Protein AF-A0A8K9XN42-F1 (afdb_monomer)

Foldseek 3Di:
DDDPPDDPVVVVVVVVVVVVVVVVVVVVVVVVLVVVLVVLLPVVAPDDDLDDDLVVLVVLLVVLLVLLLVLLLLLVVLVVVLVVLVVLLVVLVVLLCVLVPVDPPPPPDPPDDPPCRVCCVVVPPPDPDDPPVVPPDDDDDDDDDDDDDDDDDDDDDDDDDDDDDDDDDDDDDDDDDDDDDDDDDDDDDDDDDDDDDDDDDDDDDDDDDPVVVVVVVVVVVVVVVVVVVVVVVVVVVVVVVVVVVVVVVVVVVVVVVVVVVVVVVVVVVVVVVVVVVVVVVVVVVVVVVVVVVVVVVVVVVCVVPDPDDDDPPPPPPPPPDDDPQDPVNVSVVVSVVVSDDDDSPPDDSVVSSVSSVVSSVSSSVSSSSSVVSVVSVVVSVVSSVVSVVSSVVSVVVVVVVVVVVVPD

Radius of gyration: 47.61 Å; Cα contacts (8 Å, |Δi|>4): 111; chains: 1; bounding box: 154×53×123 Å

Organism: Oncorhynchus mykiss (NCBI:txid8022)

Structure (mmCIF, N/CA/C/O backbone):
data_AF-A0A8K9XN42-F1
#
_entry.id   AF-A0A8K9XN42-F1
#
loop_
_atom_site.group_PDB
_atom_site.id
_atom_site.type_symbol
_atom_site.label_atom_id
_atom_site.label_alt_id
_atom_site.label_comp_id
_atom_site.label_asym_id
_atom_site.label_entity_id
_atom_site.label_seq_id
_atom_site.pdbx_PDB_ins_code
_atom_site.Cartn_x
_atom_site.Cartn_y
_atom_site.Cartn_z
_atom_site.occupancy
_atom_site.B_iso_or_equiv
_atom_site.auth_seq_id
_atom_site.auth_comp_id
_atom_site.auth_asym_id
_atom_site.auth_atom_id
_atom_site.pdbx_PDB_model_num
ATOM 1 N N . MET A 1 1 ? 44.961 11.488 -43.352 1.00 43.38 1 MET A N 1
ATOM 2 C CA . MET A 1 1 ? 45.495 11.341 -41.980 1.00 43.38 1 MET A CA 1
ATOM 3 C C . MET A 1 1 ? 44.876 10.110 -41.340 1.00 43.38 1 MET A C 1
ATOM 5 O O . MET A 1 1 ? 43.657 10.041 -41.305 1.00 43.38 1 MET A O 1
ATOM 9 N N . SER A 1 2 ? 45.661 9.139 -40.868 1.00 55.25 2 SER A N 1
ATOM 10 C CA . SER A 1 2 ? 45.125 8.007 -40.097 1.00 55.25 2 SER A CA 1
ATOM 11 C C . SER A 1 2 ? 45.058 8.371 -38.613 1.00 55.25 2 SER A C 1
ATOM 13 O O . SER A 1 2 ? 46.103 8.565 -37.986 1.00 55.25 2 SER A O 1
ATOM 15 N N . GLU A 1 3 ? 43.860 8.442 -38.035 1.00 61.97 3 GLU A N 1
ATOM 16 C CA . GLU A 1 3 ? 43.708 8.650 -36.593 1.00 61.97 3 GLU A CA 1
ATOM 17 C C . GLU A 1 3 ? 44.390 7.517 -35.815 1.00 61.97 3 GLU A C 1
ATOM 19 O O . GLU A 1 3 ? 44.097 6.331 -36.003 1.00 61.97 3 GLU A O 1
ATOM 24 N N . LYS A 1 4 ? 45.338 7.878 -34.945 1.00 71.56 4 LYS A N 1
ATOM 25 C CA . LYS A 1 4 ? 46.209 6.920 -34.255 1.00 71.56 4 LYS A CA 1
ATOM 26 C C . LYS A 1 4 ? 45.444 6.259 -33.101 1.00 71.56 4 LYS A C 1
ATOM 28 O O . LYS A 1 4 ? 45.545 6.682 -31.951 1.00 71.56 4 LYS A O 1
ATOM 33 N N . LYS A 1 5 ? 44.628 5.249 -33.442 1.00 75.50 5 LYS A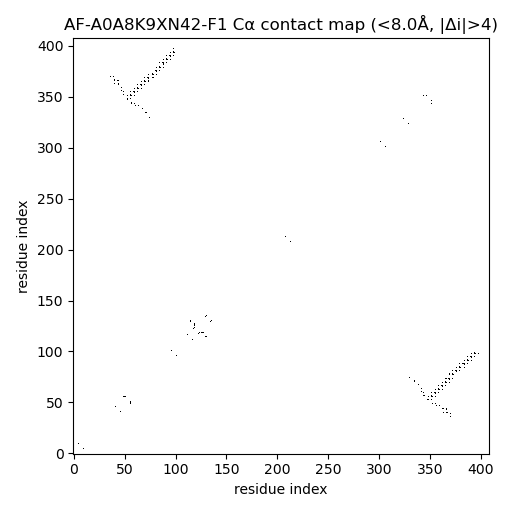 N 1
ATOM 34 C CA . LYS A 1 5 ? 43.730 4.501 -32.539 1.00 75.50 5 LYS A CA 1
ATOM 35 C C . LYS A 1 5 ? 44.405 4.223 -31.191 1.00 75.50 5 LYS A C 1
ATOM 37 O O . LYS A 1 5 ? 45.455 3.589 -31.140 1.00 75.50 5 LYS A O 1
ATOM 4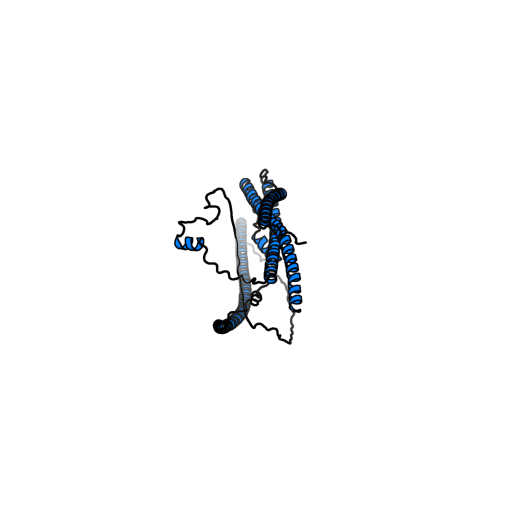2 N N . MET A 1 6 ? 43.778 4.662 -30.095 1.00 83.12 6 MET A N 1
ATOM 43 C CA . MET A 1 6 ? 44.362 4.549 -28.751 1.00 83.12 6 MET A CA 1
ATOM 44 C C . MET A 1 6 ? 44.735 3.100 -28.405 1.00 83.12 6 MET A C 1
ATOM 46 O O . MET A 1 6 ? 43.921 2.185 -28.595 1.00 83.12 6 MET A O 1
ATOM 50 N N . SER A 1 7 ? 45.942 2.931 -27.849 1.00 89.12 7 SER A N 1
ATOM 51 C CA . SER A 1 7 ? 46.480 1.651 -27.370 1.00 89.12 7 SER A CA 1
ATOM 52 C C . SER A 1 7 ? 45.511 0.941 -26.421 1.00 89.12 7 SER A C 1
ATOM 54 O O . SER A 1 7 ? 44.862 1.577 -25.583 1.00 89.12 7 SER A O 1
ATOM 56 N N . SER A 1 8 ? 45.446 -0.390 -26.535 1.00 88.00 8 SER A N 1
ATOM 57 C CA . SER A 1 8 ? 44.595 -1.240 -25.695 1.00 88.00 8 SER A CA 1
ATOM 58 C C . SER A 1 8 ? 44.870 -1.034 -24.202 1.00 88.00 8 SER A C 1
ATOM 60 O O . SER A 1 8 ? 43.925 -0.924 -23.424 1.00 88.00 8 SER A O 1
ATOM 62 N N . SER A 1 9 ? 46.139 -0.872 -23.807 1.00 89.12 9 SER A N 1
ATOM 63 C CA . SER A 1 9 ? 46.521 -0.604 -22.413 1.00 89.12 9 SER A CA 1
ATOM 64 C C . SER A 1 9 ? 45.889 0.694 -21.885 1.00 89.12 9 SER A C 1
ATOM 66 O O . SER A 1 9 ? 45.195 0.678 -20.869 1.00 89.12 9 SER A O 1
ATOM 68 N N . ARG A 1 10 ? 45.991 1.805 -22.636 1.00 90.62 10 ARG A N 1
ATOM 69 C CA . ARG A 1 10 ? 45.382 3.091 -22.242 1.00 90.62 10 ARG A CA 1
ATOM 70 C C . ARG A 1 10 ? 43.851 3.012 -22.174 1.00 90.62 10 ARG A C 1
ATOM 72 O O . ARG A 1 10 ? 43.265 3.621 -21.287 1.00 90.62 10 ARG A O 1
ATOM 79 N N . LYS A 1 11 ? 43.204 2.240 -23.057 1.00 90.50 11 LYS A N 1
ATOM 80 C CA . LYS A 1 11 ? 41.750 1.981 -22.999 1.00 90.50 11 LYS A CA 1
ATOM 81 C C . LYS A 1 11 ? 41.345 1.211 -21.738 1.00 90.50 11 LYS A C 1
ATOM 83 O O . LYS A 1 11 ? 40.370 1.587 -21.097 1.00 90.50 11 LYS A O 1
ATOM 88 N N . HIS A 1 12 ? 42.089 0.167 -21.369 1.00 91.75 12 HIS A N 1
ATOM 89 C CA . HIS A 1 12 ? 41.817 -0.613 -20.158 1.00 91.75 12 HIS A CA 1
ATOM 90 C C . HIS A 1 12 ? 42.059 0.205 -18.885 1.00 91.75 12 HIS A C 1
ATOM 92 O O . HIS A 1 12 ? 41.221 0.179 -17.989 1.00 91.75 12 HIS A O 1
ATOM 98 N N . HIS A 1 13 ? 43.141 0.986 -18.833 1.00 92.38 13 HIS A N 1
ATOM 99 C CA . HIS A 1 13 ? 43.421 1.886 -17.714 1.00 92.38 13 HIS A CA 1
ATOM 100 C C . HIS A 1 13 ? 42.316 2.941 -17.533 1.00 92.38 13 HIS A C 1
ATOM 102 O O . HIS A 1 13 ? 41.771 3.060 -16.440 1.00 92.38 13 HIS A O 1
ATOM 108 N N . LEU A 1 14 ? 41.903 3.625 -18.610 1.00 94.19 14 LEU A N 1
ATOM 109 C CA . LEU A 1 14 ? 40.788 4.581 -18.559 1.00 94.19 14 LEU A CA 1
ATOM 110 C C . LEU A 1 14 ? 39.471 3.916 -18.134 1.00 94.19 14 LEU A C 1
ATOM 112 O O . LEU A 1 14 ? 38.768 4.464 -17.292 1.00 94.19 14 LEU A O 1
ATOM 116 N N . LYS A 1 15 ? 39.157 2.714 -18.641 1.00 93.81 15 LYS A N 1
ATOM 117 C CA . LYS A 1 15 ? 37.973 1.961 -18.195 1.00 93.81 15 LYS A CA 1
ATOM 118 C C . LYS A 1 15 ? 38.045 1.611 -16.702 1.00 93.81 15 LYS A C 1
ATOM 120 O O . LYS A 1 15 ? 37.023 1.668 -16.030 1.00 93.81 15 LYS A O 1
ATOM 125 N N . SER A 1 16 ? 39.226 1.268 -16.186 1.00 93.94 16 SER A N 1
ATOM 126 C CA . SER A 1 16 ? 39.426 0.985 -14.760 1.00 93.94 16 SER A CA 1
ATOM 127 C C . SER A 1 16 ? 39.191 2.227 -13.898 1.00 93.94 16 SER A C 1
ATOM 129 O O . SER A 1 16 ? 38.481 2.131 -12.905 1.00 93.94 16 SER A O 1
ATOM 131 N N . LEU A 1 17 ? 39.721 3.387 -14.304 1.00 95.50 17 LEU A N 1
ATOM 132 C CA . LEU A 1 17 ? 39.490 4.660 -13.611 1.00 95.50 17 LEU A CA 1
ATOM 133 C C . LEU A 1 17 ? 38.009 5.064 -13.641 1.00 95.50 17 LEU A C 1
ATOM 135 O O . LEU A 1 17 ? 37.461 5.435 -12.613 1.00 95.50 17 LEU A O 1
ATOM 139 N N . MET A 1 18 ? 37.336 4.932 -14.790 1.00 95.06 18 MET A N 1
ATOM 140 C CA . MET A 1 18 ? 35.899 5.219 -14.898 1.00 95.06 18 MET A CA 1
ATOM 141 C C . MET A 1 18 ? 35.046 4.311 -14.004 1.00 95.06 18 MET A C 1
ATOM 143 O O . MET A 1 18 ? 34.067 4.780 -13.438 1.00 95.06 18 MET A O 1
ATOM 147 N N . LEU A 1 19 ? 35.401 3.027 -13.872 1.00 93.81 19 LEU A N 1
ATOM 148 C CA . LEU A 1 19 ? 34.694 2.100 -12.983 1.00 93.81 19 LEU A CA 1
ATOM 149 C C . LEU A 1 19 ? 34.956 2.401 -11.503 1.00 93.81 19 LEU A C 1
ATOM 151 O O . LEU A 1 19 ? 34.028 2.300 -10.711 1.00 93.81 19 LEU A O 1
ATOM 155 N N . GLN A 1 20 ? 36.179 2.800 -11.143 1.00 93.81 20 GLN A N 1
ATOM 156 C CA . GLN A 1 20 ? 36.502 3.216 -9.778 1.00 93.81 20 GLN A CA 1
ATOM 157 C C . GLN A 1 20 ? 35.729 4.486 -9.388 1.00 93.81 20 GLN A C 1
ATOM 159 O O . GLN A 1 20 ? 35.023 4.475 -8.387 1.00 93.81 20 GLN A O 1
ATOM 164 N N . ILE A 1 21 ? 35.775 5.533 -10.219 1.00 95.69 21 ILE A N 1
ATOM 165 C CA . ILE A 1 21 ? 35.040 6.787 -9.980 1.00 95.69 21 ILE A CA 1
ATOM 166 C C . ILE A 1 21 ? 33.526 6.528 -9.924 1.00 95.69 21 ILE A C 1
ATOM 168 O O . ILE A 1 21 ? 32.837 7.086 -9.079 1.00 95.69 21 ILE A O 1
ATOM 172 N N . ALA A 1 22 ? 32.991 5.648 -10.778 1.00 94.81 22 ALA A N 1
ATOM 173 C CA . ALA A 1 22 ? 31.581 5.264 -10.709 1.00 94.81 22 ALA A CA 1
ATOM 174 C C . ALA A 1 22 ? 31.231 4.525 -9.404 1.00 94.81 22 ALA A C 1
ATOM 176 O O . ALA A 1 22 ? 30.156 4.748 -8.861 1.00 94.81 22 ALA A O 1
ATOM 177 N N . GLN A 1 23 ? 32.120 3.674 -8.881 1.00 93.69 23 GLN A N 1
ATOM 178 C CA . GLN A 1 23 ? 31.918 3.000 -7.595 1.00 93.69 23 GLN A CA 1
ATOM 179 C C . GLN A 1 23 ? 31.970 3.985 -6.415 1.00 93.69 23 GLN A C 1
ATOM 181 O O . GLN A 1 23 ? 31.164 3.868 -5.496 1.00 93.69 23 GLN A O 1
ATOM 186 N N . GLU A 1 24 ? 32.881 4.960 -6.455 1.00 94.75 24 GLU A N 1
ATOM 187 C CA . GLU A 1 24 ? 32.985 6.034 -5.459 1.00 94.75 24 GLU A CA 1
ATOM 188 C C . GLU A 1 24 ? 31.718 6.913 -5.462 1.00 94.75 24 GLU A C 1
ATOM 190 O O . GLU A 1 24 ? 31.124 7.125 -4.407 1.00 94.75 24 GLU A O 1
ATOM 195 N N . LEU A 1 25 ? 31.229 7.318 -6.642 1.00 94.44 25 LEU A N 1
ATOM 196 C CA . LEU A 1 25 ? 29.990 8.096 -6.791 1.00 94.44 25 LEU A CA 1
ATOM 197 C C . LEU A 1 25 ? 28.727 7.326 -6.370 1.00 94.44 25 LEU A C 1
ATOM 199 O O . LEU A 1 25 ? 27.832 7.924 -5.783 1.00 94.44 25 LEU A O 1
ATOM 203 N N . ILE A 1 26 ? 28.643 6.015 -6.631 1.00 92.44 26 ILE A N 1
ATOM 204 C CA . ILE A 1 26 ? 27.514 5.185 -6.167 1.00 92.44 26 ILE A CA 1
ATOM 205 C C . ILE A 1 26 ? 27.503 5.100 -4.636 1.00 92.44 26 ILE A C 1
ATOM 207 O O . ILE A 1 26 ? 26.446 5.238 -4.029 1.00 92.44 26 ILE A O 1
ATOM 211 N N . ALA A 1 27 ? 28.666 4.928 -3.999 1.00 93.81 27 ALA A N 1
ATOM 212 C CA . ALA A 1 27 ? 28.758 4.924 -2.539 1.00 93.81 27 ALA A CA 1
ATOM 213 C C . ALA A 1 27 ? 28.400 6.294 -1.926 1.00 93.81 27 ALA A C 1
ATOM 215 O O . ALA A 1 27 ? 27.819 6.351 -0.841 1.00 93.81 27 ALA A O 1
ATOM 216 N N . GLU A 1 28 ? 28.702 7.394 -2.624 1.00 94.31 28 GLU A N 1
ATOM 217 C CA . GLU A 1 28 ? 28.270 8.738 -2.228 1.00 94.31 28 GLU A CA 1
ATOM 218 C C . GLU A 1 28 ? 26.749 8.927 -2.393 1.00 94.31 28 GLU A C 1
ATOM 220 O O . GLU A 1 28 ? 26.099 9.406 -1.466 1.00 94.31 28 GLU A O 1
ATOM 225 N N . GLU A 1 29 ? 26.153 8.484 -3.508 1.00 91.69 29 GLU A N 1
ATOM 226 C CA . GLU A 1 29 ? 24.695 8.503 -3.733 1.00 91.69 29 GLU A CA 1
ATOM 227 C C . GLU A 1 29 ? 23.945 7.649 -2.693 1.00 91.69 29 GLU A C 1
ATOM 229 O O . GLU A 1 29 ? 22.891 8.052 -2.196 1.00 91.69 29 GLU A O 1
ATOM 234 N N . GLU A 1 30 ? 24.489 6.489 -2.312 1.00 91.06 30 GLU A N 1
ATOM 235 C CA . GLU A 1 30 ? 23.947 5.644 -1.241 1.00 91.06 30 GLU A CA 1
ATOM 236 C C . GLU A 1 30 ? 24.032 6.334 0.131 1.00 91.06 30 GLU A C 1
ATOM 238 O O . GLU A 1 30 ? 23.059 6.308 0.888 1.00 91.06 30 GLU A O 1
ATOM 243 N N . ALA A 1 31 ? 25.147 7.004 0.444 1.00 93.94 31 ALA A N 1
ATOM 244 C CA . ALA A 1 31 ? 25.298 7.766 1.685 1.00 93.94 31 ALA A CA 1
ATOM 245 C C . ALA A 1 31 ? 24.345 8.975 1.750 1.00 93.94 31 ALA A C 1
ATOM 247 O O . ALA A 1 31 ? 23.686 9.177 2.771 1.00 93.94 31 ALA A O 1
ATOM 248 N N . GLN A 1 32 ? 24.210 9.729 0.653 1.00 93.31 32 GLN A N 1
ATOM 249 C CA . GLN A 1 32 ? 23.249 10.830 0.528 1.00 93.31 32 GLN A CA 1
ATOM 250 C C . GLN A 1 32 ? 21.805 10.313 0.660 1.00 93.31 32 GLN A C 1
ATOM 252 O O . GLN A 1 32 ? 21.044 10.839 1.466 1.00 93.31 32 GLN A O 1
ATOM 257 N N . SER A 1 33 ? 21.455 9.206 -0.010 1.00 89.25 33 SER A N 1
ATOM 258 C CA . SER A 1 33 ? 20.133 8.559 0.105 1.00 89.25 33 SER A CA 1
ATOM 259 C C . SER A 1 33 ? 19.785 8.143 1.544 1.00 89.25 33 SER A C 1
ATOM 261 O O . SER A 1 33 ? 18.614 8.140 1.929 1.00 89.25 33 SER A O 1
ATOM 263 N N . LEU A 1 34 ? 20.780 7.766 2.356 1.00 90.88 34 LEU A N 1
ATOM 264 C CA . LEU A 1 34 ? 20.583 7.433 3.771 1.00 90.88 34 LEU A CA 1
ATOM 265 C C . LEU A 1 34 ? 20.397 8.675 4.656 1.00 90.88 34 LEU A C 1
ATOM 267 O O . LEU A 1 34 ? 19.683 8.590 5.659 1.00 90.88 34 LEU A O 1
ATOM 271 N N . GLU A 1 35 ? 21.002 9.814 4.310 1.00 93.44 35 GLU A N 1
ATOM 272 C CA . GLU A 1 35 ? 20.776 11.083 5.014 1.00 93.44 35 GLU A CA 1
ATOM 273 C C . GLU A 1 35 ? 19.431 11.709 4.632 1.00 93.44 35 GLU A C 1
ATOM 275 O O . GLU A 1 35 ? 18.657 12.037 5.526 1.00 93.44 35 GLU A O 1
ATOM 280 N N . ASP A 1 36 ? 19.085 11.741 3.341 1.00 92.88 36 ASP A N 1
ATOM 281 C CA . ASP A 1 36 ? 17.762 12.142 2.840 1.00 92.88 36 ASP A CA 1
ATOM 282 C C . ASP A 1 36 ? 16.643 11.350 3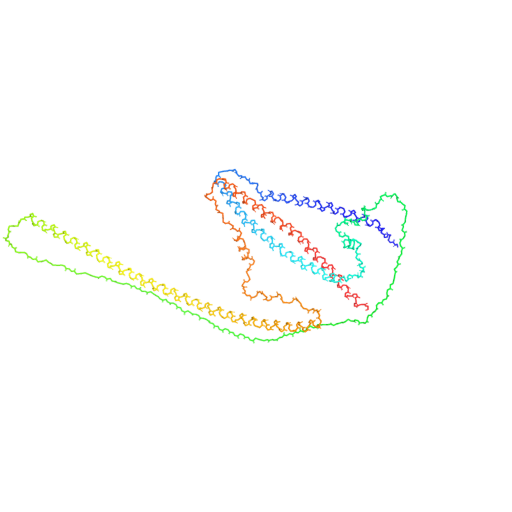.535 1.00 92.88 36 ASP A C 1
ATOM 284 O O . ASP A 1 36 ? 15.631 11.915 3.957 1.00 92.88 36 ASP A O 1
ATOM 288 N N . ARG A 1 37 ? 16.836 10.033 3.713 1.00 92.56 37 ARG A N 1
ATOM 289 C CA . ARG A 1 37 ? 15.913 9.173 4.466 1.00 92.56 37 ARG A CA 1
ATOM 290 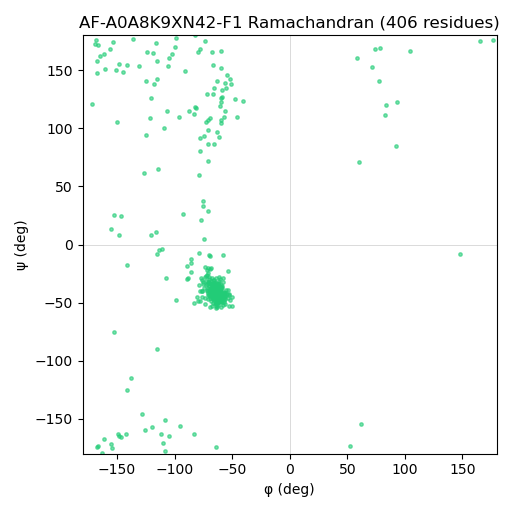C C . ARG A 1 37 ? 15.819 9.584 5.934 1.00 92.56 37 ARG A C 1
ATOM 292 O O . ARG A 1 37 ? 14.715 9.645 6.467 1.00 92.56 37 ARG A O 1
ATOM 299 N N . LYS A 1 38 ? 16.942 9.863 6.604 1.00 91.75 38 LYS A N 1
ATOM 300 C CA . LYS A 1 38 ? 16.948 10.324 8.005 1.00 91.75 38 LYS A CA 1
ATOM 301 C C . LYS A 1 38 ? 16.244 11.672 8.156 1.00 91.75 38 LYS A C 1
ATOM 303 O O . LYS A 1 38 ? 15.384 11.795 9.028 1.00 91.75 38 LYS A O 1
ATOM 308 N N . GLN A 1 39 ? 16.549 12.636 7.288 1.00 93.38 39 GLN A N 1
ATOM 309 C CA . GLN A 1 39 ? 15.915 13.950 7.285 1.00 93.38 39 GLN A CA 1
ATOM 310 C C . GLN A 1 39 ? 14.402 13.818 7.074 1.00 93.38 39 GLN A C 1
ATOM 312 O O . GLN A 1 39 ? 13.639 14.245 7.941 1.00 93.38 39 GLN A O 1
ATOM 317 N N . TYR A 1 40 ? 13.965 13.130 6.012 1.00 93.50 40 TYR A N 1
ATOM 318 C CA . TYR A 1 40 ? 12.545 12.892 5.728 1.00 93.50 40 TYR A CA 1
ATOM 319 C C . TYR A 1 40 ? 11.803 12.268 6.917 1.00 93.50 40 TYR A C 1
ATOM 321 O O . TYR A 1 40 ? 10.724 12.725 7.296 1.00 93.50 40 TYR A O 1
ATOM 329 N N . MET A 1 41 ? 12.388 11.242 7.539 1.00 92.69 41 MET A N 1
ATOM 330 C CA . MET A 1 41 ? 11.778 10.577 8.691 1.00 92.69 41 MET A CA 1
ATOM 331 C C . MET A 1 41 ? 11.717 11.509 9.910 1.00 92.69 41 MET A C 1
ATOM 333 O O . MET A 1 41 ? 10.708 11.509 10.607 1.00 92.69 41 MET A O 1
ATOM 337 N N . SER A 1 42 ? 12.726 12.359 10.136 1.00 90.31 42 SER A N 1
ATOM 338 C CA . SER A 1 42 ? 12.715 13.350 11.227 1.00 90.31 42 SER A CA 1
ATOM 339 C C . SER A 1 42 ? 11.720 14.502 11.022 1.00 90.31 42 SER A C 1
ATOM 341 O O . SER A 1 42 ? 11.180 15.024 11.996 1.00 90.31 42 SER A O 1
ATOM 343 N N . GLU A 1 43 ? 11.439 14.876 9.769 1.00 90.94 43 GLU A N 1
ATOM 344 C CA . GLU A 1 43 ? 10.462 15.916 9.420 1.00 90.94 43 GLU A CA 1
ATOM 345 C C . GLU A 1 43 ? 9.015 15.410 9.546 1.00 90.94 43 GLU A C 1
ATOM 347 O O . GLU A 1 43 ? 8.146 16.128 10.043 1.00 90.94 43 GLU A O 1
ATOM 352 N N . ASN A 1 44 ? 8.747 14.165 9.134 1.00 88.50 44 ASN A N 1
ATOM 353 C CA . ASN A 1 44 ? 7.393 13.596 9.130 1.00 88.50 44 ASN A CA 1
ATOM 354 C C . ASN A 1 44 ? 7.016 12.906 10.458 1.00 88.50 44 ASN A C 1
ATOM 356 O O . ASN A 1 44 ? 5.839 12.887 10.835 1.00 88.50 44 ASN A O 1
ATOM 360 N N . ILE A 1 45 ? 7.992 12.370 11.204 1.00 87.31 45 ILE A N 1
ATOM 361 C CA . ILE A 1 45 ? 7.772 11.637 12.459 1.00 87.31 45 ILE A CA 1
ATOM 362 C C . ILE A 1 45 ? 8.268 12.469 13.642 1.00 87.31 45 ILE A C 1
ATOM 364 O O . ILE A 1 45 ? 9.445 12.470 13.997 1.00 87.31 45 ILE A O 1
ATOM 368 N N . THR A 1 46 ? 7.334 13.126 14.327 1.00 83.19 46 THR A N 1
ATOM 369 C CA . THR A 1 46 ? 7.620 13.791 15.604 1.00 83.19 46 THR A CA 1
ATOM 370 C C . THR A 1 46 ? 8.140 12.768 16.634 1.00 83.19 46 THR A C 1
ATOM 372 O O . THR A 1 46 ? 7.517 11.710 16.789 1.00 83.19 46 THR A O 1
ATOM 375 N N . PRO A 1 47 ? 9.235 13.052 17.369 1.00 84.06 47 PRO A N 1
ATOM 376 C CA . PRO A 1 47 ? 9.709 12.191 18.451 1.00 84.06 47 PRO A CA 1
ATOM 377 C C . PRO A 1 47 ? 8.634 11.943 19.518 1.00 84.06 47 PRO A C 1
ATOM 379 O O . PRO A 1 47 ? 7.907 12.858 19.909 1.00 84.06 47 PRO A O 1
ATOM 382 N N . LEU A 1 48 ? 8.536 10.703 20.002 1.00 84.25 48 LEU A N 1
ATOM 383 C CA . LEU A 1 48 ? 7.517 10.292 20.968 1.00 84.25 48 LEU A CA 1
ATOM 384 C C . LEU A 1 48 ? 7.776 10.896 22.361 1.00 84.25 48 LEU A C 1
ATOM 386 O O . LEU A 1 48 ? 8.663 10.452 23.089 1.00 84.25 48 LEU A O 1
ATOM 390 N N . GLN A 1 49 ? 6.961 11.873 22.760 1.00 81.69 49 GLN A N 1
ATOM 391 C CA . GLN A 1 49 ? 6.963 12.439 24.112 1.00 81.69 49 GLN A CA 1
ATOM 392 C C . GLN A 1 49 ? 5.880 11.766 24.971 1.00 81.69 49 GLN A C 1
ATOM 394 O O . GLN A 1 49 ? 4.690 11.977 24.767 1.00 81.69 49 GLN A O 1
ATOM 399 N N . LEU A 1 50 ? 6.300 10.946 25.942 1.00 81.75 50 LEU A N 1
ATOM 400 C CA . LEU A 1 50 ? 5.422 10.196 26.863 1.00 81.75 50 LEU A CA 1
ATOM 401 C C . LEU A 1 50 ? 5.135 10.944 28.181 1.00 81.75 50 LEU A C 1
ATOM 403 O O . LEU A 1 50 ? 4.891 10.327 29.219 1.00 81.75 50 LEU A O 1
ATOM 407 N N . THR A 1 51 ? 5.210 12.273 28.147 1.00 76.12 51 THR A N 1
ATOM 408 C CA . THR A 1 51 ? 5.049 13.168 29.299 1.00 76.12 51 THR A CA 1
ATOM 409 C C . THR A 1 51 ? 3.709 13.889 29.229 1.00 76.12 51 THR A C 1
ATOM 411 O O . THR A 1 51 ? 3.504 14.705 28.333 1.00 76.12 51 THR A O 1
ATOM 414 N N . GLY A 1 52 ? 2.818 13.617 30.179 1.00 79.62 52 GLY A N 1
ATOM 415 C CA . GLY A 1 52 ? 1.510 14.262 30.277 1.00 79.62 52 GLY A CA 1
ATOM 416 C C . GLY A 1 52 ? 0.577 13.504 31.216 1.00 79.62 52 GLY A C 1
ATOM 417 O O . GLY A 1 52 ? 0.914 12.430 31.716 1.00 79.62 52 GLY A O 1
ATOM 418 N N . SER A 1 53 ? -0.602 14.066 31.444 1.00 88.94 53 SER A N 1
ATOM 419 C CA . SER A 1 53 ? -1.711 13.405 32.128 1.00 88.94 53 SER A CA 1
ATOM 420 C C . SER A 1 53 ? -2.296 12.247 31.305 1.00 88.94 53 SER A C 1
ATOM 422 O O . SER A 1 53 ? -2.100 12.142 30.092 1.00 88.94 53 SER A O 1
ATOM 424 N N . ILE A 1 54 ? -3.096 11.396 31.957 1.00 88.56 54 ILE A N 1
ATOM 425 C CA . ILE A 1 54 ? -3.827 10.288 31.313 1.00 88.56 54 ILE A CA 1
ATOM 426 C C . ILE A 1 54 ? -4.671 10.781 30.122 1.00 88.56 54 ILE A C 1
ATOM 428 O O . ILE A 1 54 ? -4.704 10.122 29.083 1.00 88.56 54 ILE A O 1
ATOM 432 N N . ALA A 1 55 ? -5.301 11.955 30.241 1.00 90.62 55 ALA A N 1
ATOM 433 C CA . ALA A 1 55 ? -6.090 12.556 29.167 1.00 90.62 55 ALA A CA 1
ATOM 434 C C . ALA A 1 55 ? -5.218 12.950 27.962 1.00 90.62 55 ALA A C 1
ATOM 436 O O . ALA A 1 55 ? -5.555 12.615 26.831 1.00 90.62 55 ALA A O 1
ATOM 437 N N . GLU A 1 56 ? -4.067 13.590 28.191 1.00 90.56 56 GLU A N 1
ATOM 438 C CA . GLU A 1 56 ? -3.134 13.984 27.124 1.00 90.56 56 GLU A CA 1
ATOM 439 C C . GLU A 1 56 ? -2.526 12.766 26.410 1.00 90.56 56 GLU A C 1
ATOM 441 O O . GLU A 1 56 ? -2.380 12.781 25.187 1.00 90.56 56 GLU A O 1
ATOM 446 N N . LEU A 1 57 ? -2.251 11.677 27.140 1.00 89.81 57 LEU A N 1
ATOM 447 C CA . LEU A 1 57 ? -1.801 10.402 26.569 1.00 89.81 57 LEU A CA 1
ATOM 448 C C . LEU A 1 57 ? -2.891 9.717 25.725 1.00 89.81 57 LEU A C 1
ATOM 450 O O . LEU A 1 57 ? -2.594 9.196 24.646 1.00 89.81 57 LEU A O 1
ATOM 454 N N . GLN A 1 58 ? -4.156 9.742 26.165 1.00 91.25 58 GLN A N 1
ATOM 455 C CA . GLN A 1 58 ? -5.287 9.264 25.358 1.00 91.25 58 GLN A CA 1
ATOM 456 C C . GLN A 1 58 ? -5.452 10.099 24.081 1.00 91.25 58 GLN A C 1
ATOM 458 O O . GLN A 1 58 ? -5.619 9.543 22.995 1.00 91.25 58 GLN A O 1
ATOM 463 N N . ASP A 1 59 ? -5.350 11.421 24.189 1.00 91.56 59 ASP A N 1
ATOM 464 C CA . ASP A 1 59 ? -5.434 12.350 23.063 1.00 91.56 59 ASP A CA 1
ATOM 465 C C . ASP A 1 59 ? -4.285 12.170 22.061 1.00 91.56 59 ASP A C 1
ATOM 467 O O . ASP A 1 59 ? -4.507 12.214 20.849 1.00 91.56 59 ASP A O 1
ATOM 471 N N . LEU A 1 60 ? -3.064 11.922 22.546 1.00 91.00 60 LEU A N 1
ATOM 472 C CA . LEU A 1 60 ? -1.913 11.569 21.716 1.00 91.00 60 LEU A CA 1
ATOM 473 C C . LEU A 1 60 ? -2.178 10.269 20.943 1.00 91.00 60 LEU A C 1
ATOM 475 O O . LEU A 1 60 ? -2.007 10.245 19.725 1.00 91.00 60 LEU A O 1
ATOM 479 N N . CYS A 1 61 ? -2.681 9.224 21.610 1.00 92.00 61 CYS A N 1
ATOM 480 C CA . CYS A 1 61 ? -3.056 7.967 20.954 1.00 92.00 61 CYS A CA 1
ATOM 481 C C . CYS A 1 61 ? -4.135 8.174 19.873 1.00 92.00 61 CYS A C 1
ATOM 483 O O . CYS A 1 61 ? -4.018 7.618 18.780 1.00 92.00 61 CYS A O 1
ATOM 485 N N . LYS A 1 62 ? -5.154 9.008 20.139 1.00 92.88 62 LYS A N 1
ATOM 486 C CA . LYS A 1 62 ? -6.219 9.356 19.174 1.00 92.88 62 LYS A CA 1
ATOM 487 C C . LYS A 1 62 ? -5.643 10.080 17.949 1.00 92.88 62 LYS A C 1
ATOM 489 O O . LYS A 1 62 ? -5.926 9.687 16.818 1.00 92.88 62 LYS A O 1
ATOM 494 N N . LYS A 1 63 ? -4.767 11.070 18.160 1.00 92.56 63 LYS A N 1
ATOM 495 C CA . LYS A 1 63 ? -4.081 11.829 17.093 1.00 92.56 63 LYS A CA 1
ATOM 496 C C . LYS A 1 63 ? -3.139 10.944 16.261 1.00 92.56 63 LYS A C 1
ATOM 498 O O . LYS A 1 63 ? -3.091 11.080 15.041 1.00 92.56 63 LYS A O 1
ATOM 503 N N . MET A 1 64 ? -2.420 10.014 16.893 1.00 92.00 64 MET A N 1
ATOM 504 C CA . MET A 1 64 ? -1.535 9.063 16.205 1.00 92.00 64 MET A CA 1
ATOM 505 C C . MET A 1 64 ? -2.305 8.054 15.353 1.00 92.00 64 MET A C 1
ATOM 507 O O . MET A 1 64 ? -1.943 7.831 14.202 1.00 92.00 64 MET A O 1
ATOM 511 N N . HIS A 1 65 ? -3.394 7.489 15.880 1.00 93.50 65 HIS A N 1
ATOM 512 C CA . HIS A 1 65 ? -4.260 6.571 15.136 1.00 93.50 65 HIS A CA 1
ATOM 513 C C . HIS A 1 65 ? -4.865 7.233 13.887 1.00 93.50 65 HIS A C 1
ATOM 515 O O . HIS A 1 65 ? -4.788 6.675 12.796 1.00 93.50 65 HIS A O 1
ATOM 521 N N . GLN A 1 66 ? -5.327 8.481 14.005 1.00 93.38 66 GLN A N 1
ATOM 522 C CA . GLN A 1 66 ? -5.797 9.267 12.858 1.00 93.38 66 GLN A CA 1
ATOM 523 C C . GLN A 1 66 ? -4.692 9.534 11.818 1.00 93.38 66 GLN A C 1
ATOM 525 O O . GLN A 1 66 ? -4.956 9.448 10.619 1.00 93.38 66 GLN A O 1
ATOM 530 N N . LYS A 1 67 ? -3.449 9.816 12.243 1.00 93.12 67 LYS A N 1
ATOM 531 C CA . LYS A 1 67 ? -2.303 9.954 11.321 1.00 93.12 67 LYS A CA 1
ATOM 532 C C . LYS A 1 67 ? -1.981 8.643 10.595 1.00 93.12 67 LYS A C 1
ATOM 534 O O . LYS A 1 67 ? -1.758 8.670 9.389 1.00 93.12 67 LYS A O 1
ATOM 539 N N . ILE A 1 68 ? -1.996 7.510 11.299 1.00 94.00 68 ILE A N 1
ATOM 540 C CA . ILE A 1 68 ? -1.779 6.166 10.730 1.00 94.00 68 ILE A CA 1
ATOM 541 C C . ILE A 1 68 ? -2.778 5.870 9.602 1.00 94.00 68 ILE A C 1
ATOM 543 O O . ILE A 1 68 ? -2.373 5.401 8.538 1.00 94.00 68 ILE A O 1
ATOM 547 N N . ASP A 1 69 ? -4.060 6.192 9.804 1.00 93.81 69 ASP A N 1
ATOM 548 C CA . ASP A 1 69 ? -5.126 5.978 8.815 1.00 93.81 69 ASP A CA 1
ATOM 549 C C . ASP A 1 69 ? -4.915 6.761 7.506 1.00 93.81 69 ASP A C 1
ATOM 551 O O . ASP A 1 69 ? -5.312 6.277 6.441 1.00 93.81 69 ASP A O 1
ATOM 555 N N . VAL A 1 70 ? -4.289 7.944 7.584 1.00 94.06 70 VAL A N 1
ATOM 556 C CA . VAL A 1 70 ? -3.917 8.785 6.430 1.00 94.06 70 VAL A CA 1
ATOM 557 C C . VAL A 1 70 ? -2.633 8.276 5.775 1.00 94.06 70 VAL A C 1
ATOM 559 O O . VAL A 1 70 ? -2.605 8.066 4.563 1.00 94.06 70 VAL A O 1
ATOM 562 N N . ILE A 1 71 ? -1.586 8.020 6.566 1.00 94.31 71 ILE A N 1
ATOM 563 C CA . ILE A 1 71 ? -0.280 7.572 6.064 1.00 94.31 71 ILE A CA 1
ATOM 564 C C . ILE A 1 71 ? -0.409 6.232 5.326 1.00 94.31 71 ILE A C 1
ATOM 566 O O . ILE A 1 71 ? 0.149 6.091 4.239 1.00 94.31 71 ILE A O 1
ATOM 570 N N . ASP A 1 72 ? -1.179 5.261 5.838 1.00 94.81 72 ASP A N 1
ATOM 571 C CA . ASP A 1 72 ? -1.362 3.993 5.116 1.00 94.81 72 ASP A CA 1
ATOM 572 C C . ASP A 1 72 ? -2.205 4.142 3.838 1.00 94.81 72 ASP A C 1
ATOM 574 O O . ASP A 1 72 ? -2.004 3.408 2.869 1.00 94.81 72 ASP A O 1
ATOM 578 N N . GLU A 1 73 ? -3.118 5.114 3.788 1.00 94.69 73 GLU A N 1
ATOM 579 C CA . GLU A 1 73 ? -3.869 5.439 2.573 1.00 94.69 73 GLU A CA 1
ATOM 580 C C . GLU A 1 73 ? -2.951 6.044 1.489 1.00 94.69 73 GLU A C 1
ATOM 582 O O . GLU A 1 73 ? -3.007 5.609 0.332 1.00 94.69 73 GLU A O 1
ATOM 587 N N . GLU A 1 74 ? -2.046 6.960 1.854 1.00 95.81 74 GLU A N 1
ATOM 588 C CA . GLU A 1 74 ? -1.004 7.483 0.957 1.00 95.81 74 GLU A CA 1
ATOM 589 C C . GLU A 1 74 ? -0.046 6.376 0.491 1.00 95.81 74 GLU A C 1
ATOM 591 O O . GLU A 1 74 ? 0.224 6.230 -0.706 1.00 95.81 74 GLU A O 1
ATOM 596 N N . ARG A 1 75 ? 0.442 5.562 1.434 1.00 96.25 75 ARG A N 1
ATOM 597 C CA . ARG A 1 75 ? 1.379 4.452 1.211 1.00 96.25 75 ARG A CA 1
ATOM 598 C C . ARG A 1 75 ? 0.766 3.372 0.317 1.00 96.25 75 ARG A C 1
ATOM 600 O O . ARG A 1 75 ? 1.446 2.862 -0.576 1.00 96.25 75 ARG A O 1
ATOM 607 N N . TYR A 1 76 ? -0.531 3.086 0.458 1.00 95.12 76 TYR A N 1
ATOM 608 C CA . TYR A 1 76 ? -1.274 2.206 -0.450 1.00 95.12 76 TYR A CA 1
ATOM 609 C C . TYR A 1 76 ? -1.339 2.769 -1.876 1.00 95.12 76 TYR A C 1
ATOM 611 O O . TYR A 1 76 ? -1.078 2.038 -2.836 1.00 95.12 76 TYR A O 1
ATOM 619 N N . ASP A 1 77 ? -1.652 4.056 -2.044 1.00 95.38 77 ASP A N 1
ATOM 620 C CA . ASP A 1 77 ? -1.741 4.680 -3.370 1.00 95.38 77 ASP A CA 1
ATOM 621 C C . ASP A 1 77 ? -0.371 4.824 -4.046 1.00 95.38 77 ASP A C 1
ATOM 623 O O . ASP A 1 77 ? -0.268 4.706 -5.269 1.00 95.38 77 ASP A O 1
ATOM 627 N N . LEU A 1 78 ? 0.694 5.042 -3.271 1.00 96.19 78 LEU A N 1
ATOM 628 C CA . LEU A 1 78 ? 2.077 5.044 -3.749 1.00 96.19 78 LEU A CA 1
ATOM 629 C C . LEU A 1 78 ? 2.525 3.636 -4.163 1.00 96.19 78 LEU A C 1
ATOM 631 O O . LEU A 1 78 ? 2.971 3.464 -5.297 1.00 96.19 78 LEU A O 1
ATOM 635 N N . GLY A 1 79 ? 2.296 2.611 -3.337 1.00 95.94 79 GLY A N 1
ATOM 636 C CA . GLY A 1 79 ? 2.546 1.209 -3.703 1.00 95.94 79 GLY A CA 1
ATOM 637 C C . GLY A 1 79 ? 1.744 0.759 -4.937 1.00 95.94 79 GLY A C 1
ATOM 638 O O . GLY A 1 79 ? 2.252 0.042 -5.800 1.00 95.94 79 GLY A O 1
ATOM 639 N N . SER A 1 80 ? 0.516 1.263 -5.091 1.00 95.06 80 SER A N 1
ATOM 640 C CA . SER A 1 80 ? -0.338 1.020 -6.265 1.00 95.06 80 SER A CA 1
ATOM 641 C C . SER A 1 80 ? 0.136 1.738 -7.536 1.00 95.06 80 SER A C 1
ATOM 643 O O . SER A 1 80 ? -0.218 1.320 -8.640 1.00 95.06 80 SER A O 1
ATOM 645 N N . LYS A 1 81 ? 0.929 2.812 -7.413 1.00 96.25 81 LYS A N 1
ATOM 646 C CA . LYS A 1 81 ? 1.645 3.446 -8.535 1.00 96.25 81 LYS A CA 1
ATOM 647 C C . LYS A 1 81 ? 2.927 2.668 -8.850 1.00 96.25 81 LYS A C 1
ATOM 649 O O . LYS A 1 81 ? 3.145 2.342 -10.013 1.00 96.25 81 LYS A O 1
ATOM 654 N N . VAL A 1 82 ? 3.704 2.288 -7.829 1.00 97.44 82 VAL A N 1
ATOM 655 C CA . VAL A 1 82 ? 4.907 1.441 -7.954 1.00 97.44 82 VAL A CA 1
ATOM 656 C C . VAL A 1 82 ? 4.604 0.176 -8.761 1.00 97.44 82 VAL A C 1
ATOM 658 O O . VAL A 1 82 ? 5.235 -0.046 -9.790 1.00 97.44 82 VAL A O 1
ATOM 661 N N . GLY A 1 83 ? 3.573 -0.589 -8.379 1.00 96.19 83 GLY A N 1
ATOM 662 C CA . GLY A 1 83 ? 3.173 -1.837 -9.049 1.00 96.19 83 GLY A CA 1
ATOM 663 C C . GLY A 1 83 ? 2.461 -1.682 -10.407 1.00 96.19 83 GLY A C 1
ATOM 664 O O . GLY A 1 83 ? 1.991 -2.680 -10.972 1.00 96.19 83 GLY A O 1
ATOM 665 N N . LYS A 1 84 ? 2.341 -0.447 -10.918 1.00 94.81 84 LYS A N 1
ATOM 666 C CA . LYS A 1 84 ? 2.004 -0.141 -12.322 1.00 94.81 84 LYS A CA 1
ATOM 667 C C . LYS A 1 84 ? 3.274 0.171 -13.109 1.00 94.81 84 LYS A C 1
ATOM 669 O O . LYS A 1 84 ? 3.479 -0.423 -14.159 1.00 94.81 84 LYS A O 1
ATOM 674 N N . SER A 1 85 ? 4.139 1.026 -12.563 1.00 95.38 85 SER A N 1
ATOM 675 C CA . SER A 1 85 ? 5.438 1.355 -13.155 1.00 95.38 85 SER A CA 1
ATOM 676 C C . SER A 1 85 ? 6.358 0.136 -13.278 1.00 95.38 85 SER A C 1
ATOM 678 O O . SER A 1 85 ? 7.055 0.025 -14.276 1.00 95.38 85 SER A O 1
ATOM 680 N N . ASP A 1 86 ? 6.328 -0.803 -12.322 1.00 95.88 86 ASP A N 1
ATOM 681 C CA . ASP A 1 86 ? 7.068 -2.075 -12.411 1.00 95.88 86 ASP A CA 1
ATOM 682 C C . ASP A 1 86 ? 6.672 -2.866 -13.668 1.00 95.88 86 ASP A C 1
ATOM 684 O O . ASP A 1 86 ? 7.535 -3.302 -14.420 1.00 95.88 86 ASP A O 1
ATOM 688 N N . LYS A 1 87 ? 5.367 -2.973 -13.951 1.00 96.56 87 LYS A N 1
ATOM 689 C CA . LYS A 1 87 ? 4.854 -3.670 -15.143 1.00 96.56 87 LYS A CA 1
ATOM 690 C C . LYS A 1 87 ? 5.177 -2.926 -16.430 1.00 96.56 87 LYS A C 1
ATOM 692 O O . LYS A 1 87 ? 5.550 -3.552 -17.410 1.00 96.56 87 LYS A O 1
ATOM 697 N N . GLU A 1 88 ? 5.084 -1.593 -16.422 1.00 95.81 88 GLU A N 1
ATOM 698 C CA . GLU A 1 88 ? 5.513 -0.798 -17.576 1.00 95.81 88 GLU A CA 1
ATOM 699 C C . GLU A 1 88 ? 7.007 -1.019 -17.863 1.00 95.81 88 GLU A C 1
ATOM 701 O O . GLU A 1 88 ? 7.398 -1.168 -19.017 1.00 95.81 88 GLU A O 1
ATOM 706 N N . ILE A 1 89 ? 7.842 -1.097 -16.825 1.00 96.19 89 ILE A N 1
ATOM 707 C CA . ILE A 1 89 ? 9.267 -1.413 -16.954 1.00 96.19 89 ILE A CA 1
ATOM 708 C C . ILE A 1 89 ? 9.464 -2.831 -17.499 1.00 96.19 89 ILE A C 1
ATOM 710 O O . ILE A 1 89 ? 10.223 -2.983 -18.450 1.00 96.19 89 ILE A O 1
ATOM 714 N N . GLU A 1 90 ? 8.764 -3.844 -16.982 1.00 96.25 90 GLU A N 1
ATOM 715 C CA . GLU A 1 90 ? 8.798 -5.218 -17.511 1.00 96.25 90 GLU A CA 1
ATOM 716 C C . GLU A 1 90 ? 8.426 -5.262 -19.009 1.00 96.25 90 GLU A C 1
ATOM 718 O O . GLU A 1 90 ? 9.207 -5.764 -19.823 1.00 96.25 90 GLU A O 1
ATOM 723 N N . ASP A 1 91 ? 7.302 -4.656 -19.403 1.00 94.88 91 ASP A N 1
ATOM 724 C CA . ASP A 1 91 ? 6.833 -4.584 -20.796 1.00 94.88 91 ASP A CA 1
ATOM 725 C C . ASP A 1 91 ? 7.834 -3.845 -21.709 1.00 94.88 91 ASP A C 1
ATOM 727 O O . ASP A 1 91 ? 8.146 -4.292 -22.821 1.00 94.88 91 ASP A O 1
ATOM 731 N N . LEU A 1 92 ? 8.390 -2.720 -21.244 1.00 94.38 92 LEU A N 1
ATOM 732 C CA . LEU A 1 92 ? 9.404 -1.957 -21.975 1.00 94.38 92 LEU A CA 1
ATOM 733 C C . LEU A 1 92 ? 10.737 -2.720 -22.067 1.00 94.38 92 LEU A C 1
ATOM 735 O O . LEU A 1 92 ? 11.379 -2.688 -23.118 1.00 94.38 92 LEU A O 1
ATOM 739 N N . GLN A 1 93 ? 11.153 -3.438 -21.019 1.00 92.62 93 GLN A N 1
ATOM 740 C CA . GLN A 1 93 ? 12.348 -4.285 -21.031 1.00 92.62 93 GLN A CA 1
ATOM 741 C C . GLN A 1 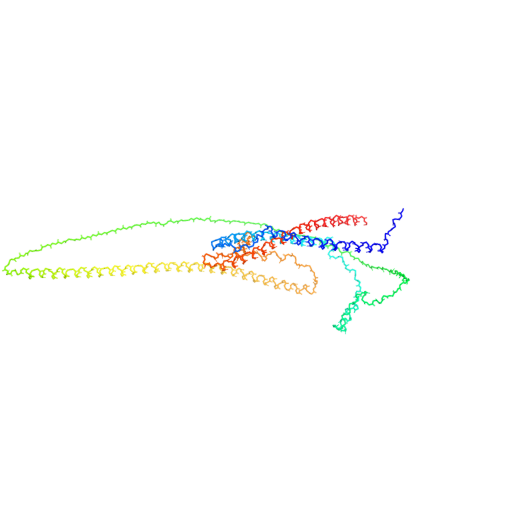93 ? 12.188 -5.455 -22.014 1.00 92.62 93 GLN A C 1
ATOM 743 O O . GLN A 1 93 ? 13.110 -5.706 -22.794 1.00 92.62 93 GLN A O 1
ATOM 748 N N . ILE A 1 94 ? 11.026 -6.120 -22.045 1.00 89.25 94 ILE A N 1
ATOM 749 C CA . ILE A 1 94 ? 10.693 -7.162 -23.034 1.00 89.25 94 ILE A CA 1
ATOM 750 C C . ILE A 1 94 ? 10.778 -6.58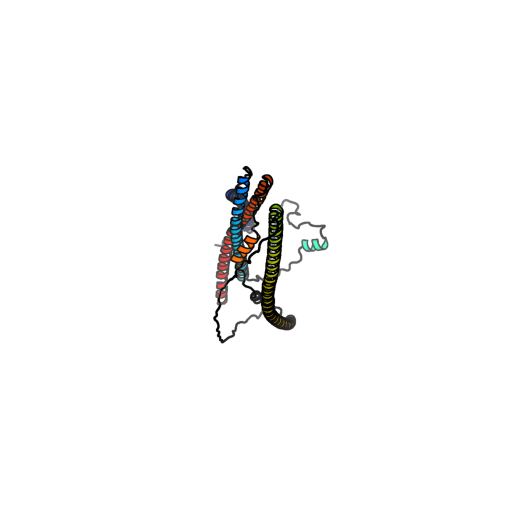1 -24.451 1.00 89.25 94 ILE A C 1
ATOM 752 O O . ILE A 1 94 ? 11.510 -7.103 -25.294 1.00 89.25 94 ILE A O 1
ATOM 756 N N . LYS A 1 95 ? 10.144 -5.429 -24.696 1.00 89.31 95 LYS A N 1
ATOM 757 C CA . LYS A 1 95 ? 10.191 -4.729 -25.990 1.00 89.31 95 LYS A CA 1
ATOM 758 C C . LYS A 1 95 ? 11.616 -4.328 -26.399 1.00 89.31 95 LYS A C 1
ATOM 760 O O . LYS A 1 95 ? 11.965 -4.423 -27.574 1.00 89.31 95 LYS A O 1
ATOM 765 N N . VAL A 1 96 ? 12.473 -3.939 -25.450 1.00 88.56 96 VAL A N 1
ATOM 766 C CA . VAL A 1 96 ? 13.910 -3.699 -25.681 1.00 88.56 96 VAL A CA 1
ATOM 767 C C . VAL A 1 96 ? 14.664 -4.990 -26.030 1.00 88.56 96 VAL A C 1
ATOM 769 O O . VAL A 1 96 ? 15.590 -4.934 -26.840 1.00 88.56 96 VAL A O 1
ATOM 772 N N . GLN A 1 97 ? 14.323 -6.137 -25.436 1.00 85.25 97 GLN A N 1
ATOM 773 C CA . GLN A 1 97 ? 14.940 -7.429 -25.768 1.00 85.25 97 GLN A CA 1
ATOM 774 C C . GLN A 1 97 ? 14.540 -7.895 -27.172 1.00 85.25 97 GLN A C 1
ATOM 776 O O . GLN A 1 97 ? 15.414 -8.242 -27.967 1.00 85.25 97 GLN A O 1
ATOM 781 N N . ASP A 1 98 ? 13.255 -7.812 -27.515 1.00 85.50 98 ASP A N 1
ATOM 782 C CA . ASP A 1 98 ? 12.756 -8.212 -28.832 1.00 85.50 98 ASP A CA 1
ATOM 783 C C . ASP A 1 98 ? 13.298 -7.311 -29.952 1.00 85.50 98 ASP A C 1
ATOM 785 O O . ASP A 1 98 ? 13.789 -7.815 -30.962 1.00 85.50 98 ASP A O 1
ATOM 789 N N . LEU A 1 99 ? 13.370 -5.991 -29.735 1.00 83.19 99 LEU A N 1
ATOM 790 C CA . LEU A 1 99 ? 13.997 -5.050 -30.678 1.00 83.19 99 LEU A CA 1
ATOM 791 C C . LEU A 1 99 ? 15.528 -5.185 -30.790 1.00 83.19 99 LEU A C 1
ATOM 793 O O . LEU A 1 99 ? 16.103 -4.763 -31.793 1.00 83.19 99 LEU A O 1
ATOM 797 N N . LYS A 1 100 ? 16.207 -5.773 -29.796 1.00 75.69 100 LYS A N 1
ATOM 798 C CA . LYS A 1 100 ? 17.625 -6.180 -29.904 1.00 75.69 100 LYS A CA 1
ATOM 799 C C . LYS A 1 100 ? 17.807 -7.493 -30.682 1.00 75.69 100 LYS A C 1
ATOM 801 O O . LYS A 1 100 ? 18.951 -7.860 -30.959 1.00 75.69 100 LYS A O 1
ATOM 806 N N . GLY A 1 101 ? 16.709 -8.172 -31.019 1.00 68.31 101 GLY A N 1
ATOM 807 C CA . GLY A 1 101 ? 16.672 -9.536 -31.528 1.00 68.31 101 GLY A CA 1
ATOM 808 C C . GLY A 1 101 ? 16.745 -10.546 -30.384 1.00 68.31 101 GLY A C 1
ATOM 809 O O . GLY A 1 101 ? 17.803 -10.715 -29.773 1.00 68.31 101 GLY A O 1
ATOM 810 N N . LYS A 1 102 ? 15.639 -11.271 -30.148 1.00 56.34 102 LYS A N 1
ATOM 811 C CA . LYS A 1 102 ? 15.498 -12.297 -29.090 1.00 56.34 102 LYS A CA 1
ATOM 812 C C . LYS A 1 102 ? 16.594 -13.377 -29.136 1.00 56.34 102 LYS A C 1
ATOM 814 O O . LYS A 1 102 ? 16.927 -13.966 -28.114 1.00 56.34 102 LYS A O 1
ATOM 819 N N . PHE A 1 103 ? 17.216 -13.568 -30.305 1.00 48.50 103 PHE A N 1
ATOM 820 C CA . PHE A 1 103 ? 18.468 -14.302 -30.474 1.00 48.50 103 PHE A CA 1
ATOM 821 C C . PHE A 1 103 ? 19.540 -13.463 -31.187 1.00 48.50 103 PHE A C 1
ATOM 823 O O . PHE A 1 103 ? 19.747 -13.579 -32.395 1.00 48.50 103 PHE A O 1
ATOM 830 N N . LYS A 1 104 ? 20.398 -12.786 -30.411 1.00 57.72 104 LYS A N 1
ATOM 831 C CA . LYS A 1 104 ? 21.834 -12.883 -30.720 1.00 57.72 104 LYS A CA 1
ATOM 832 C C . LYS A 1 104 ? 22.244 -14.331 -30.471 1.00 57.72 104 LYS A C 1
ATOM 834 O O . LYS A 1 104 ? 22.648 -14.657 -29.358 1.00 57.72 104 LYS A O 1
ATOM 839 N N . LYS A 1 105 ? 22.081 -15.187 -31.490 1.00 47.66 105 LYS A N 1
ATOM 840 C CA . LYS A 1 105 ? 22.464 -16.609 -31.476 1.00 47.66 105 LYS A CA 1
ATOM 841 C C . LYS A 1 105 ? 23.878 -16.697 -30.880 1.00 47.66 105 LYS A C 1
ATOM 843 O O . LYS A 1 105 ? 24.803 -16.174 -31.509 1.00 47.66 105 LYS A O 1
ATOM 848 N N . PRO A 1 106 ? 24.064 -17.229 -29.654 1.00 54.56 106 PRO A N 1
ATOM 849 C CA . PRO A 1 106 ? 25.380 -17.244 -29.037 1.00 54.56 106 PRO A CA 1
ATOM 850 C C . PRO A 1 106 ? 26.290 -18.060 -29.944 1.00 54.56 106 PRO A C 1
ATOM 852 O O . PRO A 1 106 ? 25.990 -19.222 -30.215 1.00 54.56 106 PRO A O 1
ATOM 855 N N . VAL A 1 107 ? 27.357 -17.447 -30.465 1.00 59.72 107 VAL A N 1
ATOM 856 C CA . VAL A 1 107 ? 28.324 -18.169 -31.300 1.00 59.72 107 VAL A CA 1
ATOM 857 C C . VAL A 1 107 ? 28.822 -19.334 -30.456 1.00 59.72 107 VAL A C 1
ATOM 859 O O . VAL A 1 107 ? 29.408 -19.097 -29.397 1.00 59.72 107 VAL A O 1
ATOM 862 N N . LEU A 1 108 ? 28.521 -20.563 -30.890 1.00 51.84 108 LEU A N 1
ATOM 863 C CA . LEU A 1 108 ? 28.703 -21.791 -30.114 1.00 51.84 108 LEU A CA 1
ATOM 864 C C . LEU A 1 108 ? 30.190 -22.129 -29.981 1.00 51.84 108 LEU A C 1
ATOM 866 O O . LEU A 1 108 ? 30.711 -23.069 -30.578 1.00 51.84 108 LEU A O 1
ATOM 870 N N . LYS A 1 109 ? 30.891 -21.342 -29.165 1.00 66.25 109 LYS A N 1
ATOM 871 C CA . LYS A 1 109 ? 32.216 -21.679 -28.669 1.00 66.25 109 LYS A CA 1
ATOM 872 C C . LYS A 1 109 ? 32.079 -22.979 -27.890 1.00 66.25 109 LYS A C 1
ATOM 874 O O . LYS A 1 109 ? 31.272 -23.053 -26.964 1.00 66.25 109 LYS A O 1
ATOM 879 N N . LYS A 1 110 ? 32.884 -23.985 -28.242 1.00 59.62 110 LYS A N 1
ATOM 880 C CA . LYS A 1 110 ? 33.058 -25.186 -27.420 1.00 59.62 110 LYS A CA 1
ATOM 881 C C . LYS A 1 110 ? 33.643 -24.767 -26.072 1.00 59.62 110 LYS A C 1
ATOM 883 O O . LYS A 1 110 ? 34.856 -24.654 -25.926 1.00 59.62 110 LYS A O 1
ATOM 888 N N . VAL A 1 111 ? 32.770 -24.518 -25.102 1.00 59.59 111 VAL A N 1
ATOM 889 C CA . VAL A 1 111 ? 33.147 -24.412 -23.696 1.00 59.59 111 VAL A CA 1
ATOM 890 C C . VAL A 1 111 ? 33.421 -25.835 -23.230 1.00 59.59 111 VAL A C 1
ATOM 892 O O . VAL A 1 111 ? 32.512 -26.568 -22.849 1.00 59.59 111 VAL A O 1
ATOM 895 N N . CYS A 1 112 ? 34.687 -26.245 -23.306 1.00 61.41 112 CYS A N 1
ATOM 896 C CA . CYS A 1 112 ? 35.171 -27.297 -22.424 1.00 61.41 112 CYS A CA 1
ATOM 897 C C . CYS A 1 112 ? 34.871 -26.881 -20.975 1.00 61.41 112 CYS A C 1
ATOM 899 O O . CYS A 1 112 ? 34.893 -25.689 -20.652 1.00 61.41 112 CYS A O 1
ATOM 901 N N . MET A 1 113 ? 34.558 -27.850 -20.112 1.00 60.84 113 MET A N 1
ATOM 902 C CA . MET A 1 113 ? 34.357 -27.575 -18.687 1.00 60.84 113 MET A CA 1
ATOM 903 C C . MET A 1 113 ? 35.556 -26.782 -18.152 1.00 60.84 113 MET A C 1
ATOM 905 O O . MET A 1 113 ? 36.698 -27.083 -18.506 1.00 60.84 113 MET A O 1
ATOM 909 N N . SER A 1 114 ? 35.315 -25.766 -17.318 1.00 69.75 114 SER A N 1
ATOM 910 C CA . SER A 1 114 ? 36.425 -25.053 -16.682 1.00 69.75 114 SER A CA 1
ATOM 911 C C . SER A 1 114 ? 37.248 -26.028 -15.836 1.00 69.75 114 SER A C 1
ATOM 913 O O . SER A 1 114 ? 36.715 -27.021 -15.329 1.00 69.75 114 SER A O 1
ATOM 915 N N . ALA A 1 115 ? 38.544 -25.741 -15.675 1.00 65.31 115 ALA A N 1
ATOM 916 C CA . ALA A 1 115 ? 39.416 -26.541 -14.818 1.00 65.31 115 ALA A CA 1
ATOM 917 C C . ALA A 1 115 ? 38.790 -26.697 -13.421 1.00 65.31 115 ALA A C 1
ATOM 919 O O . ALA A 1 115 ? 38.614 -27.818 -12.961 1.00 65.31 115 ALA A O 1
ATOM 920 N N . ASP A 1 116 ? 38.320 -25.596 -12.831 1.00 66.44 116 ASP A N 1
ATOM 921 C CA . ASP A 1 116 ? 37.592 -25.549 -11.560 1.00 66.44 116 ASP A CA 1
ATOM 922 C C . ASP A 1 116 ? 36.352 -26.460 -11.539 1.00 66.44 116 ASP A C 1
ATOM 924 O O . ASP A 1 116 ? 36.139 -27.167 -10.559 1.00 66.44 116 ASP A O 1
ATOM 928 N N . ALA A 1 117 ? 35.548 -26.511 -12.611 1.00 70.31 117 ALA A N 1
ATOM 929 C CA . ALA A 1 117 ? 34.357 -27.363 -12.660 1.00 70.31 117 ALA A CA 1
ATOM 930 C C . ALA A 1 117 ? 34.703 -28.861 -12.718 1.00 70.31 117 ALA A C 1
ATOM 932 O O . ALA A 1 117 ? 34.031 -29.667 -12.075 1.00 70.31 117 ALA A O 1
ATOM 933 N N . MET A 1 118 ? 35.762 -29.247 -13.441 1.00 70.00 118 MET A N 1
ATOM 934 C CA . MET A 1 118 ? 36.256 -30.632 -13.421 1.00 70.00 118 MET A CA 1
ATOM 935 C C . MET A 1 118 ? 36.934 -30.973 -12.090 1.00 70.00 118 MET A C 1
ATOM 937 O O . MET A 1 118 ? 36.669 -32.027 -11.521 1.00 70.00 118 MET A O 1
ATOM 941 N N . LEU A 1 119 ? 37.765 -30.079 -11.551 1.00 68.88 119 LEU A N 1
ATOM 942 C CA . LEU A 1 119 ? 38.473 -30.284 -10.286 1.00 68.88 119 LEU A CA 1
ATOM 943 C C . LEU A 1 119 ? 37.506 -30.361 -9.100 1.00 68.88 119 LEU A C 1
ATOM 945 O O . LEU A 1 119 ? 37.656 -31.247 -8.266 1.00 68.88 119 LEU A O 1
ATOM 949 N N . GLN A 1 120 ? 36.476 -29.515 -9.040 1.00 69.31 120 GLN A N 1
ATOM 950 C CA . GLN A 1 120 ? 35.466 -29.575 -7.981 1.00 69.31 120 GLN A CA 1
ATOM 951 C C . GLN A 1 120 ? 34.589 -30.837 -8.086 1.00 69.31 120 GLN A C 1
ATOM 953 O O . GLN A 1 120 ? 34.182 -31.373 -7.055 1.00 69.31 120 GLN A O 1
ATOM 958 N N . ALA A 1 121 ? 34.345 -31.356 -9.296 1.00 70.00 121 ALA A N 1
ATOM 959 C CA . ALA A 1 121 ? 33.656 -32.634 -9.495 1.00 70.00 121 ALA A CA 1
ATOM 960 C C . ALA A 1 121 ? 34.522 -33.856 -9.120 1.00 70.00 121 ALA A C 1
ATOM 962 O O . ALA A 1 121 ? 33.996 -34.835 -8.597 1.00 70.00 121 ALA A O 1
ATOM 963 N N . LEU A 1 122 ? 35.840 -33.801 -9.355 1.00 69.75 122 LEU A N 1
ATOM 964 C CA . LEU A 1 122 ? 36.774 -34.910 -9.104 1.00 69.75 122 LEU A CA 1
ATOM 965 C C . LEU A 1 122 ? 37.369 -34.926 -7.682 1.00 69.75 122 LEU A C 1
ATOM 967 O O . LEU A 1 122 ? 37.701 -35.993 -7.174 1.00 69.75 122 LEU A O 1
ATOM 971 N N . LEU A 1 123 ? 37.528 -33.763 -7.041 1.00 70.81 123 LEU A N 1
ATOM 972 C CA . LEU A 1 123 ? 38.206 -33.597 -5.742 1.00 70.81 123 LEU A CA 1
ATOM 973 C C . LEU A 1 123 ? 37.271 -33.124 -4.613 1.00 70.81 123 LEU A C 1
ATOM 975 O O . LEU A 1 123 ? 37.676 -33.086 -3.445 1.00 70.81 123 LEU A O 1
ATOM 979 N N . GLY A 1 124 ? 36.028 -32.764 -4.942 1.00 67.44 124 GLY A N 1
ATOM 980 C CA . GLY A 1 124 ? 35.016 -32.316 -3.988 1.00 67.44 124 GLY A CA 1
ATOM 981 C C . GLY A 1 124 ? 35.396 -31.040 -3.227 1.00 67.44 124 GLY A C 1
ATOM 982 O O . GLY A 1 124 ? 36.190 -30.213 -3.673 1.00 67.44 124 GLY A O 1
ATOM 983 N N . SER A 1 125 ? 34.829 -30.877 -2.031 1.00 60.00 125 SER A N 1
ATOM 984 C CA . SER A 1 125 ? 34.987 -29.670 -1.204 1.00 60.00 125 SER A CA 1
ATOM 985 C C . SER A 1 125 ? 36.387 -29.459 -0.610 1.00 60.00 125 SER A C 1
ATOM 987 O O . SER A 1 125 ? 36.652 -28.381 -0.080 1.00 60.00 125 SER A O 1
ATOM 989 N N . LYS A 1 126 ? 37.299 -30.441 -0.697 1.00 58.38 126 LYS A N 1
ATOM 990 C CA . LYS A 1 126 ? 38.637 -30.361 -0.077 1.00 58.38 126 LYS A CA 1
ATOM 991 C C . LYS A 1 126 ? 39.592 -29.367 -0.745 1.00 58.38 126 LYS A C 1
ATOM 993 O O . LYS A 1 126 ? 40.544 -28.951 -0.095 1.00 58.38 126 LYS A O 1
ATOM 998 N N . HIS A 1 127 ? 39.352 -28.977 -1.998 1.00 55.59 127 HIS A N 1
ATOM 999 C CA . HIS A 1 127 ? 40.238 -28.081 -2.753 1.00 55.59 127 HIS A CA 1
ATOM 1000 C C . HIS A 1 127 ? 39.493 -26.867 -3.323 1.00 55.59 127 HIS A C 1
ATOM 1002 O O . HIS A 1 127 ? 39.478 -26.645 -4.530 1.00 55.59 127 HIS A O 1
ATOM 1008 N N . LYS A 1 128 ? 38.914 -26.028 -2.452 1.00 56.16 128 LYS A N 1
ATOM 1009 C CA . LYS A 1 128 ? 38.403 -24.704 -2.854 1.00 56.16 128 LYS A CA 1
ATOM 1010 C C . LYS A 1 128 ? 39.537 -23.672 -2.976 1.00 56.16 128 LYS A C 1
ATOM 1012 O O . LYS A 1 128 ? 39.556 -22.660 -2.282 1.00 56.16 128 LYS A O 1
ATOM 1017 N N . VAL A 1 129 ? 40.489 -23.949 -3.864 1.00 55.22 129 VAL A N 1
ATOM 1018 C CA . VAL A 1 129 ? 41.441 -22.949 -4.367 1.00 55.22 129 VAL A CA 1
ATOM 1019 C C . VAL A 1 129 ? 40.717 -22.179 -5.466 1.00 55.22 129 VAL A C 1
ATOM 1021 O O . VAL A 1 129 ? 40.344 -22.785 -6.465 1.00 55.22 129 VAL A O 1
ATOM 1024 N N . SER A 1 130 ? 40.495 -20.872 -5.311 1.00 51.72 130 SER A N 1
ATOM 1025 C CA . SER A 1 130 ? 40.011 -20.083 -6.446 1.00 51.72 130 SER A CA 1
ATOM 1026 C C . SER A 1 130 ? 41.142 -19.911 -7.459 1.00 51.72 130 SER A C 1
ATOM 1028 O O . SER A 1 130 ? 42.239 -19.459 -7.110 1.00 51.72 130 SER A O 1
ATOM 1030 N N . MET A 1 131 ? 40.879 -20.211 -8.736 1.00 54.81 131 MET A N 1
ATOM 1031 C CA . MET A 1 131 ? 41.782 -19.854 -9.839 1.00 54.81 131 MET A CA 1
ATOM 1032 C C . MET A 1 131 ? 41.720 -18.352 -10.185 1.00 54.81 131 MET A C 1
ATOM 1034 O O . MET A 1 131 ? 41.871 -17.942 -11.337 1.00 54.81 131 MET A O 1
ATOM 1038 N N . ASP A 1 132 ? 41.577 -17.503 -9.162 1.00 58.56 132 ASP A N 1
ATOM 1039 C CA . ASP A 1 132 ? 41.950 -16.099 -9.243 1.00 58.56 132 ASP A CA 1
ATOM 1040 C C . ASP A 1 132 ? 43.427 -16.026 -9.624 1.00 58.56 132 ASP A C 1
ATOM 1042 O O . ASP A 1 132 ? 44.305 -16.319 -8.814 1.00 58.56 132 ASP A O 1
ATOM 1046 N N . LEU A 1 133 ? 43.725 -15.593 -10.850 1.00 57.41 133 LEU A N 1
ATOM 1047 C CA . LEU A 1 133 ? 45.082 -15.596 -11.416 1.00 57.41 133 LEU A CA 1
ATOM 1048 C C . LEU A 1 133 ? 46.109 -14.781 -10.591 1.00 57.41 133 LEU A C 1
ATOM 1050 O O . LEU A 1 133 ? 47.305 -14.837 -10.849 1.00 57.41 133 LEU A O 1
ATOM 1054 N N . ARG A 1 134 ? 45.656 -14.017 -9.589 1.00 59.56 134 ARG A N 1
ATOM 1055 C CA . ARG A 1 134 ? 46.490 -13.260 -8.645 1.00 59.56 134 ARG A CA 1
ATOM 1056 C C . ARG A 1 134 ? 46.902 -14.046 -7.391 1.00 59.56 134 ARG A C 1
ATOM 1058 O O . ARG A 1 134 ? 47.851 -13.625 -6.741 1.00 59.56 134 ARG A O 1
ATOM 1065 N N . SER A 1 135 ? 46.227 -15.145 -7.038 1.00 58.84 135 SER A N 1
ATOM 1066 C CA . SER A 1 135 ? 46.464 -15.880 -5.781 1.00 58.84 135 SER A CA 1
ATOM 1067 C C . SER A 1 135 ? 47.717 -16.765 -5.810 1.00 58.84 135 SER A C 1
ATOM 1069 O O . SER A 1 135 ? 48.341 -16.978 -4.775 1.00 58.84 135 SER A O 1
ATOM 1071 N N . ASN A 1 136 ? 48.100 -17.264 -6.993 1.00 62.09 136 ASN A N 1
ATOM 1072 C CA . ASN A 1 136 ? 49.152 -18.277 -7.160 1.00 62.09 136 ASN A CA 1
ATOM 1073 C C . ASN A 1 136 ? 50.447 -17.785 -7.838 1.00 62.09 136 ASN A C 1
ATOM 1075 O O . ASN A 1 136 ? 51.407 -18.550 -7.938 1.00 62.09 136 ASN A O 1
ATOM 1079 N N . LEU A 1 137 ? 50.529 -16.529 -8.296 1.00 62.66 137 LEU A N 1
ATOM 1080 C CA . LEU A 1 137 ? 51.780 -15.997 -8.850 1.00 62.66 137 LEU A CA 1
ATOM 1081 C C . LEU A 1 137 ? 52.713 -15.499 -7.736 1.00 62.66 137 LEU A C 1
ATOM 1083 O O . LEU A 1 137 ? 52.468 -14.462 -7.119 1.00 62.66 137 LEU A O 1
ATOM 1087 N N . LYS A 1 138 ? 53.849 -16.185 -7.544 1.00 66.94 138 LYS A N 1
ATOM 1088 C CA . LYS A 1 138 ? 54.992 -15.621 -6.809 1.00 66.94 138 LYS A CA 1
ATOM 1089 C C . LYS A 1 138 ? 55.455 -14.339 -7.505 1.00 66.94 138 LYS A C 1
ATOM 1091 O O . LYS A 1 138 ? 55.746 -14.354 -8.700 1.00 66.94 138 LYS A O 1
ATOM 1096 N N . GLN A 1 139 ? 55.558 -13.243 -6.756 1.00 59.00 139 GLN A N 1
ATOM 1097 C CA . GLN A 1 139 ? 56.066 -11.977 -7.282 1.00 59.00 139 GLN A CA 1
ATOM 1098 C C . GLN A 1 139 ? 57.568 -12.092 -7.577 1.00 59.00 139 GLN A C 1
ATOM 1100 O O . GLN A 1 139 ? 58.390 -12.152 -6.665 1.00 59.00 139 GLN A O 1
ATOM 1105 N N . VAL A 1 140 ? 57.921 -12.105 -8.862 1.00 57.25 140 VAL A N 1
ATOM 1106 C CA . VAL A 1 140 ? 59.303 -12.052 -9.357 1.00 57.25 140 VAL A CA 1
ATOM 1107 C C . VAL A 1 140 ? 59.413 -10.873 -10.327 1.00 57.25 140 VAL A C 1
ATOM 1109 O O . VAL A 1 140 ? 58.475 -10.581 -11.071 1.00 57.25 140 VAL A O 1
ATOM 1112 N N . LYS A 1 141 ? 60.540 -10.154 -10.277 1.00 44.84 141 LYS A N 1
ATOM 1113 C CA . LYS A 1 141 ? 60.805 -8.970 -11.113 1.00 44.84 141 LYS A CA 1
ATOM 1114 C C . LYS A 1 141 ? 60.831 -9.378 -12.597 1.00 44.84 141 LYS A C 1
ATOM 1116 O O . LYS A 1 141 ? 61.310 -10.463 -12.915 1.00 44.84 141 LYS A O 1
ATOM 1121 N N . LYS A 1 142 ? 60.278 -8.542 -13.484 1.00 42.41 142 LYS A N 1
ATOM 1122 C CA . LYS A 1 142 ? 59.865 -8.945 -14.841 1.00 42.41 142 LYS A CA 1
ATOM 1123 C C . LYS A 1 142 ? 60.606 -8.207 -15.966 1.00 42.41 142 LYS A C 1
ATOM 1125 O O . LYS A 1 142 ? 60.696 -6.985 -15.935 1.00 42.41 142 LYS A O 1
ATOM 1130 N N . GLU A 1 143 ? 60.981 -8.964 -17.001 1.00 31.75 143 GLU A N 1
ATOM 1131 C CA . GLU A 1 143 ? 61.382 -8.489 -18.340 1.00 31.75 143 GLU A CA 1
ATOM 1132 C C . GLU A 1 143 ? 60.421 -9.078 -19.431 1.00 31.75 143 GLU A C 1
ATOM 1134 O O . GLU A 1 143 ? 59.260 -9.359 -19.123 1.00 31.75 143 GLU A O 1
ATOM 1139 N N . VAL A 1 144 ? 60.804 -9.182 -20.713 1.00 33.62 144 VAL A N 1
ATOM 1140 C CA . VAL A 1 144 ? 59.901 -9.394 -21.895 1.00 33.62 144 VAL A CA 1
ATOM 1141 C C . VAL A 1 144 ? 59.303 -10.834 -22.037 1.00 33.62 144 VAL A C 1
ATOM 1143 O O . VAL A 1 144 ? 59.652 -11.694 -21.236 1.00 33.62 144 VAL A O 1
ATOM 1146 N N . LYS A 1 145 ? 58.392 -11.221 -22.968 1.00 26.95 145 LYS A N 1
ATOM 1147 C CA . LYS A 1 145 ? 57.760 -10.593 -24.168 1.00 26.95 145 LYS A CA 1
ATOM 1148 C C . LYS A 1 145 ? 56.370 -11.217 -24.529 1.00 26.95 145 LYS A C 1
ATOM 1150 O O . LYS A 1 145 ? 55.845 -12.024 -23.766 1.00 26.95 145 LYS A O 1
ATOM 1155 N N . GLU A 1 146 ? 55.803 -10.839 -25.686 1.00 31.36 146 GLU A N 1
ATOM 1156 C CA . GLU A 1 146 ? 54.651 -11.423 -26.432 1.00 31.36 146 GLU A CA 1
ATOM 1157 C C . GLU A 1 146 ? 55.143 -12.408 -27.548 1.00 31.36 146 GLU A C 1
ATOM 1159 O O . GLU A 1 146 ? 56.228 -12.952 -27.362 1.00 31.36 146 GLU A O 1
ATOM 1164 N N . GLU A 1 147 ? 54.520 -12.788 -28.687 1.00 33.38 147 GLU A N 1
ATOM 1165 C CA . GLU A 1 147 ? 53.374 -12.372 -29.559 1.00 33.38 147 GLU A CA 1
ATOM 1166 C C . GLU A 1 147 ? 52.117 -13.304 -29.399 1.00 33.38 147 GLU A C 1
ATOM 1168 O O . GLU A 1 147 ? 52.011 -13.916 -28.340 1.00 33.38 147 GLU A O 1
ATOM 1173 N N . VAL A 1 148 ? 51.015 -13.425 -30.185 1.00 28.45 148 VAL A N 1
ATOM 1174 C CA . VAL A 1 148 ? 50.508 -13.236 -31.597 1.00 28.45 148 VAL A CA 1
ATOM 1175 C C . VAL A 1 148 ? 50.800 -14.421 -32.566 1.00 28.45 148 VAL A C 1
ATOM 1177 O O . VAL A 1 148 ? 51.944 -14.847 -32.650 1.00 28.45 148 VAL A O 1
ATOM 1180 N N . VAL A 1 149 ? 49.802 -15.110 -33.179 1.00 29.06 149 VAL A N 1
ATOM 1181 C CA . VAL A 1 149 ? 49.129 -14.855 -34.503 1.00 29.06 149 VAL A CA 1
ATOM 1182 C C . VAL A 1 149 ? 47.786 -15.648 -34.692 1.00 29.06 149 VAL A C 1
ATOM 1184 O O . VAL A 1 149 ? 47.516 -16.599 -33.960 1.00 29.06 149 VAL A O 1
ATOM 1187 N N . GLU A 1 150 ? 46.953 -15.207 -35.659 1.00 27.27 150 GLU A N 1
ATOM 1188 C CA . GLU A 1 150 ? 45.653 -15.704 -36.220 1.00 27.27 150 GLU A CA 1
ATOM 1189 C C . GLU A 1 150 ? 45.648 -17.136 -36.862 1.00 27.27 150 GLU A C 1
ATOM 1191 O O . GLU A 1 150 ? 46.717 -17.720 -36.995 1.00 27.27 150 GLU A O 1
ATOM 1196 N N . VAL A 1 151 ? 44.564 -17.885 -37.204 1.00 33.44 151 VAL A N 1
ATOM 1197 C CA . VAL A 1 151 ? 43.118 -17.731 -37.610 1.00 33.44 151 VAL A CA 1
ATOM 1198 C C . VAL A 1 151 ? 42.837 -17.670 -39.137 1.00 33.44 151 VAL A C 1
ATOM 1200 O O . VAL A 1 151 ? 43.329 -16.747 -39.760 1.00 33.44 151 VAL A O 1
ATOM 1203 N N . GLU A 1 152 ? 41.993 -18.588 -39.686 1.00 27.38 152 GLU A N 1
ATOM 1204 C CA . GLU A 1 152 ? 41.066 -18.492 -40.874 1.00 27.38 152 GLU A CA 1
ATOM 1205 C C . GLU A 1 152 ? 40.356 -19.875 -41.175 1.00 27.38 152 GLU A C 1
ATOM 1207 O O . GLU A 1 152 ? 40.717 -20.854 -40.522 1.00 27.38 152 GLU A O 1
ATOM 1212 N N . VAL A 1 153 ? 39.412 -20.089 -42.135 1.00 27.31 153 VAL A N 1
ATOM 1213 C CA . VAL A 1 153 ? 38.000 -19.591 -42.290 1.00 27.31 153 VAL A CA 1
ATOM 1214 C C . VAL A 1 153 ? 37.181 -20.351 -43.404 1.00 27.31 153 VAL A C 1
ATOM 1216 O O . VAL A 1 153 ? 37.794 -20.871 -44.328 1.00 27.31 153 VAL A O 1
ATOM 1219 N N . ALA A 1 154 ? 35.820 -20.331 -43.349 1.00 26.14 154 ALA A N 1
ATOM 1220 C CA . ALA A 1 154 ? 34.808 -20.539 -44.448 1.00 26.14 154 ALA A CA 1
ATOM 1221 C C . ALA A 1 154 ? 34.522 -21.966 -45.049 1.00 26.14 154 ALA A C 1
ATOM 1223 O O . ALA A 1 154 ? 35.329 -22.869 -44.835 1.00 26.14 154 ALA A O 1
ATOM 1224 N N . PRO A 1 155 ? 33.447 -22.190 -45.872 1.00 39.94 155 PRO A N 1
ATOM 1225 C CA . PRO A 1 155 ? 32.047 -21.674 -45.782 1.00 39.94 155 PRO A CA 1
ATOM 1226 C C . PRO A 1 155 ? 30.861 -22.643 -46.150 1.00 39.94 155 PRO A C 1
ATOM 1228 O O . PRO A 1 155 ? 31.001 -23.488 -47.030 1.00 39.94 155 PRO A O 1
ATOM 1231 N N . GLU A 1 156 ? 29.671 -22.365 -45.568 1.00 27.33 156 GLU A N 1
ATOM 1232 C CA . GLU A 1 156 ? 28.262 -22.409 -46.098 1.00 27.33 156 GLU A CA 1
ATOM 1233 C C . GLU A 1 156 ? 27.735 -23.719 -46.809 1.00 27.33 156 GLU A C 1
ATOM 1235 O O . GLU A 1 156 ? 28.380 -24.752 -46.679 1.00 27.33 156 GLU A O 1
ATOM 1240 N N . ALA A 1 157 ? 26.547 -23.886 -47.455 1.00 27.38 157 ALA A N 1
ATOM 1241 C CA . ALA A 1 157 ? 25.400 -23.028 -47.857 1.00 27.38 157 ALA A CA 1
ATOM 1242 C C . ALA A 1 157 ? 24.065 -23.803 -48.164 1.00 27.38 157 ALA A C 1
ATOM 1244 O O . ALA A 1 157 ? 24.144 -24.901 -48.702 1.00 27.38 157 ALA A O 1
ATOM 1245 N N . ALA A 1 158 ? 22.895 -23.158 -47.951 1.00 27.89 158 ALA A N 1
ATOM 1246 C CA . ALA A 1 158 ? 21.758 -22.912 -48.888 1.00 27.89 158 ALA A CA 1
ATOM 1247 C C . ALA A 1 158 ? 20.951 -24.038 -49.624 1.00 27.89 158 ALA A C 1
ATOM 1249 O O . ALA A 1 158 ? 21.485 -25.123 -49.854 1.00 27.89 158 ALA A O 1
ATOM 1250 N N . PRO A 1 159 ? 19.707 -23.766 -50.126 1.00 37.12 159 PRO A N 1
ATOM 1251 C CA . PRO A 1 159 ? 18.909 -22.528 -50.006 1.00 37.12 159 PRO A CA 1
ATOM 1252 C C . PRO A 1 159 ? 17.571 -22.590 -49.222 1.00 37.12 159 PRO A C 1
ATOM 1254 O O . PRO A 1 159 ? 16.797 -23.544 -49.325 1.00 37.12 159 PRO A O 1
ATOM 1257 N N . GLU A 1 160 ? 17.355 -21.471 -48.510 1.00 28.30 160 GLU A N 1
ATOM 1258 C CA . GLU A 1 160 ? 16.245 -20.971 -47.661 1.00 28.30 160 GLU A CA 1
ATOM 1259 C C . GLU A 1 160 ? 15.316 -19.963 -48.429 1.00 28.30 160 GLU A C 1
ATOM 1261 O O . GLU A 1 160 ? 15.623 -19.658 -49.579 1.00 28.30 160 GLU A O 1
ATOM 1266 N N . GLU A 1 161 ? 14.201 -19.369 -47.941 1.00 28.80 161 GLU A N 1
ATOM 1267 C CA . GLU A 1 161 ? 13.585 -19.278 -46.589 1.00 28.80 161 GLU A CA 1
ATOM 1268 C C . GLU A 1 161 ? 12.190 -19.973 -46.449 1.00 28.80 161 GLU A C 1
ATOM 1270 O O . GLU A 1 161 ? 12.236 -21.153 -46.113 1.00 28.80 161 GLU A O 1
ATOM 1275 N N . GLU A 1 162 ? 10.939 -19.494 -46.646 1.00 27.17 162 GLU A N 1
ATOM 1276 C CA . GLU A 1 162 ? 10.205 -18.212 -46.879 1.00 27.17 162 GLU A CA 1
ATOM 1277 C C . GLU A 1 162 ? 8.714 -18.393 -46.373 1.00 27.17 162 GLU A C 1
ATOM 1279 O O . GLU A 1 162 ? 8.402 -19.486 -45.900 1.00 27.17 162 GLU A O 1
ATOM 1284 N N . VAL A 1 163 ? 7.787 -17.411 -46.549 1.00 25.47 163 VAL A N 1
ATOM 1285 C CA . VAL A 1 163 ? 6.274 -17.507 -46.481 1.00 25.47 163 VAL A CA 1
ATOM 1286 C C . VAL A 1 163 ? 5.578 -17.710 -45.094 1.00 25.47 163 VAL A C 1
ATOM 1288 O O . VAL A 1 163 ? 6.138 -18.386 -44.237 1.00 25.47 163 VAL A O 1
ATOM 1291 N N . GLU A 1 164 ? 4.314 -17.307 -44.796 1.00 26.80 164 GLU A N 1
ATOM 1292 C CA . GLU A 1 164 ? 3.473 -16.084 -45.041 1.00 26.80 164 GLU A CA 1
ATOM 1293 C C . GLU A 1 164 ? 2.171 -16.137 -44.136 1.00 26.80 164 GLU A C 1
ATOM 1295 O O . GLU A 1 164 ? 2.076 -17.038 -43.301 1.00 26.80 164 GLU A O 1
ATOM 1300 N N . GLU A 1 165 ? 1.181 -15.216 -44.252 1.00 26.34 165 GLU A N 1
ATOM 1301 C CA . GLU A 1 165 ? -0.041 -15.029 -43.377 1.00 26.34 165 GLU A CA 1
ATOM 1302 C C . GLU A 1 165 ? -1.343 -14.771 -44.240 1.00 26.34 165 GLU A C 1
ATOM 1304 O O . GLU A 1 165 ? -1.207 -14.742 -45.461 1.00 26.34 165 GLU A O 1
ATOM 1309 N N . GLU A 1 166 ? -2.633 -14.617 -43.825 1.00 26.69 166 GLU A N 1
ATOM 1310 C CA . GLU A 1 166 ? -3.322 -14.201 -42.562 1.00 26.69 166 GLU A CA 1
ATOM 1311 C C . GLU A 1 166 ? -4.780 -14.789 -42.350 1.00 26.69 166 GLU A C 1
ATOM 1313 O O . GLU A 1 166 ? -4.920 -15.718 -41.559 1.00 26.69 166 GLU A O 1
ATOM 1318 N N . GLU A 1 167 ? -5.835 -14.302 -43.055 1.00 26.11 167 GLU A N 1
ATOM 1319 C CA . GLU A 1 167 ? -7.289 -14.736 -43.101 1.00 26.11 167 GLU A CA 1
ATOM 1320 C C . GLU A 1 167 ? -8.307 -14.347 -41.953 1.00 26.11 167 GLU A C 1
ATOM 1322 O O . GLU A 1 167 ? -7.920 -13.736 -40.959 1.00 26.11 167 GLU A O 1
ATOM 1327 N N . VAL A 1 168 ? -9.645 -14.561 -42.143 1.00 24.88 168 VAL A N 1
ATOM 1328 C CA . VAL A 1 168 ? -10.790 -13.860 -41.441 1.00 24.88 168 VAL A CA 1
ATOM 1329 C C . VAL A 1 168 ? -12.164 -14.634 -41.375 1.00 24.88 168 VAL A C 1
ATOM 1331 O O . VAL A 1 168 ? -12.307 -15.638 -42.068 1.00 24.88 168 VAL A O 1
ATOM 1334 N N . GLU A 1 169 ? -13.174 -14.194 -40.574 1.00 26.83 169 GLU A N 1
ATOM 1335 C CA . GLU A 1 169 ? -14.519 -14.830 -40.317 1.00 26.83 169 GLU A CA 1
ATOM 1336 C C . GLU A 1 169 ? -15.669 -13.800 -39.960 1.00 26.83 169 GLU A C 1
ATOM 1338 O O . GLU A 1 169 ? -15.356 -12.759 -39.384 1.00 26.83 169 GLU A O 1
ATOM 1343 N N . GLU A 1 170 ? -16.972 -14.053 -40.281 1.00 26.92 170 GLU A N 1
ATOM 1344 C CA . GLU A 1 170 ? -18.191 -13.147 -40.207 1.00 26.92 170 GLU A CA 1
ATOM 1345 C C . GLU A 1 170 ? -19.538 -13.979 -40.029 1.00 26.92 170 GLU A C 1
ATOM 1347 O O . GLU A 1 170 ? -19.429 -15.201 -40.109 1.00 26.92 170 GLU A O 1
ATOM 1352 N N . GLU A 1 171 ? -20.830 -13.571 -39.818 1.00 25.80 171 GLU A N 1
ATOM 1353 C CA . GLU A 1 171 ? -21.662 -12.318 -39.668 1.00 25.80 171 GLU A CA 1
ATOM 1354 C C . GLU A 1 171 ? -23.127 -12.599 -39.091 1.00 25.80 171 GLU A C 1
ATOM 1356 O O . GLU A 1 171 ? -23.548 -13.756 -39.066 1.00 25.80 171 GLU A O 1
ATOM 1361 N N . ALA A 1 172 ? -23.917 -11.546 -38.748 1.00 26.64 172 ALA A N 1
ATOM 1362 C CA . ALA A 1 172 ? -25.394 -11.339 -38.530 1.00 26.64 172 ALA A CA 1
ATOM 1363 C C . ALA A 1 172 ? -26.199 -11.777 -37.242 1.00 26.64 172 ALA A C 1
ATOM 1365 O O . ALA A 1 172 ? -26.037 -12.862 -36.687 1.00 26.64 172 ALA A O 1
ATOM 1366 N N . GLU A 1 173 ? -27.143 -10.898 -36.820 1.00 28.00 173 GLU A N 1
ATOM 1367 C CA . GLU A 1 173 ? -27.977 -10.822 -35.568 1.00 28.00 173 GLU A CA 1
ATOM 1368 C C . GLU A 1 173 ? -29.523 -11.080 -35.831 1.00 28.00 173 GLU A C 1
ATOM 1370 O O . GLU A 1 173 ? -29.778 -11.610 -36.918 1.00 28.00 173 GLU A O 1
ATOM 1375 N N . PRO A 1 174 ? -30.594 -10.768 -35.002 1.00 36.69 174 PRO A N 1
ATOM 1376 C CA . PRO A 1 174 ? -30.735 -9.957 -33.752 1.00 36.69 174 PRO A CA 1
ATOM 1377 C C . PRO A 1 174 ? -31.808 -10.350 -32.658 1.00 36.69 174 PRO A C 1
ATOM 1379 O O . PRO A 1 174 ? -32.330 -11.462 -32.621 1.00 36.69 174 PRO A O 1
ATOM 1382 N N . GLU A 1 175 ? -32.066 -9.384 -31.747 1.00 30.84 175 GLU A N 1
ATOM 1383 C CA . GLU A 1 175 ? -32.966 -9.220 -30.554 1.00 30.84 175 GLU A CA 1
ATOM 1384 C C . GLU A 1 175 ? -34.523 -9.253 -30.820 1.00 30.84 175 GLU A C 1
ATOM 1386 O O . GLU A 1 175 ? -34.851 -9.508 -31.983 1.00 30.84 175 GLU A O 1
ATOM 1391 N N . PRO A 1 176 ? -35.519 -9.007 -29.880 1.00 39.94 176 PRO A N 1
ATOM 1392 C CA . PRO A 1 176 ? -35.524 -8.263 -28.574 1.00 39.94 176 PRO A CA 1
ATOM 1393 C C . PRO A 1 176 ? -36.490 -8.705 -27.398 1.00 39.94 176 PRO A C 1
ATOM 1395 O O . PRO A 1 176 ? -36.983 -9.830 -27.372 1.00 39.94 176 PRO A O 1
ATOM 1398 N N . GLU A 1 177 ? -36.707 -7.805 -26.402 1.00 32.94 177 GLU A N 1
ATOM 1399 C CA . GLU A 1 177 ? -37.491 -7.879 -25.113 1.00 32.94 177 GLU A CA 1
ATOM 1400 C C . GLU A 1 177 ? -39.043 -7.603 -25.260 1.00 32.94 177 GLU A C 1
ATOM 1402 O O . GLU A 1 177 ? -39.454 -7.690 -26.423 1.00 32.94 177 GLU A O 1
ATOM 1407 N N . PRO A 1 178 ? -39.959 -7.288 -24.254 1.00 41.66 178 PRO A N 1
ATOM 1408 C CA . PRO A 1 178 ? -39.860 -6.647 -22.886 1.00 41.66 178 PRO A CA 1
ATOM 1409 C C . PRO A 1 178 ? -40.847 -7.115 -21.718 1.00 41.66 178 PRO A C 1
ATOM 1411 O O . PRO A 1 178 ? -41.513 -8.139 -21.846 1.00 41.66 178 PRO A O 1
ATOM 1414 N N . GLU A 1 179 ? -40.965 -6.348 -20.592 1.00 33.59 179 GLU A N 1
ATOM 1415 C CA . GLU A 1 179 ? -41.889 -6.433 -19.380 1.00 33.59 179 GLU A CA 1
ATOM 1416 C C . GLU A 1 179 ? -42.321 -4.978 -18.895 1.00 33.59 179 GLU A C 1
ATOM 1418 O O . GLU A 1 179 ? -42.074 -4.098 -19.728 1.00 33.59 179 GLU A O 1
ATOM 1423 N N . PRO A 1 180 ? -42.875 -4.570 -17.682 1.00 40.66 180 PRO A N 1
ATOM 1424 C CA . PRO A 1 180 ? -43.366 -5.198 -16.403 1.00 40.66 180 PRO A CA 1
ATOM 1425 C C . PRO A 1 180 ? -44.685 -4.556 -15.743 1.00 40.66 180 PRO A C 1
ATOM 1427 O O . PRO A 1 180 ? -45.691 -4.455 -16.432 1.00 40.66 180 PRO A O 1
ATOM 1430 N N . GLU A 1 181 ? -44.671 -4.119 -14.442 1.00 33.25 181 GLU A N 1
ATOM 1431 C CA . GLU A 1 181 ? -45.625 -3.287 -13.583 1.00 33.25 181 GLU A CA 1
ATOM 1432 C C . GLU A 1 181 ? -46.557 -3.943 -12.467 1.00 33.25 181 GLU A C 1
ATOM 1434 O O . GLU A 1 181 ? -46.553 -5.163 -12.342 1.00 33.25 181 GLU A O 1
ATOM 1439 N N . VAL A 1 182 ? -47.201 -3.167 -11.529 1.00 28.61 182 VAL A N 1
ATOM 1440 C CA . VAL A 1 182 ? -47.491 -3.491 -10.053 1.00 28.61 182 VAL A CA 1
ATOM 1441 C C . VAL A 1 182 ? -48.983 -3.814 -9.602 1.00 28.61 182 VAL A C 1
ATOM 1443 O O . VAL A 1 182 ? -49.667 -4.400 -10.434 1.00 28.61 182 VAL A O 1
ATOM 1446 N N . VAL A 1 183 ? -49.628 -3.624 -8.396 1.00 30.00 183 VAL A N 1
ATOM 1447 C CA . VAL A 1 183 ? -49.601 -2.705 -7.176 1.00 30.00 183 VAL A CA 1
ATOM 1448 C C . VAL A 1 183 ? -50.369 -3.267 -5.888 1.00 30.00 183 VAL A C 1
ATOM 1450 O O . VAL A 1 183 ? -50.929 -4.359 -5.970 1.00 30.00 183 VAL A O 1
ATOM 1453 N N . GLU A 1 184 ? -50.431 -2.533 -4.737 1.00 30.27 184 GLU A N 1
ATOM 1454 C CA . GLU A 1 184 ? -50.925 -2.845 -3.326 1.00 30.27 184 GLU A CA 1
ATOM 1455 C C . GLU A 1 184 ? -52.271 -2.119 -2.860 1.00 30.27 184 GLU A C 1
ATOM 1457 O O . GLU A 1 184 ? -52.903 -1.541 -3.741 1.00 30.27 184 GLU A O 1
ATOM 1462 N N . GLU A 1 185 ? -52.881 -2.044 -1.623 1.00 32.66 185 GLU A N 1
ATOM 1463 C CA . GLU A 1 185 ? -52.613 -2.375 -0.162 1.00 32.66 185 GLU A CA 1
ATOM 1464 C C . GLU A 1 185 ? -53.813 -3.031 0.672 1.00 32.66 185 GLU A C 1
ATOM 1466 O O . GLU A 1 185 ? -54.107 -4.176 0.333 1.00 32.66 185 GLU A O 1
ATOM 1471 N N . GLU A 1 186 ? -54.559 -2.599 1.750 1.00 32.72 186 GLU A N 1
ATOM 1472 C CA . GLU A 1 186 ? -55.026 -1.337 2.461 1.00 32.72 186 GLU A CA 1
ATOM 1473 C C . GLU A 1 186 ? -55.524 -1.578 3.982 1.00 32.72 186 GLU A C 1
ATOM 1475 O O . GLU A 1 186 ? -55.266 -2.661 4.511 1.00 32.72 186 GLU A O 1
ATOM 1480 N N . GLU A 1 187 ? -56.217 -0.651 4.726 1.00 33.31 187 GLU A N 1
ATOM 1481 C CA . GLU A 1 187 ? -56.560 -0.661 6.222 1.00 33.31 187 GLU A CA 1
ATOM 1482 C 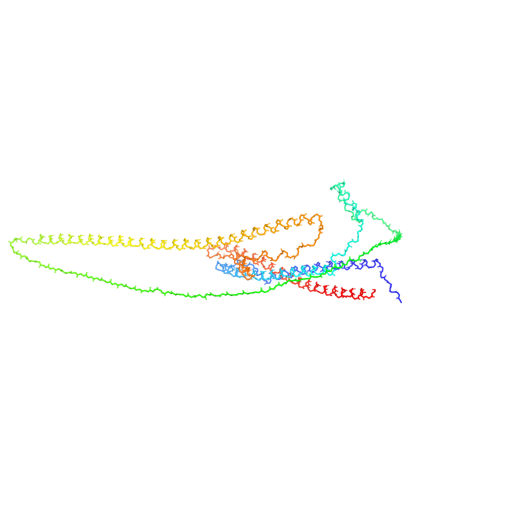C . GLU A 1 187 ? -58.081 -0.654 6.693 1.00 33.31 187 GLU A C 1
ATOM 1484 O O . GLU A 1 187 ? -58.944 -0.281 5.905 1.00 33.31 187 GLU A O 1
ATOM 1489 N N . ALA A 1 188 ? -58.425 -0.974 7.990 1.00 28.64 188 ALA A N 1
ATOM 1490 C CA . ALA A 1 188 ? -59.737 -0.715 8.713 1.00 28.64 188 ALA A CA 1
ATOM 1491 C C . ALA A 1 188 ? -59.763 -0.932 10.295 1.00 28.64 188 ALA A C 1
ATOM 1493 O O . ALA A 1 188 ? -58.757 -1.378 10.840 1.00 28.64 188 ALA A O 1
ATOM 1494 N N . TYR A 1 189 ? -60.886 -0.642 11.030 1.00 29.92 189 TYR A N 1
ATOM 1495 C CA . TYR A 1 189 ? -60.991 -0.281 12.506 1.00 29.92 189 TYR A CA 1
ATOM 1496 C C . TYR A 1 189 ? -61.959 -1.095 13.486 1.00 29.92 189 TYR A C 1
ATOM 1498 O O . TYR A 1 189 ? -62.290 -2.240 13.189 1.00 29.92 189 TYR A O 1
ATOM 1506 N N . GLU A 1 190 ? -62.363 -0.536 14.670 1.00 35.59 190 GLU A N 1
ATOM 1507 C CA . GLU A 1 190 ? -62.896 -1.140 15.963 1.00 35.59 190 GLU A CA 1
ATOM 1508 C C . GLU A 1 190 ? -64.377 -0.783 16.408 1.00 35.59 190 GLU A C 1
ATOM 1510 O O . GLU A 1 190 ? -64.942 0.117 15.797 1.00 35.59 190 GLU A O 1
ATOM 1515 N N . GLU A 1 191 ? -64.972 -1.385 17.493 1.00 33.91 191 GLU A N 1
ATOM 1516 C CA . GLU A 1 191 ? -66.076 -0.810 18.375 1.00 33.91 191 GLU A CA 1
ATOM 1517 C C . GLU A 1 191 ? -66.382 -1.546 19.757 1.00 33.91 191 GLU A C 1
ATOM 1519 O O . GLU A 1 191 ? -65.611 -2.428 20.133 1.00 33.91 191 GLU A O 1
ATOM 1524 N N . GLU A 1 192 ? -67.440 -1.169 20.546 1.00 33.84 192 GLU A N 1
ATOM 1525 C CA . GLU A 1 192 ? -67.455 -1.061 22.061 1.00 33.84 192 GLU A CA 1
ATOM 1526 C C . GLU A 1 192 ? -68.579 -1.770 22.965 1.00 33.84 192 GLU A C 1
ATOM 1528 O O . GLU A 1 192 ? -68.968 -2.905 22.694 1.00 33.84 192 GLU A O 1
ATOM 1533 N N . GLU A 1 193 ? -69.015 -1.167 24.115 1.00 39.88 193 GLU A N 1
ATOM 1534 C CA . GLU A 1 193 ? -69.589 -1.719 25.410 1.00 39.88 193 GLU A CA 1
ATOM 1535 C C . GLU A 1 193 ? -71.153 -1.708 25.632 1.00 39.88 193 GLU A C 1
ATOM 1537 O O . GLU A 1 193 ? -71.849 -0.975 24.941 1.00 39.88 193 GLU A O 1
ATOM 1542 N N . GLU A 1 194 ? -71.708 -2.379 26.691 1.00 35.44 194 GLU A N 1
ATOM 1543 C CA . GLU A 1 194 ? -72.771 -1.807 27.605 1.00 35.44 194 GLU A CA 1
ATOM 1544 C C . GLU A 1 194 ? -73.115 -2.597 28.930 1.00 35.44 194 GLU A C 1
ATOM 1546 O O . GLU A 1 194 ? -72.639 -3.714 29.142 1.00 35.44 194 GLU A O 1
ATOM 1551 N N . LYS A 1 195 ? -73.954 -2.030 29.849 1.00 37.12 195 LYS A N 1
ATOM 1552 C CA . LYS A 1 195 ? -74.326 -2.565 31.210 1.00 37.12 195 LYS A CA 1
ATOM 1553 C C . LYS A 1 195 ? -75.792 -2.293 31.701 1.00 37.12 195 LYS A C 1
ATOM 1555 O O . LYS A 1 195 ? -76.308 -1.203 31.464 1.00 37.12 195 LYS A O 1
ATOM 1560 N N . PRO A 1 196 ? -76.438 -3.175 32.520 1.00 37.84 196 PRO A N 1
ATOM 1561 C CA . PRO A 1 196 ? -77.773 -2.952 33.143 1.00 37.84 196 PRO A CA 1
ATOM 1562 C C . PRO A 1 196 ? -77.805 -2.693 34.690 1.00 37.84 196 PRO A C 1
ATOM 1564 O O . PRO A 1 196 ? -76.768 -2.580 35.336 1.00 37.84 196 PRO A O 1
ATOM 1567 N N . LYS A 1 197 ? -79.011 -2.536 35.296 1.00 37.75 197 LYS A N 1
ATOM 1568 C CA . LYS A 1 197 ? -79.281 -1.837 36.597 1.00 37.75 197 LYS A CA 1
ATOM 1569 C C . LYS A 1 197 ? -80.018 -2.657 37.699 1.00 37.75 197 LYS A C 1
ATOM 1571 O O . LYS A 1 197 ? -80.642 -3.675 37.419 1.00 37.75 197 LYS A O 1
ATOM 1576 N N . PHE A 1 198 ? -80.002 -2.152 38.947 1.00 35.44 198 PHE A N 1
ATOM 1577 C CA . PHE A 1 198 ? -80.473 -2.778 40.215 1.00 35.44 198 PHE A CA 1
ATOM 1578 C C . PHE A 1 198 ? -81.858 -2.285 40.738 1.00 35.44 198 PHE A C 1
ATOM 1580 O O . PHE A 1 198 ? -82.332 -1.229 40.317 1.00 35.44 198 PHE A O 1
ATOM 1587 N N . LYS A 1 199 ? -82.503 -3.015 41.680 1.00 39.75 199 LYS A N 1
ATOM 1588 C CA . LYS A 1 199 ? -83.770 -2.655 42.387 1.00 39.75 199 LYS A CA 1
ATOM 1589 C C . LYS A 1 199 ? -83.827 -3.203 43.835 1.00 39.75 199 LYS A C 1
ATOM 1591 O O . LYS A 1 199 ? -83.204 -4.215 44.125 1.00 39.75 199 LYS A O 1
ATOM 1596 N N . VAL A 1 200 ? -84.618 -2.570 44.721 1.00 42.06 200 VAL A N 1
ATOM 1597 C CA . VAL A 1 200 ? -84.656 -2.819 46.189 1.00 42.06 200 VAL A CA 1
ATOM 1598 C C . VAL A 1 200 ? -86.051 -3.259 46.707 1.00 42.06 200 VAL A C 1
ATOM 1600 O O . VAL A 1 200 ? -87.019 -2.531 46.477 1.00 42.06 200 VAL A O 1
ATOM 1603 N N . PRO A 1 201 ? -86.173 -4.398 47.431 1.00 45.28 201 PRO A N 1
ATOM 1604 C CA . PRO A 1 201 ? -87.380 -4.805 48.185 1.00 45.28 201 PRO A CA 1
ATOM 1605 C C . PRO A 1 201 ? -87.530 -4.173 49.593 1.00 45.28 201 PRO A C 1
ATOM 1607 O O . PRO A 1 201 ? -86.700 -3.377 50.021 1.00 45.28 201 PRO A O 1
ATOM 1610 N N . LYS A 1 202 ? -88.612 -4.510 50.319 1.00 41.91 202 LYS A N 1
ATOM 1611 C CA . LYS A 1 202 ? -89.107 -3.781 51.512 1.00 41.91 202 LYS A CA 1
ATOM 1612 C C . LYS A 1 202 ? -89.386 -4.704 52.717 1.00 41.91 202 LYS A C 1
ATOM 1614 O O . LYS A 1 202 ? -89.682 -5.878 52.521 1.00 41.91 202 LYS A O 1
ATOM 1619 N N . VAL A 1 203 ? -89.301 -4.170 53.942 1.00 47.31 203 VAL A N 1
ATOM 1620 C CA . VAL A 1 203 ? -89.383 -4.911 55.227 1.00 47.31 203 VAL A CA 1
ATOM 1621 C C . VAL A 1 203 ? -90.716 -4.732 55.982 1.00 47.31 203 VAL A C 1
ATOM 1623 O O . VAL A 1 203 ? -91.337 -3.675 55.841 1.00 47.31 203 VAL A O 1
ATOM 1626 N N . PRO A 1 204 ? -91.126 -5.715 56.812 1.00 48.59 204 PRO A N 1
ATOM 1627 C CA . PRO A 1 204 ? -92.085 -5.563 57.913 1.00 48.59 204 PRO A CA 1
ATOM 1628 C C . PRO A 1 204 ? -91.408 -5.551 59.310 1.00 48.59 204 PRO A C 1
ATOM 1630 O O . PRO A 1 204 ? -90.277 -6.008 59.464 1.00 48.59 204 PRO A O 1
ATOM 1633 N N . ASP A 1 205 ? -92.116 -5.032 60.319 1.00 46.78 205 ASP A N 1
ATOM 1634 C CA . ASP A 1 205 ? -91.666 -4.864 61.718 1.00 46.78 205 ASP A CA 1
ATOM 1635 C C . ASP A 1 205 ? -91.684 -6.150 62.574 1.00 46.78 205 ASP A C 1
ATOM 1637 O O . ASP A 1 205 ? -92.378 -7.111 62.243 1.00 46.78 205 ASP A O 1
ATOM 1641 N N . GLY A 1 206 ? -91.059 -6.103 63.766 1.00 51.81 206 GLY A N 1
ATOM 1642 C CA . GLY A 1 206 ? -91.717 -6.712 64.938 1.00 51.81 206 GLY A CA 1
ATOM 1643 C C . GLY A 1 206 ? -90.892 -7.354 66.060 1.00 51.81 206 GLY A C 1
ATOM 1644 O O . GLY A 1 206 ? -91.490 -7.686 67.080 1.00 51.81 206 GLY A O 1
ATOM 1645 N N . GLU A 1 207 ? -89.574 -7.533 65.944 1.00 52.00 207 GLU A N 1
ATOM 1646 C CA . GLU A 1 207 ? -88.758 -8.168 67.002 1.00 52.00 207 GLU A CA 1
ATOM 1647 C C . GLU A 1 207 ? -87.740 -7.189 67.617 1.00 52.00 207 GLU A C 1
ATOM 1649 O O . GLU A 1 207 ? -87.412 -6.169 67.010 1.00 52.00 207 GLU A O 1
ATOM 1654 N N . LYS A 1 208 ? -87.266 -7.447 68.848 1.00 59.38 208 LYS A N 1
ATOM 1655 C CA . LYS A 1 208 ? -86.314 -6.567 69.553 1.00 59.38 208 LYS A CA 1
ATOM 1656 C C . LYS A 1 208 ? -84.987 -6.498 68.792 1.00 59.38 208 LYS A C 1
ATOM 1658 O O . LYS A 1 208 ? -84.129 -7.360 68.950 1.00 59.38 208 LYS A O 1
ATOM 1663 N N . VAL A 1 209 ? -84.833 -5.451 67.985 1.00 59.53 209 VAL A N 1
ATOM 1664 C CA . VAL A 1 209 ? -83.650 -5.236 67.150 1.00 59.53 209 VAL A CA 1
ATOM 1665 C C . VAL A 1 209 ? -82.465 -4.862 68.035 1.00 59.53 209 VAL A C 1
ATOM 1667 O O . VAL A 1 209 ? -82.320 -3.711 68.448 1.00 59.53 209 VAL A O 1
ATOM 1670 N N . ASP A 1 210 ? -81.622 -5.842 68.346 1.00 66.56 210 ASP A N 1
ATOM 1671 C CA . ASP A 1 210 ? -80.378 -5.595 69.061 1.00 66.56 210 ASP A CA 1
ATOM 1672 C C . ASP A 1 210 ? -79.399 -4.897 68.102 1.00 66.56 210 ASP A C 1
ATOM 1674 O O . ASP A 1 210 ? -78.913 -5.480 67.129 1.00 66.56 210 ASP A O 1
ATOM 1678 N N . PHE A 1 211 ? -79.191 -3.592 68.303 1.00 64.75 211 PHE A N 1
ATOM 1679 C CA . PHE A 1 211 ? -78.497 -2.733 67.335 1.00 64.75 211 PHE A CA 1
ATOM 1680 C C . PHE A 1 211 ? -77.049 -3.171 67.080 1.00 64.75 211 PHE A C 1
ATOM 1682 O O . PHE A 1 211 ? -76.531 -2.960 65.983 1.00 64.75 211 PHE A O 1
ATOM 1689 N N . ASP A 1 212 ? -76.417 -3.811 68.065 1.00 76.62 212 ASP A N 1
ATOM 1690 C CA . ASP A 1 212 ? -75.055 -4.334 67.970 1.00 76.62 212 ASP A CA 1
ATOM 1691 C C . ASP A 1 212 ? -74.989 -5.614 67.109 1.00 76.62 212 ASP A C 1
ATOM 1693 O O . ASP A 1 212 ? -74.084 -5.773 66.288 1.00 76.62 212 ASP A O 1
ATOM 1697 N N . ASP A 1 213 ? -76.002 -6.484 67.191 1.00 81.31 213 ASP A N 1
ATOM 1698 C CA . ASP A 1 213 ? -76.179 -7.626 66.282 1.00 81.31 213 ASP A CA 1
ATOM 1699 C C . ASP A 1 213 ? -76.526 -7.163 64.858 1.00 81.31 213 ASP A C 1
ATOM 1701 O O . ASP A 1 213 ? -75.953 -7.662 63.891 1.00 81.31 213 ASP A O 1
ATOM 1705 N N . LEU A 1 214 ? -77.375 -6.141 64.698 1.00 77.81 214 LEU A N 1
ATOM 1706 C CA . LEU A 1 214 ? -77.655 -5.558 63.380 1.00 77.81 214 LEU A CA 1
ATOM 1707 C C . LEU A 1 214 ? -76.395 -4.929 62.751 1.00 77.81 214 LEU A C 1
ATOM 1709 O O . LEU A 1 214 ? -76.189 -5.034 61.538 1.00 77.81 214 LEU A O 1
ATOM 1713 N N . HIS A 1 215 ? -75.526 -4.313 63.561 1.00 80.69 215 HIS A N 1
ATOM 1714 C CA . HIS A 1 215 ? -74.248 -3.774 63.097 1.00 80.69 215 HIS A CA 1
ATOM 1715 C C . HIS A 1 215 ? -73.259 -4.891 62.725 1.00 80.69 215 HIS A C 1
ATOM 1717 O O . HIS A 1 215 ? -72.666 -4.835 61.649 1.00 80.69 215 HIS A O 1
ATOM 1723 N N . LYS A 1 216 ? -73.144 -5.951 63.536 1.00 86.19 216 LYS A N 1
ATOM 1724 C CA . LYS A 1 216 ? -72.323 -7.140 63.231 1.00 86.19 216 LYS A CA 1
ATOM 1725 C C . LYS A 1 216 ? -72.813 -7.888 61.990 1.00 86.19 216 LYS A C 1
ATOM 1727 O O . LYS A 1 216 ? -72.003 -8.277 61.154 1.00 86.19 216 LYS A O 1
ATOM 1732 N N . LYS A 1 217 ? -74.129 -8.035 61.810 1.00 87.19 217 LYS A N 1
ATOM 1733 C CA . LYS A 1 217 ? -74.739 -8.611 60.599 1.00 87.19 217 LYS A CA 1
ATOM 1734 C C . LYS A 1 217 ? -74.453 -7.768 59.359 1.00 87.19 217 LYS A C 1
ATOM 1736 O O . LYS A 1 217 ? -74.182 -8.344 58.308 1.00 87.19 217 LYS A O 1
ATOM 1741 N N . ARG A 1 218 ? -74.438 -6.433 59.477 1.00 86.44 218 ARG A N 1
ATOM 1742 C CA . ARG A 1 218 ? -73.966 -5.550 58.400 1.00 86.44 218 ARG A CA 1
ATOM 1743 C C . ARG A 1 218 ? -72.478 -5.762 58.119 1.00 86.44 218 ARG A C 1
ATOM 1745 O O . ARG A 1 218 ? -72.150 -6.099 56.995 1.00 86.44 218 ARG A O 1
ATOM 1752 N N . GLN A 1 219 ? -71.600 -5.652 59.117 1.00 85.25 219 GLN A N 1
ATOM 1753 C CA . GLN A 1 219 ? -70.154 -5.832 58.926 1.00 85.25 219 GLN A CA 1
ATOM 1754 C C . GLN A 1 219 ? -69.813 -7.195 58.302 1.00 85.25 219 GLN A C 1
ATOM 1756 O O . GLN A 1 219 ? -69.040 -7.253 57.352 1.00 85.25 219 GLN A O 1
ATOM 1761 N N . ASN A 1 220 ? -70.434 -8.283 58.767 1.00 89.50 220 ASN A N 1
ATOM 1762 C CA . ASN A 1 220 ? -70.243 -9.613 58.185 1.00 89.50 220 ASN A CA 1
ATOM 1763 C C . ASN A 1 220 ? -70.758 -9.697 56.740 1.00 89.50 220 ASN A C 1
ATOM 1765 O O . ASN A 1 220 ? -70.096 -10.303 55.904 1.00 89.50 220 ASN A O 1
ATOM 1769 N N . LYS A 1 221 ? -71.904 -9.077 56.421 1.00 91.56 221 LYS A N 1
ATOM 1770 C CA . LYS A 1 221 ? -72.405 -8.987 55.041 1.00 91.56 221 LYS A CA 1
ATOM 1771 C C . LYS A 1 221 ? -71.439 -8.203 54.151 1.00 91.56 221 LYS A C 1
ATOM 1773 O O . LYS A 1 221 ? -71.084 -8.695 53.088 1.00 91.56 221 LYS A O 1
ATOM 1778 N N . ASP A 1 222 ? -71.000 -7.033 54.599 1.00 90.81 222 ASP A N 1
ATOM 1779 C CA . ASP A 1 222 ? -70.109 -6.147 53.851 1.00 90.81 222 ASP A CA 1
ATOM 1780 C C . ASP A 1 222 ? -68.734 -6.816 53.622 1.00 90.81 222 ASP A C 1
ATOM 1782 O O . ASP A 1 222 ? -68.163 -6.691 52.542 1.00 90.81 222 ASP A O 1
ATOM 1786 N N . LEU A 1 223 ? -68.232 -7.600 54.588 1.00 91.38 223 LEU A N 1
ATOM 1787 C CA . LEU A 1 223 ? -67.020 -8.422 54.444 1.00 91.38 223 LEU A CA 1
ATOM 1788 C C . LEU A 1 223 ? -67.202 -9.597 53.467 1.00 91.38 223 LEU A C 1
ATOM 1790 O O . LEU A 1 223 ? -66.300 -9.868 52.677 1.00 91.38 223 LEU A O 1
ATOM 1794 N N . ILE A 1 224 ? -68.351 -10.282 53.491 1.00 91.50 224 ILE A N 1
ATOM 1795 C CA . ILE A 1 224 ? -68.665 -11.376 52.554 1.00 91.50 224 ILE A CA 1
ATOM 1796 C C . ILE A 1 224 ? -68.834 -10.838 51.126 1.00 91.50 224 ILE A C 1
ATOM 1798 O O . ILE A 1 224 ? -68.321 -11.435 50.181 1.00 91.50 224 ILE A O 1
ATOM 1802 N N . GLU A 1 225 ? -69.505 -9.698 50.954 1.00 90.19 225 GLU A N 1
ATOM 1803 C CA . GLU A 1 225 ? -69.636 -9.036 49.652 1.00 90.19 225 GLU A CA 1
ATOM 1804 C C . GLU A 1 225 ? -68.285 -8.503 49.157 1.00 90.19 225 GLU A C 1
ATOM 1806 O O . GLU A 1 225 ? -67.969 -8.678 47.983 1.00 90.19 225 GLU A O 1
ATOM 1811 N N . LEU A 1 226 ? -67.442 -7.943 50.034 1.00 91.62 226 LEU A N 1
ATOM 1812 C CA . LEU A 1 226 ? -66.086 -7.519 49.676 1.00 91.62 226 LEU A CA 1
ATOM 1813 C C . LEU A 1 226 ? -65.205 -8.701 49.245 1.00 91.62 226 LEU A C 1
ATOM 1815 O O . LEU A 1 226 ? -64.535 -8.600 48.220 1.00 91.62 226 LEU A O 1
ATOM 1819 N N . GLN A 1 227 ? -65.234 -9.826 49.970 1.00 91.38 227 GLN A N 1
ATOM 1820 C CA . GLN A 1 227 ? -64.526 -11.047 49.569 1.00 91.38 227 GLN A CA 1
ATOM 1821 C C . GLN A 1 227 ? -65.039 -11.557 48.214 1.00 91.38 227 GLN A C 1
ATOM 1823 O O . GLN A 1 227 ? -64.238 -11.826 47.326 1.00 91.38 227 GLN A O 1
ATOM 1828 N N . GLY A 1 228 ? -66.360 -11.592 48.008 1.00 92.19 228 GLY A N 1
ATOM 1829 C CA . GLY A 1 228 ? -66.956 -11.978 46.728 1.00 92.19 228 GLY A CA 1
ATOM 1830 C C . GLY A 1 228 ? -66.553 -11.064 45.564 1.00 92.19 228 GLY A C 1
ATOM 1831 O O . GLY A 1 228 ? -66.272 -11.556 44.474 1.00 92.19 228 GLY A O 1
ATOM 1832 N N . LEU A 1 229 ? -66.464 -9.746 45.781 1.00 94.00 229 LEU A N 1
ATOM 1833 C CA . LEU A 1 229 ? -65.957 -8.799 44.779 1.00 94.00 229 LEU A CA 1
ATOM 1834 C C . LEU A 1 229 ? -64.466 -9.016 44.479 1.00 94.00 229 LEU A C 1
ATOM 1836 O O . LEU A 1 229 ? -64.064 -8.925 43.321 1.00 94.00 229 LEU A O 1
ATOM 1840 N N . ILE A 1 230 ? -63.656 -9.313 45.499 1.00 92.06 230 ILE A N 1
ATOM 1841 C CA . ILE A 1 230 ? -62.230 -9.634 45.348 1.00 92.06 230 ILE A CA 1
ATOM 1842 C C . ILE A 1 230 ? -62.057 -10.919 44.526 1.00 92.06 230 ILE A C 1
ATOM 1844 O O . ILE A 1 230 ? -61.316 -10.914 43.542 1.00 92.06 230 ILE A O 1
ATOM 1848 N N . ASP A 1 231 ? -62.774 -11.984 44.882 1.00 93.69 231 ASP A N 1
ATOM 1849 C CA . ASP A 1 231 ? -62.701 -13.283 44.209 1.00 93.69 231 ASP A CA 1
ATOM 1850 C C . ASP A 1 231 ? -63.158 -13.179 42.747 1.00 93.69 231 ASP A C 1
ATOM 1852 O O . ASP A 1 231 ? -62.467 -13.665 41.853 1.00 93.69 231 ASP A O 1
ATOM 1856 N N . VAL A 1 232 ? -64.268 -12.475 42.478 1.00 95.56 232 VAL A N 1
ATOM 1857 C CA . VAL A 1 232 ? -64.749 -12.203 41.110 1.00 95.56 232 VAL A CA 1
ATOM 1858 C C . VAL A 1 232 ? -63.748 -11.363 40.314 1.00 95.56 232 VAL A C 1
ATOM 1860 O O . VAL A 1 232 ? -63.520 -11.656 39.142 1.00 95.56 232 VAL A O 1
ATOM 1863 N N . HIS A 1 233 ? -63.109 -10.355 40.918 1.00 95.19 233 HIS A N 1
ATOM 1864 C CA . HIS A 1 233 ? -62.099 -9.548 40.222 1.00 95.19 233 HIS A CA 1
ATOM 1865 C C . HIS A 1 233 ? -60.867 -10.377 39.841 1.00 95.19 233 HIS A C 1
ATOM 1867 O O . HIS A 1 233 ? -60.407 -10.301 38.703 1.00 95.19 233 HIS A O 1
ATOM 1873 N N . PHE A 1 234 ? -60.356 -11.211 40.753 1.00 95.94 234 PHE A N 1
ATOM 1874 C CA . PHE A 1 234 ? -59.237 -12.108 40.453 1.00 95.94 234 PHE A CA 1
ATOM 1875 C C . PHE A 1 234 ? -59.599 -13.168 39.407 1.00 95.94 234 PHE A C 1
ATOM 1877 O O . PHE A 1 234 ? -58.834 -13.377 38.468 1.00 95.94 234 PHE A O 1
ATOM 1884 N N . GLU A 1 235 ? -60.762 -13.811 39.523 1.00 94.50 235 GLU A N 1
ATOM 1885 C CA . GLU A 1 235 ? -61.190 -14.848 38.581 1.00 94.50 235 GLU A CA 1
ATOM 1886 C C . GLU A 1 235 ? -61.590 -14.306 37.202 1.00 94.50 235 GLU A C 1
ATOM 1888 O O . GLU A 1 235 ? -61.467 -15.048 36.229 1.00 94.50 235 GLU A O 1
ATOM 1893 N N . ASN A 1 236 ? -62.036 -13.053 37.076 1.00 94.31 236 ASN A N 1
ATOM 1894 C CA . ASN A 1 236 ? -62.227 -12.415 35.769 1.00 94.31 236 ASN A CA 1
ATOM 1895 C C . ASN A 1 236 ? -60.876 -12.054 35.146 1.00 94.31 236 ASN A C 1
ATOM 1897 O O . ASN A 1 236 ? -60.574 -12.491 34.039 1.00 94.31 236 ASN A O 1
ATOM 1901 N N . ARG A 1 237 ? -60.010 -11.360 35.895 1.00 93.38 237 ARG A N 1
ATOM 1902 C CA . ARG A 1 237 ? -58.703 -10.909 35.398 1.00 93.38 237 ARG A CA 1
ATOM 1903 C C . ARG A 1 237 ? -57.793 -12.068 34.988 1.00 93.38 237 ARG A C 1
ATOM 1905 O O . ARG A 1 237 ? -57.088 -11.981 33.992 1.00 93.38 237 ARG A O 1
ATOM 1912 N N . LYS A 1 238 ? -57.853 -13.185 35.715 1.00 95.06 238 LYS A N 1
ATOM 1913 C CA . LYS A 1 238 ? -57.165 -14.433 35.365 1.00 95.06 238 LYS A CA 1
ATOM 1914 C C . LYS A 1 238 ? -57.672 -15.031 34.046 1.00 95.06 238 LYS A C 1
ATOM 1916 O O . LYS A 1 238 ? -56.855 -15.458 33.240 1.00 95.06 238 LYS A O 1
ATOM 1921 N N . LYS A 1 239 ? -58.988 -15.029 33.794 1.00 95.06 239 LYS A N 1
ATOM 1922 C CA . LYS A 1 239 ? -59.567 -15.481 32.512 1.00 95.06 239 LYS A CA 1
ATOM 1923 C C . LYS A 1 239 ? -59.148 -14.566 31.361 1.00 95.06 239 LYS A C 1
ATOM 1925 O O . LYS A 1 239 ? -58.691 -15.059 30.337 1.00 95.06 239 LYS A O 1
ATOM 1930 N N . GLU A 1 240 ? -59.216 -13.251 31.563 1.00 92.44 240 GLU A N 1
ATOM 1931 C CA . GLU A 1 240 ? -58.730 -12.245 30.608 1.00 92.44 240 GLU A CA 1
ATOM 1932 C C . GLU A 1 240 ? -57.237 -12.447 30.284 1.00 92.44 240 GLU A C 1
ATOM 1934 O O . GLU A 1 240 ? -56.850 -12.432 29.116 1.00 92.44 240 GLU A O 1
ATOM 1939 N N . GLU A 1 241 ? -56.391 -12.698 31.289 1.00 91.19 241 GLU A N 1
ATOM 1940 C CA . GLU A 1 241 ? -54.966 -12.994 31.098 1.00 91.19 241 GLU A CA 1
ATOM 1941 C C . GLU A 1 241 ? -54.733 -14.333 30.375 1.00 91.19 241 GLU A C 1
ATOM 1943 O O . GLU A 1 241 ? -53.937 -14.375 29.434 1.00 91.19 241 GLU A O 1
ATOM 1948 N N . GLU A 1 242 ? -55.441 -15.408 30.738 1.00 91.94 242 GLU A N 1
ATOM 1949 C CA . GLU A 1 242 ? -55.362 -16.718 30.070 1.00 91.94 242 GLU A CA 1
ATOM 1950 C C . GLU A 1 242 ? -55.799 -16.638 28.590 1.00 91.94 242 GLU A C 1
ATOM 1952 O O . GLU A 1 242 ? -55.100 -17.147 27.705 1.00 91.94 242 GLU A O 1
ATOM 1957 N N . GLU A 1 243 ? -56.894 -15.933 28.286 1.00 93.38 243 GLU A N 1
ATOM 1958 C CA . GLU A 1 243 ? -57.372 -15.696 26.917 1.00 93.38 243 GLU A CA 1
ATOM 1959 C C . GLU A 1 243 ? -56.405 -14.821 26.107 1.00 93.38 243 GLU A C 1
ATOM 1961 O O . GLU A 1 243 ? -56.095 -15.131 24.951 1.00 93.38 243 GLU A O 1
ATOM 1966 N N . LEU A 1 244 ? -55.867 -13.759 26.709 1.00 92.38 244 LEU A N 1
ATOM 1967 C CA . LEU A 1 244 ? -54.933 -12.837 26.063 1.00 92.38 244 LEU A CA 1
ATOM 1968 C C . LEU A 1 244 ? -53.556 -13.486 25.829 1.00 92.38 244 LEU A C 1
ATOM 1970 O O . LEU A 1 244 ? -52.911 -13.214 24.810 1.00 92.38 244 LEU A O 1
ATOM 1974 N N . ILE A 1 245 ? -53.125 -14.401 26.704 1.00 92.00 245 ILE A N 1
ATOM 1975 C CA . ILE A 1 245 ? -51.974 -15.289 26.477 1.00 92.00 245 ILE A CA 1
ATOM 1976 C C . ILE A 1 245 ? -52.268 -16.245 25.313 1.00 92.00 245 ILE A C 1
ATOM 1978 O O . ILE A 1 245 ? -51.478 -16.304 24.369 1.00 92.00 245 ILE A O 1
ATOM 1982 N N . ALA A 1 246 ? -53.415 -16.933 25.310 1.00 94.44 246 ALA A N 1
ATOM 1983 C CA . ALA A 1 246 ? -53.790 -17.855 24.235 1.00 94.44 246 ALA A CA 1
ATOM 1984 C C . ALA A 1 246 ? -53.901 -17.157 22.863 1.00 94.44 246 ALA A C 1
ATOM 1986 O O . ALA A 1 246 ? -53.473 -17.706 21.838 1.00 94.44 246 ALA A O 1
ATOM 1987 N N . LEU A 1 247 ? -54.417 -15.924 22.830 1.00 94.69 247 LEU A N 1
ATOM 1988 C CA . LEU A 1 247 ? -54.475 -15.085 21.634 1.00 94.69 247 LEU A CA 1
ATOM 1989 C C . LEU A 1 247 ? -53.073 -14.680 21.162 1.00 94.69 247 LEU A C 1
ATOM 1991 O O . LEU A 1 247 ? -52.766 -14.852 19.978 1.00 94.69 247 LEU A O 1
ATOM 1995 N N . LYS A 1 248 ? -52.194 -14.224 22.067 1.00 92.25 248 LYS A N 1
ATOM 1996 C CA . LYS A 1 248 ? -50.783 -13.928 21.753 1.00 92.25 248 LYS A CA 1
ATOM 1997 C C . LYS A 1 248 ? -50.067 -15.152 21.182 1.00 92.25 248 LYS A C 1
ATOM 1999 O O . LYS A 1 248 ? -49.470 -15.045 20.115 1.00 92.25 248 LYS A O 1
ATOM 2004 N N . SER A 1 249 ? -50.200 -16.329 21.797 1.00 92.94 249 SER A N 1
ATOM 2005 C CA . SER A 1 249 ? -49.630 -17.580 21.275 1.00 92.94 249 SER A CA 1
ATOM 2006 C C . SER A 1 249 ? -50.157 -17.933 19.876 1.00 92.94 249 SER A C 1
ATOM 2008 O O . SER A 1 249 ? -49.391 -18.389 19.027 1.00 92.94 249 SER A O 1
ATOM 2010 N N . ARG A 1 250 ? -51.441 -17.676 19.586 1.00 95.56 250 ARG A N 1
ATOM 2011 C CA . ARG A 1 250 ? -52.051 -17.896 18.257 1.00 95.56 250 ARG A CA 1
ATOM 2012 C C . ARG A 1 250 ? -51.628 -16.854 17.212 1.00 95.56 250 ARG A C 1
ATOM 2014 O O . ARG A 1 250 ? -51.635 -17.145 16.014 1.00 95.56 250 ARG A O 1
ATOM 2021 N N . ILE A 1 251 ? -51.287 -15.635 17.624 1.00 91.25 251 ILE A N 1
ATOM 2022 C CA . ILE A 1 251 ? -50.702 -14.610 16.745 1.00 91.25 251 ILE A CA 1
ATOM 2023 C C . ILE A 1 251 ? -49.246 -14.962 16.439 1.00 91.25 251 ILE A C 1
ATOM 2025 O O . ILE A 1 251 ? -48.864 -14.964 15.270 1.00 91.25 251 ILE A O 1
ATOM 2029 N N . GLU A 1 252 ? -48.468 -15.332 17.455 1.00 92.56 252 GLU A N 1
ATOM 2030 C CA . GLU A 1 252 ? -47.049 -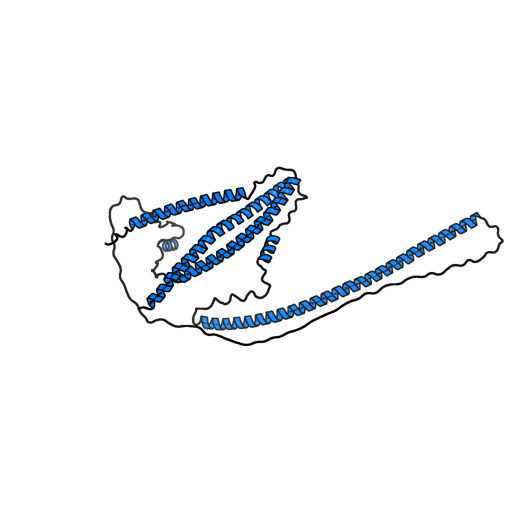15.649 17.306 1.00 92.56 252 GLU A CA 1
ATOM 2031 C C . GLU A 1 252 ? -46.833 -16.923 16.481 1.00 92.56 252 GLU A C 1
ATOM 2033 O O . GLU A 1 252 ? -46.039 -16.913 15.545 1.00 92.56 252 GLU A O 1
ATOM 2038 N N . LYS A 1 253 ? -47.644 -17.971 16.695 1.00 94.31 253 LYS A N 1
ATOM 2039 C CA . LYS A 1 253 ? -47.654 -19.167 15.834 1.00 94.31 253 LYS A CA 1
ATOM 2040 C C . LYS A 1 253 ? -47.926 -18.822 14.363 1.00 94.31 253 LYS A C 1
ATOM 2042 O O . LYS A 1 253 ? -47.227 -19.307 13.484 1.00 94.31 253 LYS A O 1
ATOM 2047 N N . ARG A 1 254 ? -48.864 -17.906 14.084 1.00 92.38 254 ARG A N 1
ATOM 2048 C CA . ARG A 1 254 ? -49.127 -17.424 12.713 1.00 92.38 254 ARG A CA 1
ATOM 2049 C C . ARG A 1 254 ? -48.041 -16.484 12.178 1.00 92.38 254 ARG A C 1
ATOM 2051 O O . ARG A 1 254 ? -47.981 -16.263 10.970 1.00 92.38 254 ARG A O 1
ATOM 2058 N N . ARG A 1 255 ? -47.207 -15.870 13.024 1.00 92.56 255 ARG A N 1
ATOM 2059 C CA . ARG A 1 255 ? -46.024 -15.101 12.593 1.00 92.56 255 ARG A CA 1
ATOM 2060 C C . ARG A 1 255 ? -44.880 -16.039 12.220 1.00 92.56 255 ARG A C 1
ATOM 2062 O O . ARG A 1 255 ? -44.359 -15.909 11.116 1.00 92.56 255 ARG A O 1
ATOM 2069 N N . SER A 1 256 ? -44.564 -17.021 13.064 1.00 81.44 256 SER A N 1
ATOM 2070 C CA . SER A 1 256 ? -43.527 -18.016 12.774 1.00 81.44 256 SER A CA 1
ATOM 2071 C C . SER A 1 256 ? -43.885 -18.904 11.579 1.00 81.44 256 SER A C 1
ATOM 2073 O O . SER A 1 256 ? -43.034 -19.110 10.723 1.00 81.44 256 SER A O 1
ATOM 2075 N N . GLU A 1 257 ? -45.147 -19.322 11.422 1.00 91.38 257 GLU A N 1
ATOM 2076 C CA . GLU A 1 257 ? -45.618 -20.044 10.225 1.00 91.38 257 GLU A CA 1
ATOM 2077 C C . GLU A 1 257 ? -45.397 -19.246 8.929 1.00 91.38 257 GLU A C 1
ATOM 2079 O O . GLU A 1 257 ? -44.909 -19.799 7.946 1.00 91.38 257 GLU A O 1
ATOM 2084 N N . ARG A 1 258 ? -45.696 -17.938 8.914 1.00 91.12 258 ARG A N 1
ATOM 2085 C CA . ARG A 1 258 ? -45.452 -17.082 7.736 1.00 91.12 258 ARG A CA 1
ATOM 2086 C C . ARG A 1 258 ? -43.964 -16.867 7.471 1.00 91.12 258 ARG A C 1
ATOM 2088 O O . ARG A 1 258 ? -43.548 -16.954 6.317 1.00 91.12 258 ARG A O 1
ATOM 2095 N N . ALA A 1 259 ? -43.167 -16.643 8.516 1.00 89.25 259 ALA A N 1
ATOM 2096 C CA . ALA A 1 259 ? -41.716 -16.538 8.392 1.00 89.25 259 ALA A CA 1
ATOM 2097 C C . ALA A 1 259 ? -41.110 -17.830 7.816 1.00 89.25 259 ALA A C 1
ATOM 2099 O O . ALA A 1 259 ? -40.286 -17.767 6.907 1.00 89.25 259 ALA A O 1
ATOM 2100 N N . GLU A 1 260 ? -41.568 -18.998 8.273 1.00 89.00 260 GLU A N 1
ATOM 2101 C CA . GLU A 1 260 ? -41.081 -20.292 7.795 1.00 89.00 260 GLU A CA 1
ATOM 2102 C C . GLU A 1 260 ? -41.528 -20.587 6.355 1.00 89.00 260 GLU A C 1
ATOM 2104 O O . GLU A 1 260 ? -40.714 -21.006 5.537 1.00 89.00 260 GLU A O 1
ATOM 2109 N N . ILE A 1 261 ? -42.773 -20.262 5.980 1.00 86.00 261 ILE A N 1
ATOM 2110 C CA . ILE A 1 261 ? -43.232 -20.319 4.578 1.00 86.00 261 ILE A CA 1
ATOM 2111 C C . ILE A 1 261 ? -42.349 -19.440 3.675 1.00 86.00 261 ILE A C 1
ATOM 2113 O O . ILE A 1 261 ? -41.978 -19.858 2.575 1.00 86.00 261 ILE A O 1
ATOM 2117 N N . GLN A 1 262 ? -41.975 -18.241 4.130 1.00 79.75 262 GLN A N 1
ATOM 2118 C CA . GLN A 1 262 ? -41.122 -17.324 3.371 1.00 79.75 262 GLN A CA 1
ATOM 2119 C C . GLN A 1 262 ? -39.660 -17.803 3.297 1.00 79.75 262 GLN A C 1
ATOM 2121 O O . GLN A 1 262 ? -39.026 -17.660 2.247 1.00 79.75 262 GLN A O 1
ATOM 2126 N N . ARG A 1 263 ? -39.143 -18.454 4.350 1.00 88.19 263 ARG A N 1
ATOM 2127 C CA . ARG A 1 263 ? -37.854 -19.166 4.317 1.00 88.19 263 ARG A CA 1
ATOM 2128 C C . ARG A 1 263 ? -37.875 -20.326 3.327 1.00 88.19 263 ARG A C 1
ATOM 2130 O O . ARG A 1 263 ? -37.066 -20.329 2.411 1.00 88.19 263 ARG A O 1
ATOM 2137 N N . VAL A 1 264 ? -38.838 -21.242 3.426 1.00 87.56 264 VAL A N 1
ATOM 2138 C CA . VAL A 1 264 ? -38.965 -22.394 2.515 1.00 87.56 264 VAL A CA 1
ATOM 2139 C C . VAL A 1 264 ? -39.152 -21.949 1.058 1.00 87.56 264 VAL A C 1
ATOM 2141 O O . VAL A 1 264 ? -38.635 -22.597 0.148 1.00 87.56 264 VAL A O 1
ATOM 2144 N N . ARG A 1 265 ? -39.851 -20.832 0.807 1.00 84.69 265 ARG A N 1
ATOM 2145 C CA . ARG A 1 265 ? -39.972 -20.248 -0.539 1.00 84.69 265 ARG A CA 1
ATOM 2146 C C . ARG A 1 265 ? -38.635 -19.705 -1.049 1.00 84.69 265 ARG A C 1
ATOM 2148 O O . ARG A 1 265 ? -38.194 -20.119 -2.114 1.00 84.69 265 ARG A O 1
ATOM 2155 N N . THR A 1 266 ? -37.966 -18.843 -0.281 1.00 80.94 266 THR A N 1
ATOM 2156 C CA . THR A 1 266 ? -36.660 -18.274 -0.676 1.00 80.94 266 THR A CA 1
ATOM 2157 C C . THR A 1 266 ? -35.561 -19.332 -0.799 1.00 80.94 266 THR A C 1
ATOM 2159 O O . THR A 1 266 ? -34.715 -19.234 -1.685 1.00 80.94 266 THR A O 1
ATOM 2162 N N . GLU A 1 267 ? -35.601 -20.383 0.019 1.00 85.38 267 GLU A N 1
ATOM 2163 C CA . GLU A 1 267 ? -34.704 -21.536 -0.064 1.00 85.38 267 GLU A CA 1
ATOM 2164 C C . GLU A 1 267 ? -34.942 -22.353 -1.340 1.00 85.38 267 GLU A C 1
ATOM 2166 O O . GLU A 1 267 ? -33.989 -22.597 -2.074 1.00 85.38 267 GLU A O 1
ATOM 2171 N N . LYS A 1 268 ? -36.197 -22.675 -1.686 1.00 86.19 268 LYS A N 1
ATOM 2172 C CA . LYS A 1 268 ? -36.538 -23.351 -2.954 1.00 86.19 268 LYS A CA 1
ATOM 2173 C C . LYS A 1 268 ? -36.257 -22.495 -4.188 1.00 86.19 268 LYS A C 1
ATOM 2175 O O . LYS A 1 268 ? -35.893 -23.022 -5.237 1.00 86.19 268 LYS A O 1
ATOM 2180 N N . ASP A 1 269 ? -36.407 -21.178 -4.100 1.00 79.62 269 ASP A N 1
ATOM 2181 C CA . ASP A 1 269 ? -36.075 -20.271 -5.202 1.00 79.62 269 ASP A CA 1
ATOM 2182 C C . ASP A 1 269 ? -34.555 -20.214 -5.425 1.00 79.62 269 ASP A C 1
ATOM 2184 O O . ASP A 1 269 ? -34.093 -20.317 -6.566 1.00 79.62 269 ASP A O 1
ATOM 2188 N N . LYS A 1 270 ? -33.778 -20.189 -4.335 1.00 89.62 270 LYS A N 1
ATOM 2189 C CA . LYS A 1 270 ? -32.315 -20.307 -4.352 1.00 89.62 270 LYS A CA 1
ATOM 2190 C C . LYS A 1 270 ? -31.837 -21.689 -4.811 1.00 89.62 270 LYS A C 1
ATOM 2192 O O . LYS A 1 270 ? -30.880 -21.762 -5.571 1.00 89.62 270 LYS A O 1
ATOM 2197 N N . GLU A 1 271 ? -32.502 -22.775 -4.419 1.00 84.94 271 GLU A N 1
ATOM 2198 C CA . GLU A 1 271 ? -32.226 -24.141 -4.889 1.00 84.94 271 GLU A CA 1
ATOM 2199 C C . GLU A 1 271 ? -32.462 -24.258 -6.404 1.00 84.94 271 GLU A C 1
ATOM 2201 O O . GLU A 1 271 ? -31.616 -24.777 -7.130 1.00 84.94 271 GLU A O 1
ATOM 2206 N N . ARG A 1 272 ? -33.566 -23.697 -6.919 1.00 82.62 272 ARG A N 1
ATOM 2207 C CA . ARG A 1 272 ? -33.847 -23.656 -8.366 1.00 82.62 272 ARG A CA 1
ATOM 2208 C C . ARG A 1 272 ? -32.856 -22.785 -9.143 1.00 82.62 272 ARG A C 1
ATOM 2210 O O . ARG A 1 272 ? -32.586 -23.085 -10.305 1.00 82.62 272 ARG A O 1
ATOM 2217 N N . GLN A 1 273 ? -32.309 -21.730 -8.537 1.00 78.31 273 GLN A N 1
ATOM 2218 C CA . GLN A 1 273 ? -31.192 -20.966 -9.109 1.00 78.31 273 GLN A CA 1
ATOM 2219 C C . GLN A 1 273 ? -29.901 -21.793 -9.111 1.00 78.31 273 GLN A C 1
ATOM 2221 O O . GLN A 1 273 ? -29.342 -22.022 -10.182 1.00 78.31 273 GLN A O 1
ATOM 2226 N N . ALA A 1 274 ? -29.500 -22.326 -7.955 1.00 81.38 274 ALA A N 1
ATOM 2227 C CA . ALA A 1 274 ? -28.299 -23.138 -7.788 1.00 81.38 274 ALA A CA 1
ATOM 2228 C C . ALA A 1 274 ? -28.286 -24.360 -8.717 1.00 81.38 274 ALA A C 1
ATOM 2230 O O . ALA A 1 274 ? -27.275 -24.612 -9.356 1.00 81.38 274 ALA A O 1
ATOM 2231 N N . ARG A 1 275 ? -29.414 -25.064 -8.888 1.00 81.62 275 ARG A N 1
ATOM 2232 C CA . ARG A 1 275 ? -29.513 -26.190 -9.827 1.00 81.62 275 ARG A CA 1
ATOM 2233 C C . ARG A 1 275 ? -29.319 -25.761 -11.285 1.00 81.62 275 ARG A C 1
ATOM 2235 O O . ARG A 1 275 ? -28.677 -26.490 -12.032 1.00 81.62 275 ARG A O 1
ATOM 2242 N N . ARG A 1 276 ? -29.838 -24.600 -11.711 1.00 69.81 276 ARG A N 1
ATOM 2243 C CA . ARG A 1 276 ? -29.582 -24.082 -13.073 1.00 69.81 276 ARG A CA 1
ATOM 2244 C C . ARG A 1 276 ? -28.121 -23.674 -13.258 1.00 69.81 276 ARG A C 1
ATOM 2246 O O . ARG A 1 276 ? -27.563 -23.887 -14.329 1.00 69.81 276 ARG A O 1
ATOM 2253 N N . GLU A 1 277 ? -27.501 -23.109 -12.226 1.00 71.56 277 GLU A N 1
ATOM 2254 C CA . GLU A 1 277 ? -26.075 -22.775 -12.239 1.00 71.56 277 GLU A CA 1
ATOM 2255 C C . GLU A 1 277 ? -25.193 -24.030 -12.236 1.00 71.56 277 GLU A C 1
ATOM 2257 O O . GLU A 1 277 ? -24.249 -24.083 -13.014 1.00 71.56 277 GLU A O 1
ATOM 2262 N N . GLU A 1 278 ? -25.526 -25.059 -11.454 1.00 73.69 278 GLU A N 1
ATOM 2263 C CA . GLU A 1 278 ? -24.840 -26.357 -11.438 1.00 73.69 278 GLU A CA 1
ATOM 2264 C C . GLU A 1 278 ? -25.013 -27.098 -12.770 1.00 73.69 278 GLU A C 1
ATOM 2266 O O . GLU A 1 278 ? -24.038 -27.596 -13.319 1.00 73.69 278 GLU A O 1
ATOM 2271 N N . GLU A 1 279 ? -26.220 -27.138 -13.338 1.00 75.50 279 GLU A N 1
ATOM 2272 C CA . GLU A 1 279 ? -26.476 -27.777 -14.633 1.00 75.50 279 GLU A CA 1
ATOM 2273 C C . GLU A 1 279 ? -25.720 -27.064 -15.766 1.00 75.50 279 GLU A C 1
ATOM 2275 O O . GLU A 1 279 ? -25.102 -27.726 -16.603 1.00 75.50 279 GLU A O 1
ATOM 2280 N N . ARG A 1 280 ? -25.653 -25.723 -15.736 1.00 74.56 280 ARG A N 1
ATOM 2281 C CA . ARG A 1 280 ? -24.806 -24.934 -16.644 1.00 74.56 280 ARG A CA 1
ATOM 2282 C C . ARG A 1 280 ? -23.314 -25.189 -16.409 1.00 74.56 280 ARG A C 1
ATOM 2284 O O . ARG A 1 280 ? -22.600 -25.436 -17.373 1.00 74.56 280 ARG A O 1
ATOM 2291 N N . LEU A 1 281 ? -22.840 -25.189 -15.163 1.00 77.44 281 LEU A N 1
ATOM 2292 C CA . LEU A 1 281 ? -21.437 -25.468 -14.829 1.00 77.44 281 LEU A CA 1
ATOM 2293 C C . LEU A 1 281 ? -21.027 -26.888 -15.227 1.00 77.44 281 LEU A C 1
ATOM 2295 O O . LEU A 1 281 ? -19.922 -27.081 -15.710 1.00 77.44 281 LEU A O 1
ATOM 2299 N N . LYS A 1 282 ? -21.917 -27.873 -15.091 1.00 76.81 282 LYS A N 1
ATOM 2300 C CA . LYS A 1 282 ? -21.696 -29.276 -15.466 1.00 76.81 282 LYS A CA 1
ATOM 2301 C C . LYS A 1 282 ? -21.749 -29.490 -16.979 1.00 76.81 282 LYS A C 1
ATOM 2303 O O . LYS A 1 282 ? -21.025 -30.329 -17.511 1.00 76.81 282 LYS A O 1
ATOM 2308 N N . LYS A 1 283 ? -22.568 -28.707 -17.686 1.00 77.19 283 LYS A N 1
ATOM 2309 C CA . LYS A 1 283 ? -22.554 -28.588 -19.150 1.00 77.19 283 LYS A CA 1
ATOM 2310 C C . LYS A 1 283 ? -21.225 -27.987 -19.622 1.00 77.19 283 LYS A C 1
ATOM 2312 O O . LYS A 1 283 ? -20.548 -28.599 -20.443 1.00 77.19 283 LYS A O 1
ATOM 2317 N N . GLU A 1 284 ? -20.812 -26.866 -19.033 1.00 75.50 284 GLU A N 1
ATOM 2318 C CA . GLU A 1 284 ? -19.520 -26.212 -19.276 1.00 75.50 284 GLU A CA 1
ATOM 2319 C C . GLU A 1 284 ? -18.332 -27.121 -18.916 1.00 75.50 284 GLU A C 1
ATOM 2321 O O . GLU A 1 284 ? -17.364 -27.154 -19.665 1.00 75.50 284 GLU A O 1
ATOM 2326 N N . GLU A 1 285 ? -18.406 -27.906 -17.837 1.00 73.88 285 GLU A N 1
ATOM 2327 C CA . GLU A 1 285 ? -17.388 -28.884 -17.432 1.00 73.88 285 GLU A CA 1
ATOM 2328 C C . GLU A 1 285 ? -17.319 -30.065 -18.407 1.00 73.88 285 GLU A C 1
ATOM 2330 O O . GLU A 1 285 ? -16.226 -30.454 -18.810 1.00 73.88 285 GLU A O 1
ATOM 2335 N N . MET A 1 286 ? -18.454 -30.630 -18.838 1.00 68.31 286 MET A N 1
ATOM 2336 C CA . MET A 1 286 ? -18.449 -31.717 -19.823 1.00 68.31 286 MET A CA 1
ATOM 2337 C C . MET A 1 286 ? -17.963 -31.256 -21.197 1.00 68.31 286 MET A C 1
ATOM 2339 O O . MET A 1 286 ? -17.231 -31.997 -21.854 1.00 68.31 286 MET A O 1
ATOM 2343 N N . ASP A 1 287 ? -18.319 -30.046 -21.629 1.00 71.31 287 ASP A N 1
ATOM 2344 C CA . ASP A 1 287 ? -17.854 -29.502 -22.904 1.00 71.31 287 ASP A CA 1
ATOM 2345 C C . ASP A 1 287 ? -16.381 -29.036 -22.812 1.00 71.31 287 ASP A C 1
ATOM 2347 O O . ASP A 1 287 ? -15.615 -29.285 -23.744 1.00 71.31 287 ASP A O 1
ATOM 2351 N N . GLN A 1 288 ? -15.916 -28.515 -21.664 1.00 73.69 288 GLN A N 1
ATOM 2352 C CA . GLN A 1 288 ? -14.482 -28.317 -21.378 1.00 73.69 288 GLN A CA 1
ATOM 2353 C C . GLN A 1 288 ? -13.714 -29.639 -21.339 1.00 73.69 288 GLN A C 1
ATOM 2355 O O . GLN A 1 288 ? -12.615 -29.711 -21.879 1.00 73.69 288 GLN A O 1
ATOM 2360 N N . ARG A 1 289 ? -14.274 -30.700 -20.748 1.00 76.19 289 ARG A N 1
ATOM 2361 C CA . ARG A 1 289 ? -13.650 -32.026 -20.699 1.00 76.19 289 ARG A CA 1
ATOM 2362 C C . ARG A 1 289 ? -13.579 -32.662 -22.080 1.00 76.19 289 ARG A C 1
ATOM 2364 O O . ARG A 1 289 ? -12.537 -33.199 -22.424 1.00 76.19 289 ARG A O 1
ATOM 2371 N N . ARG A 1 290 ? -14.624 -32.541 -22.905 1.00 77.88 290 ARG A N 1
ATOM 2372 C CA . ARG A 1 290 ? -14.582 -32.935 -24.324 1.00 77.88 290 ARG A CA 1
ATOM 2373 C C . ARG A 1 290 ? -13.511 -32.154 -25.080 1.00 77.88 290 ARG A C 1
ATOM 2375 O O . ARG A 1 290 ? -12.681 -32.765 -25.742 1.00 77.88 290 ARG A O 1
ATOM 2382 N N . LYS A 1 291 ? -13.468 -30.826 -24.914 1.00 78.75 291 LYS A N 1
ATOM 2383 C CA . LYS A 1 291 ? -12.433 -29.969 -25.510 1.00 78.75 291 LYS A CA 1
ATOM 2384 C C . LYS A 1 291 ? -11.028 -30.373 -25.051 1.00 78.75 291 LYS A C 1
ATOM 2386 O O . LYS A 1 291 ? -10.131 -30.434 -25.879 1.00 78.75 291 LYS A O 1
ATOM 2391 N N . ALA A 1 292 ? -10.847 -30.696 -23.771 1.00 80.31 292 ALA A N 1
ATOM 2392 C CA . ALA A 1 292 ? -9.577 -31.128 -23.199 1.00 80.31 292 ALA A CA 1
ATOM 2393 C C . ALA A 1 292 ?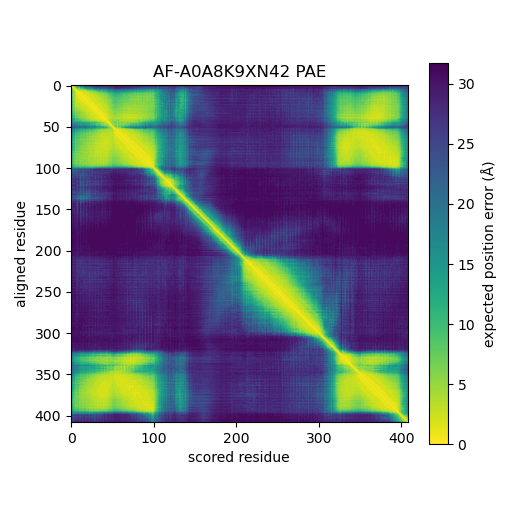 -9.177 -32.543 -23.641 1.00 80.31 292 ALA A C 1
ATOM 2395 O O . ALA A 1 292 ? -8.009 -32.751 -23.941 1.00 80.31 292 ALA A O 1
ATOM 2396 N N . ASP A 1 293 ? -10.111 -33.492 -23.746 1.00 72.56 293 ASP A N 1
ATOM 2397 C CA . ASP A 1 293 ? -9.862 -34.837 -24.279 1.00 72.56 293 ASP A CA 1
ATOM 2398 C C . ASP A 1 293 ? -9.533 -34.779 -25.782 1.00 72.56 293 ASP A C 1
ATOM 2400 O O . ASP A 1 293 ? -8.661 -35.508 -26.253 1.00 72.56 293 ASP A O 1
ATOM 2404 N N . ASP A 1 294 ? -10.182 -33.903 -26.552 1.00 75.00 294 ASP A N 1
ATOM 2405 C CA . ASP A 1 294 ? -9.909 -33.720 -27.982 1.00 75.00 294 ASP A CA 1
ATOM 2406 C C . ASP A 1 294 ? -8.620 -32.933 -28.237 1.00 75.00 294 ASP A C 1
ATOM 2408 O O . ASP A 1 294 ? -7.831 -33.326 -29.096 1.00 75.00 294 ASP A O 1
ATOM 2412 N N . ASP A 1 295 ? -8.330 -31.886 -27.464 1.00 70.56 295 ASP A N 1
ATOM 2413 C CA . ASP A 1 295 ? -7.039 -31.201 -27.524 1.00 70.56 295 ASP A CA 1
ATOM 2414 C C . ASP A 1 295 ? -5.913 -32.067 -26.924 1.00 70.56 295 ASP A C 1
ATOM 2416 O O . ASP A 1 295 ? -4.776 -31.955 -27.371 1.00 70.56 295 ASP A O 1
ATOM 2420 N N . ALA A 1 296 ? -6.196 -33.013 -26.017 1.00 75.88 296 ALA A N 1
ATOM 2421 C CA . ALA A 1 296 ? -5.243 -34.039 -25.584 1.00 75.88 296 ALA A CA 1
ATOM 2422 C C . ALA A 1 296 ? -4.986 -35.088 -26.677 1.00 75.88 296 ALA A C 1
ATOM 2424 O O . ALA A 1 296 ? -3.830 -35.448 -26.889 1.00 75.88 296 ALA A O 1
ATOM 2425 N N . LYS A 1 297 ? -6.006 -35.528 -27.431 1.00 77.50 297 LYS A N 1
ATOM 2426 C CA . LYS A 1 297 ? -5.824 -36.378 -28.627 1.00 77.50 297 LYS A CA 1
ATOM 2427 C C . LYS A 1 297 ? -5.014 -35.649 -29.702 1.00 77.50 297 LYS A C 1
ATOM 2429 O O . LYS A 1 297 ? -4.017 -36.189 -30.176 1.00 77.50 297 LYS A O 1
ATOM 2434 N N . LYS A 1 298 ? -5.373 -34.401 -30.036 1.00 69.31 298 LYS A N 1
ATOM 2435 C CA . LYS A 1 298 ? -4.614 -33.558 -30.979 1.00 69.31 298 LYS A CA 1
ATOM 2436 C C . LYS A 1 298 ? -3.188 -33.324 -30.500 1.00 69.31 298 LYS A C 1
ATOM 2438 O O . LYS A 1 298 ? -2.264 -33.465 -31.287 1.00 69.31 298 LYS A O 1
ATOM 2443 N N . LYS A 1 299 ? -2.982 -33.024 -29.215 1.00 66.62 299 LYS A N 1
ATOM 2444 C CA . LYS A 1 299 ? -1.648 -32.859 -28.627 1.00 66.62 299 LYS A CA 1
ATOM 2445 C C . LYS A 1 299 ? -0.874 -34.172 -28.601 1.00 66.62 299 LYS A C 1
ATOM 2447 O O . LYS A 1 299 ? 0.330 -34.134 -28.808 1.00 66.62 299 LYS A O 1
ATOM 2452 N N . SER A 1 300 ? -1.517 -35.323 -28.413 1.00 64.94 300 SER A N 1
ATOM 2453 C CA . SER A 1 300 ? -0.863 -36.631 -28.545 1.00 64.94 300 SER A CA 1
ATOM 2454 C C . SER A 1 300 ? -0.423 -36.897 -29.989 1.00 64.94 300 SER A C 1
ATOM 2456 O O . SER A 1 300 ? 0.649 -37.459 -30.190 1.00 64.94 300 SER A O 1
ATOM 2458 N N . ALA A 1 301 ? -1.194 -36.448 -30.985 1.00 60.59 301 ALA A N 1
ATOM 2459 C CA . ALA A 1 301 ? -0.804 -36.506 -32.394 1.00 60.59 301 ALA A CA 1
ATOM 2460 C C . ALA A 1 301 ? 0.327 -35.506 -32.727 1.00 60.59 301 ALA A C 1
ATOM 2462 O O . ALA A 1 301 ? 1.336 -35.900 -33.303 1.00 60.59 301 ALA A O 1
ATOM 2463 N N . LEU A 1 302 ? 0.230 -34.244 -32.287 1.00 53.25 302 LEU A N 1
ATOM 2464 C CA . LEU A 1 302 ? 1.273 -33.218 -32.472 1.00 53.25 302 LEU A CA 1
ATOM 2465 C C . LEU A 1 302 ? 2.558 -33.507 -31.678 1.00 53.25 302 LEU A C 1
ATOM 2467 O O . LEU A 1 302 ? 3.647 -33.155 -32.113 1.00 53.25 302 LEU A O 1
ATOM 2471 N N . THR A 1 303 ? 2.487 -34.200 -30.541 1.00 54.81 303 THR A N 1
ATOM 2472 C CA . THR A 1 303 ? 3.698 -34.630 -29.812 1.00 54.81 303 THR A CA 1
ATOM 2473 C C . THR A 1 303 ? 4.461 -35.709 -30.596 1.00 54.81 303 THR A C 1
ATOM 2475 O O . THR A 1 303 ? 5.662 -35.868 -30.398 1.00 54.81 303 THR A O 1
ATOM 2478 N N . ASN A 1 304 ? 3.802 -36.394 -31.542 1.00 48.53 304 ASN A N 1
ATOM 2479 C CA . ASN A 1 304 ? 4.442 -37.294 -32.503 1.00 48.53 304 ASN A CA 1
ATOM 2480 C C . ASN A 1 304 ? 4.962 -36.563 -33.766 1.00 48.53 304 ASN A C 1
ATOM 2482 O O . ASN A 1 304 ? 5.789 -37.119 -34.484 1.00 48.53 304 ASN A O 1
ATOM 2486 N N . MET A 1 305 ? 4.523 -35.323 -34.037 1.00 45.09 305 MET A N 1
ATOM 2487 C CA . MET A 1 305 ? 5.037 -34.461 -35.114 1.00 45.09 305 MET A CA 1
ATOM 2488 C C . MET A 1 305 ? 4.945 -32.960 -34.776 1.00 45.09 305 MET A C 1
ATOM 2490 O O . MET A 1 305 ? 3.890 -32.349 -34.918 1.00 45.09 305 MET A O 1
ATOM 2494 N N . GLY A 1 306 ? 6.091 -32.346 -34.456 1.00 38.34 306 GLY A N 1
ATOM 2495 C CA . GLY A 1 306 ? 6.267 -30.886 -34.509 1.00 38.34 306 GLY A CA 1
ATOM 2496 C C . GLY A 1 306 ? 5.985 -30.121 -33.210 1.00 38.34 306 GLY A C 1
ATOM 2497 O O . GLY A 1 306 ? 4.935 -29.512 -33.035 1.00 38.34 306 GLY A O 1
ATOM 2498 N N . SER A 1 307 ? 6.987 -30.033 -32.331 1.00 52.56 307 SER A N 1
ATOM 2499 C CA . SER A 1 307 ? 6.968 -29.099 -31.196 1.00 52.56 307 SER A CA 1
ATOM 2500 C C . SER A 1 307 ? 7.300 -27.662 -31.631 1.00 52.56 307 SER A C 1
ATOM 2502 O O . SER A 1 307 ? 8.466 -27.266 -31.581 1.00 52.56 307 SER A O 1
ATOM 2504 N N . SER A 1 308 ? 6.290 -26.852 -31.964 1.00 46.94 308 SER A N 1
ATOM 2505 C CA . SER A 1 308 ? 6.362 -25.384 -31.839 1.00 46.94 308 SER A CA 1
ATOM 2506 C C . SER A 1 308 ? 4.977 -24.716 -31.829 1.00 46.94 308 SER A C 1
ATOM 2508 O O . SER A 1 308 ? 3.987 -25.308 -32.239 1.00 46.94 308 SER A O 1
ATOM 2510 N N . TYR A 1 309 ? 4.951 -23.454 -31.394 1.00 44.12 309 TYR A N 1
ATOM 2511 C CA . TYR A 1 309 ? 3.953 -22.432 -31.740 1.00 44.12 309 TYR A CA 1
ATOM 2512 C C . TYR A 1 309 ? 2.463 -22.673 -31.388 1.00 44.12 309 TYR A C 1
ATOM 2514 O O . TYR A 1 309 ? 1.610 -22.774 -32.260 1.00 44.12 309 TYR A O 1
ATOM 2522 N N . SER A 1 310 ? 2.118 -22.623 -30.093 1.00 41.44 310 SER A N 1
ATOM 2523 C CA . SER A 1 310 ? 0.977 -21.813 -29.601 1.00 41.44 310 SER A CA 1
ATOM 2524 C C . SER A 1 310 ? 0.937 -21.792 -28.068 1.00 41.44 310 SER A C 1
ATOM 2526 O O . SER A 1 310 ? 0.837 -22.836 -27.426 1.00 41.44 310 SER A O 1
ATOM 2528 N N . SER A 1 311 ? 1.013 -20.604 -27.455 1.00 44.78 311 SER A N 1
ATOM 2529 C CA . SER A 1 311 ? 0.827 -20.450 -25.998 1.00 44.78 311 SER A CA 1
ATOM 2530 C C . SER A 1 311 ? 0.370 -19.055 -25.544 1.00 44.78 311 SER A C 1
ATOM 2532 O O . SER A 1 311 ? 0.489 -18.741 -24.358 1.00 44.78 311 SER A O 1
ATOM 2534 N N . SER A 1 312 ? -0.089 -18.187 -26.459 1.00 45.34 312 SER A N 1
ATOM 2535 C CA . SER A 1 312 ? -0.193 -16.738 -26.191 1.00 45.34 312 SER A CA 1
ATOM 2536 C C . SER A 1 312 ? -1.612 -16.147 -26.142 1.00 45.34 312 SER A C 1
ATOM 2538 O O . SER A 1 312 ? -1.732 -14.976 -25.795 1.00 45.34 312 SER A O 1
ATOM 2540 N N . LEU A 1 313 ? -2.675 -16.917 -26.430 1.00 43.75 313 LEU A N 1
ATOM 2541 C CA . LEU A 1 313 ? -4.069 -16.418 -26.383 1.00 43.75 313 LEU A CA 1
ATOM 2542 C C . LEU A 1 313 ? -4.913 -16.940 -25.199 1.00 43.75 313 LEU A C 1
ATOM 2544 O O . LEU A 1 313 ? -5.787 -16.226 -24.717 1.00 43.75 313 LEU A O 1
ATOM 2548 N N . GLN A 1 314 ? -4.649 -18.137 -24.660 1.00 46.28 314 GLN A N 1
ATOM 2549 C CA . GLN A 1 314 ? -5.507 -18.796 -23.649 1.00 46.28 314 GLN A CA 1
ATOM 2550 C C . GLN A 1 314 ? -5.420 -18.215 -22.210 1.00 46.28 314 GLN A C 1
ATOM 2552 O O . GLN A 1 314 ? -5.539 -18.947 -21.230 1.00 46.28 314 GLN A O 1
ATOM 2557 N N . LYS A 1 315 ? -5.199 -16.903 -22.046 1.00 44.72 315 LYS A N 1
ATOM 2558 C CA . LYS A 1 315 ? -5.148 -16.224 -20.729 1.00 44.72 315 LYS A CA 1
ATOM 2559 C C . LYS A 1 315 ? -6.177 -15.097 -20.543 1.00 44.72 315 LYS A C 1
ATOM 2561 O O . LYS A 1 315 ? -6.124 -14.401 -19.530 1.00 44.72 315 LYS A O 1
ATOM 2566 N N . ALA A 1 316 ? -7.121 -14.932 -21.473 1.00 44.91 316 ALA A N 1
ATOM 2567 C CA . ALA A 1 316 ? -8.176 -13.917 -21.389 1.00 44.91 316 ALA A CA 1
ATOM 2568 C C . ALA A 1 316 ? -9.393 -14.350 -20.536 1.00 44.91 316 ALA A C 1
ATOM 2570 O O . ALA A 1 316 ? -9.805 -13.621 -19.628 1.00 44.91 316 ALA A O 1
ATOM 2571 N N . ASP A 1 317 ? -9.952 -15.538 -20.793 1.00 41.53 317 ASP A N 1
ATOM 2572 C CA . ASP A 1 317 ? -11.336 -15.866 -20.401 1.00 41.53 317 ASP A CA 1
ATOM 2573 C C . ASP A 1 317 ? -11.565 -16.408 -18.987 1.00 41.53 317 ASP A C 1
ATOM 2575 O O . ASP A 1 317 ? -12.701 -16.403 -18.509 1.00 41.53 317 ASP A O 1
ATOM 2579 N N . THR A 1 318 ? -10.524 -16.796 -18.244 1.00 47.53 318 THR A N 1
ATOM 2580 C CA . THR A 1 318 ? -10.644 -17.400 -16.895 1.00 47.53 318 THR A CA 1
ATOM 2581 C C . THR A 1 318 ? -11.091 -16.409 -15.797 1.00 47.53 318 THR A C 1
ATOM 2583 O O . THR A 1 318 ? -10.684 -16.507 -14.638 1.00 47.53 318 THR A O 1
ATOM 2586 N N . LYS A 1 319 ? -11.865 -15.369 -16.146 1.00 47.78 319 LYS A N 1
ATOM 2587 C CA . LYS A 1 319 ? -12.200 -14.244 -15.260 1.00 47.78 319 LYS A CA 1
ATOM 2588 C C . LYS A 1 319 ? -13.537 -13.543 -15.554 1.00 47.78 319 LYS A C 1
ATOM 2590 O O . LYS A 1 319 ? -13.682 -12.369 -15.202 1.00 47.78 319 LYS A O 1
ATOM 2595 N N . ARG A 1 320 ? -14.511 -14.233 -16.163 1.00 47.59 320 ARG A N 1
ATOM 2596 C CA . ARG A 1 320 ? -15.880 -13.731 -16.428 1.00 47.59 320 ARG A CA 1
ATOM 2597 C C . ARG A 1 320 ? -16.938 -14.511 -15.623 1.00 47.59 320 ARG A C 1
ATOM 2599 O O . ARG A 1 320 ? -17.772 -15.199 -16.187 1.00 47.59 320 ARG A O 1
ATOM 2606 N N . GLY A 1 321 ? -16.884 -14.404 -14.291 1.00 46.81 321 GLY A N 1
ATOM 2607 C CA . GLY A 1 321 ? -17.803 -15.112 -13.373 1.00 46.81 321 GLY A CA 1
ATOM 2608 C C . GLY A 1 321 ? -18.123 -14.383 -12.061 1.00 46.81 321 GLY A C 1
ATOM 2609 O O . GLY A 1 321 ? -18.739 -14.946 -11.168 1.00 46.81 321 GLY A O 1
ATOM 2610 N N . GLY A 1 322 ? -17.696 -13.128 -11.920 1.00 50.19 322 GLY A N 1
ATOM 2611 C CA . GLY A 1 322 ? -17.994 -12.287 -10.763 1.00 50.19 322 GLY A CA 1
ATOM 2612 C C . GLY A 1 322 ? -17.627 -10.839 -11.063 1.00 50.19 322 GLY A C 1
ATOM 2613 O O . GLY A 1 322 ? -16.687 -10.584 -11.823 1.00 50.19 322 GLY A O 1
ATOM 2614 N N . LYS A 1 323 ? -18.368 -9.883 -10.491 1.00 61.00 323 LYS A N 1
ATOM 2615 C CA . LYS A 1 323 ? -18.108 -8.446 -10.667 1.00 61.00 323 LYS A CA 1
ATOM 2616 C C . LYS A 1 323 ? -16.697 -8.145 -10.154 1.00 61.00 323 LYS A C 1
ATOM 2618 O O . LYS A 1 323 ? -16.451 -8.214 -8.953 1.00 61.00 323 LYS A O 1
ATOM 2623 N N . LYS A 1 324 ? -15.753 -7.884 -11.069 1.00 68.50 324 LYS A N 1
ATOM 2624 C CA . LYS A 1 324 ? -14.335 -7.660 -10.740 1.00 68.50 324 LYS A CA 1
ATOM 2625 C C . LYS A 1 324 ? -14.243 -6.457 -9.799 1.00 68.50 324 LYS A C 1
ATOM 2627 O O . LYS A 1 324 ? -14.403 -5.330 -10.257 1.00 68.50 324 LYS A O 1
ATOM 2632 N N . GLN A 1 325 ? -14.007 -6.723 -8.511 1.00 71.50 325 GLN A N 1
ATOM 2633 C CA . GLN A 1 325 ? -13.953 -5.712 -7.451 1.00 71.50 325 GLN A CA 1
ATOM 2634 C C . GLN A 1 325 ? -13.070 -4.541 -7.896 1.00 71.50 325 GLN A C 1
ATOM 2636 O O . GLN A 1 325 ? -11.921 -4.759 -8.299 1.00 71.50 325 GLN A O 1
ATOM 2641 N N . THR A 1 326 ? -13.603 -3.319 -7.866 1.00 84.81 326 THR A N 1
ATOM 2642 C CA . THR A 1 326 ? -12.871 -2.150 -8.376 1.00 84.81 326 THR A CA 1
ATOM 2643 C C . THR A 1 326 ? -11.645 -1.868 -7.509 1.00 84.81 326 THR A C 1
ATOM 2645 O O . THR A 1 326 ? -11.626 -2.194 -6.322 1.00 84.81 326 THR A O 1
ATOM 2648 N N . GLU A 1 327 ? -10.604 -1.228 -8.053 1.00 84.50 327 GLU A N 1
ATOM 2649 C CA . GLU A 1 327 ? -9.420 -0.877 -7.244 1.00 84.50 327 GLU A CA 1
ATOM 2650 C C . GLU A 1 327 ? -9.789 0.015 -6.040 1.00 84.50 327 GLU A C 1
ATOM 2652 O O . GLU A 1 327 ? -9.181 -0.097 -4.979 1.00 84.50 327 GLU A O 1
ATOM 2657 N N . ARG A 1 328 ? -10.855 0.824 -6.153 1.00 83.69 328 ARG A N 1
ATOM 2658 C CA . ARG A 1 328 ? -11.408 1.623 -5.046 1.00 83.69 328 ARG A CA 1
ATOM 2659 C C . ARG A 1 328 ? -12.063 0.753 -3.967 1.00 83.69 328 ARG A C 1
ATOM 2661 O O . ARG A 1 328 ? -11.849 0.991 -2.781 1.00 83.69 328 ARG A O 1
ATOM 2668 N N . GLU A 1 329 ? -12.830 -0.266 -4.354 1.00 86.94 329 GLU A N 1
ATOM 2669 C CA . GLU A 1 329 ? -13.395 -1.250 -3.419 1.00 86.94 329 GLU A CA 1
ATOM 2670 C C . GLU A 1 329 ? -12.307 -2.111 -2.764 1.00 86.94 329 GLU A C 1
ATOM 2672 O O . GLU A 1 329 ? -12.404 -2.394 -1.571 1.00 86.94 329 GLU A O 1
ATOM 2677 N N . LYS A 1 330 ? -11.266 -2.510 -3.510 1.00 89.75 330 LYS A N 1
ATOM 2678 C CA . LYS A 1 330 ? -10.107 -3.241 -2.970 1.00 89.75 330 LYS A CA 1
ATOM 2679 C C . LYS A 1 330 ? -9.353 -2.397 -1.953 1.00 89.75 330 LYS A C 1
ATOM 2681 O O . LYS A 1 330 ? -9.137 -2.871 -0.842 1.00 89.75 330 LYS A O 1
ATOM 2686 N N . LYS A 1 331 ? -9.025 -1.144 -2.296 1.00 91.88 331 LYS A N 1
ATOM 2687 C CA . LYS A 1 331 ? -8.422 -0.167 -1.379 1.00 91.88 331 LYS A CA 1
ATOM 2688 C C . LYS A 1 331 ? -9.258 -0.036 -0.109 1.00 91.88 331 LYS A C 1
ATOM 2690 O O . LYS A 1 331 ? -8.736 -0.245 0.981 1.00 91.88 331 LYS A O 1
ATOM 2695 N N . LYS A 1 332 ? -10.568 0.216 -0.241 1.00 91.12 332 LYS A N 1
ATOM 2696 C CA . LYS A 1 332 ? -11.473 0.346 0.912 1.00 91.12 332 LYS A CA 1
ATOM 2697 C C . LYS A 1 332 ? -11.512 -0.926 1.767 1.00 91.12 332 LYS A C 1
ATOM 2699 O O . LYS A 1 332 ? -11.479 -0.808 2.986 1.00 91.12 332 LYS A O 1
ATOM 2704 N N . LYS A 1 333 ? -11.544 -2.122 1.161 1.00 91.50 333 LYS A N 1
ATOM 2705 C CA . LYS A 1 333 ? -11.505 -3.396 1.898 1.00 91.50 333 LYS A CA 1
ATOM 2706 C C . LYS A 1 333 ? -10.180 -3.573 2.647 1.00 91.50 333 LYS A C 1
ATOM 2708 O O . LYS A 1 333 ? -10.207 -3.802 3.847 1.00 91.50 333 LYS A O 1
ATOM 2713 N N . ILE A 1 334 ? -9.045 -3.438 1.961 1.00 90.25 334 ILE A N 1
ATOM 2714 C CA . ILE A 1 334 ? -7.708 -3.681 2.530 1.00 90.25 334 ILE A CA 1
ATOM 2715 C C . ILE A 1 334 ? -7.389 -2.674 3.642 1.00 90.25 334 ILE A C 1
ATOM 2717 O O . ILE A 1 334 ? -6.869 -3.063 4.684 1.00 90.25 334 ILE A O 1
ATOM 2721 N N . LEU A 1 335 ? -7.740 -1.396 3.461 1.00 90.38 335 LEU A N 1
ATOM 2722 C CA . LEU A 1 335 ? -7.588 -0.396 4.519 1.00 90.38 335 LEU A CA 1
ATOM 2723 C C . LEU A 1 335 ? -8.521 -0.699 5.700 1.00 90.38 335 LEU A C 1
ATOM 2725 O O . LEU A 1 335 ? -8.055 -0.706 6.831 1.00 90.38 335 LEU A O 1
ATOM 2729 N N . ALA A 1 336 ? -9.797 -1.036 5.476 1.00 89.25 336 ALA A N 1
ATOM 2730 C CA . ALA A 1 336 ? -10.709 -1.415 6.564 1.00 89.25 336 ALA A CA 1
ATOM 2731 C C . ALA A 1 336 ? -10.257 -2.678 7.330 1.00 89.25 336 ALA A C 1
ATOM 2733 O O . ALA A 1 336 ? -10.455 -2.761 8.535 1.00 89.25 336 ALA A O 1
ATOM 2734 N N . GLU A 1 337 ? -9.617 -3.632 6.651 1.00 90.75 337 GLU A N 1
ATOM 2735 C CA . GLU A 1 337 ? -9.065 -4.860 7.241 1.00 90.75 337 GLU A CA 1
ATOM 2736 C C . GLU A 1 337 ? -7.796 -4.593 8.078 1.00 90.75 337 GLU A C 1
ATOM 2738 O O . GLU A 1 337 ? -7.561 -5.261 9.085 1.00 90.75 337 GLU A O 1
ATOM 2743 N N . ARG A 1 338 ? -6.996 -3.578 7.714 1.00 87.62 338 ARG A N 1
ATOM 2744 C CA . ARG A 1 338 ? -5.808 -3.147 8.480 1.00 87.62 338 ARG A CA 1
ATOM 2745 C C . ARG A 1 338 ? -6.124 -2.148 9.599 1.00 87.62 338 ARG A C 1
ATOM 2747 O O . ARG A 1 338 ? -5.364 -2.073 10.567 1.00 87.62 338 ARG A O 1
ATOM 2754 N N . ARG A 1 339 ? -7.236 -1.410 9.502 1.00 86.75 339 ARG A N 1
ATOM 2755 C CA . ARG A 1 339 ? -7.708 -0.434 10.501 1.00 86.75 339 ARG A CA 1
ATOM 2756 C C . ARG A 1 339 ? -8.221 -1.123 11.764 1.00 86.75 339 ARG A C 1
ATOM 2758 O O . ARG A 1 339 ? -9.410 -1.378 11.936 1.00 86.75 339 ARG A O 1
ATOM 2765 N N . LYS A 1 340 ? -7.298 -1.399 12.687 1.00 81.38 340 LYS A N 1
ATOM 2766 C CA . LYS A 1 340 ? -7.620 -1.883 14.037 1.00 81.38 340 LYS A CA 1
ATOM 2767 C C . LYS A 1 340 ? -8.353 -0.778 14.818 1.00 81.38 340 LYS A C 1
ATOM 2769 O O . LYS A 1 340 ? -7.834 0.341 14.868 1.00 81.38 340 LYS A O 1
ATOM 2774 N N . PRO A 1 341 ? -9.512 -1.053 15.446 1.00 84.19 341 PRO A N 1
ATOM 2775 C CA . PRO A 1 341 ? -10.198 -0.071 16.279 1.00 84.19 341 PRO A CA 1
ATOM 2776 C C . PRO A 1 341 ? -9.356 0.260 17.517 1.00 84.19 341 PRO A C 1
ATOM 2778 O O . PRO A 1 341 ? -8.819 -0.632 18.177 1.00 84.19 341 PRO A O 1
ATOM 2781 N N . LEU A 1 342 ? -9.240 1.549 17.834 1.00 87.31 342 LEU A N 1
ATOM 2782 C CA . LEU A 1 342 ? -8.505 2.025 19.001 1.00 87.31 342 LEU A CA 1
ATOM 2783 C C . LEU A 1 342 ? -9.395 1.936 20.248 1.00 87.31 342 LEU A C 1
ATOM 2785 O O . LEU A 1 342 ? -10.420 2.607 20.318 1.00 87.31 342 LEU A O 1
ATOM 2789 N N . ASN A 1 343 ? -8.995 1.135 21.236 1.00 86.50 343 ASN A N 1
ATOM 2790 C CA . ASN A 1 343 ? -9.673 1.041 22.529 1.00 86.50 343 ASN A CA 1
ATOM 2791 C C . ASN A 1 343 ? -8.683 1.408 23.644 1.00 86.50 343 ASN A C 1
ATOM 2793 O O . ASN A 1 343 ? -7.722 0.679 23.886 1.00 86.50 343 ASN A O 1
ATOM 2797 N N . ILE A 1 344 ? -8.892 2.576 24.257 1.00 88.50 344 ILE A N 1
ATOM 2798 C CA . ILE A 1 344 ? -7.931 3.241 25.158 1.00 88.50 344 ILE A CA 1
ATOM 2799 C C . ILE A 1 344 ? -8.582 3.928 26.363 1.00 88.50 344 ILE A C 1
ATOM 2801 O O . ILE A 1 344 ? -7.896 4.206 27.343 1.00 88.50 344 ILE A O 1
ATOM 2805 N N . ASP A 1 345 ? -9.892 4.182 26.331 1.00 86.38 345 ASP A N 1
ATOM 2806 C CA . ASP A 1 345 ? -10.570 5.003 27.345 1.00 86.38 345 ASP A CA 1
ATOM 2807 C C . ASP A 1 345 ? -10.656 4.320 28.729 1.00 86.38 345 ASP A C 1
ATOM 2809 O O . ASP A 1 345 ? -10.989 4.964 29.718 1.00 86.38 345 ASP A O 1
ATOM 2813 N N . HIS A 1 346 ? -10.299 3.030 28.809 1.00 87.19 346 HIS A N 1
ATOM 2814 C CA . HIS A 1 346 ? -10.277 2.209 30.027 1.00 87.19 346 HIS A CA 1
ATOM 2815 C C . HIS A 1 346 ? -8.865 1.717 30.435 1.00 87.19 346 HIS A C 1
ATOM 2817 O O . HIS A 1 346 ? -8.737 0.833 31.284 1.00 87.19 346 HIS A O 1
ATOM 2823 N N . LEU A 1 347 ? -7.794 2.239 29.819 1.00 90.31 347 LEU A N 1
ATOM 2824 C CA . LEU A 1 347 ? -6.404 1.846 30.109 1.00 90.31 347 LEU A CA 1
ATOM 2825 C C . LEU A 1 347 ? -5.774 2.724 31.206 1.00 90.31 347 LEU A C 1
ATOM 2827 O O . LEU A 1 347 ? -6.070 3.912 31.312 1.00 90.31 347 LEU A O 1
ATOM 2831 N N . ASN A 1 348 ? -4.852 2.148 31.987 1.00 91.25 348 ASN A N 1
ATOM 2832 C CA . ASN A 1 348 ? -3.997 2.902 32.909 1.00 91.25 348 ASN A CA 1
ATOM 2833 C C . ASN A 1 348 ? -2.823 3.571 32.173 1.00 91.25 348 ASN A C 1
ATOM 2835 O O . ASN A 1 348 ? -2.496 3.212 31.041 1.00 91.25 348 ASN A O 1
ATOM 2839 N N . GLU A 1 349 ? -2.160 4.508 32.851 1.00 90.00 349 GLU A N 1
ATOM 2840 C CA . GLU A 1 349 ? -1.091 5.346 32.294 1.00 90.00 349 GLU A CA 1
ATOM 2841 C C . GLU A 1 349 ? 0.034 4.545 31.612 1.00 90.00 349 GLU A C 1
ATOM 2843 O O . GLU A 1 349 ? 0.433 4.880 30.499 1.00 90.00 349 GLU A O 1
ATOM 2848 N N . ASP A 1 350 ? 0.499 3.446 32.213 1.00 91.06 350 ASP A N 1
ATOM 2849 C CA . ASP A 1 350 ? 1.582 2.630 31.642 1.00 91.06 350 ASP A CA 1
ATOM 2850 C C . ASP A 1 350 ? 1.152 1.914 30.356 1.00 91.06 350 ASP A C 1
ATOM 2852 O O . ASP A 1 350 ? 1.854 1.969 29.349 1.00 91.06 350 ASP A O 1
ATOM 2856 N N . LYS A 1 351 ? -0.057 1.333 30.336 1.00 91.56 351 LYS A N 1
ATOM 2857 C CA . LYS A 1 351 ? -0.610 0.715 29.120 1.00 91.56 351 LYS A CA 1
ATOM 2858 C C . LYS A 1 351 ? -0.897 1.749 28.036 1.00 91.56 351 LYS A C 1
ATOM 2860 O O . LYS A 1 351 ? -0.786 1.413 26.863 1.00 91.56 351 LYS A O 1
ATOM 2865 N N . LEU A 1 352 ? -1.242 2.989 28.392 1.00 91.12 352 LEU A N 1
ATOM 2866 C CA . LEU A 1 352 ? -1.361 4.089 27.430 1.00 91.12 352 LEU A CA 1
ATOM 2867 C C . LEU A 1 352 ? 0.005 4.480 26.853 1.00 91.12 352 LEU A C 1
ATOM 2869 O O . LEU A 1 352 ? 0.111 4.661 25.643 1.00 91.12 352 LEU A O 1
ATOM 2873 N N . LYS A 1 353 ? 1.058 4.546 27.677 1.00 91.31 353 LYS A N 1
ATOM 2874 C CA . LYS A 1 353 ? 2.434 4.787 27.213 1.00 91.31 353 LYS A CA 1
ATOM 2875 C C . LYS A 1 353 ? 2.918 3.683 26.275 1.00 91.31 353 LYS A C 1
ATOM 2877 O O . LYS A 1 353 ? 3.484 3.993 25.233 1.00 91.31 353 LYS A O 1
ATOM 2882 N N . ASP A 1 354 ? 2.661 2.418 26.597 1.00 92.62 354 ASP A N 1
ATOM 2883 C CA . ASP A 1 354 ? 3.009 1.292 25.722 1.00 92.62 354 ASP A CA 1
ATOM 2884 C C . ASP A 1 354 ? 2.164 1.285 24.437 1.00 92.62 354 ASP A C 1
ATOM 2886 O O . ASP A 1 354 ? 2.706 1.142 23.344 1.00 92.62 354 ASP A O 1
ATOM 2890 N N . LYS A 1 355 ? 0.859 1.580 24.520 1.00 91.19 355 LYS A N 1
ATOM 2891 C CA . LYS A 1 355 ? -0.002 1.740 23.335 1.00 91.19 355 LYS A CA 1
ATOM 2892 C C . LYS A 1 355 ? 0.447 2.901 22.439 1.00 91.19 355 LYS A C 1
ATOM 2894 O O . LYS A 1 355 ? 0.321 2.795 21.221 1.00 91.19 355 LYS A O 1
ATOM 2899 N N . ALA A 1 356 ? 0.987 3.978 23.012 1.00 92.12 356 ALA A N 1
ATOM 2900 C CA . ALA A 1 356 ? 1.568 5.091 22.265 1.00 92.12 356 ALA A CA 1
ATOM 2901 C C . ALA A 1 356 ? 2.890 4.705 21.573 1.00 92.12 356 ALA A C 1
ATOM 2903 O O . ALA A 1 356 ? 3.109 5.135 20.442 1.00 92.12 356 ALA A O 1
ATOM 2904 N N . LYS A 1 357 ? 3.727 3.849 22.186 1.00 93.19 357 LYS A N 1
ATOM 2905 C CA . LYS A 1 357 ? 4.905 3.249 21.522 1.00 93.19 357 LYS A CA 1
ATOM 2906 C C . LYS A 1 357 ? 4.482 2.376 20.341 1.00 93.19 357 LYS A C 1
ATOM 2908 O O . LYS A 1 357 ? 4.922 2.652 19.232 1.00 93.19 357 LYS A O 1
ATOM 2913 N N . ASP A 1 358 ? 3.556 1.430 20.543 1.00 93.00 358 ASP A N 1
ATOM 2914 C CA . ASP A 1 358 ? 3.015 0.568 19.473 1.00 93.00 358 ASP A CA 1
ATOM 2915 C C . ASP A 1 358 ? 2.544 1.389 18.258 1.00 93.00 358 ASP A C 1
ATOM 2917 O O . ASP A 1 358 ? 2.784 1.028 17.105 1.00 93.00 358 ASP A O 1
ATOM 2921 N N . LEU A 1 359 ? 1.820 2.487 18.515 1.00 92.19 359 LEU A N 1
ATOM 2922 C CA . LEU A 1 359 ? 1.300 3.371 17.472 1.00 92.19 359 LEU A CA 1
ATOM 2923 C C . LEU A 1 359 ? 2.421 4.177 16.804 1.00 92.19 359 LEU A C 1
ATOM 2925 O O . LEU A 1 359 ? 2.416 4.303 15.584 1.00 92.19 359 LEU A O 1
ATOM 2929 N N . TRP A 1 360 ? 3.391 4.692 17.562 1.00 93.31 360 TRP A N 1
ATOM 2930 C CA . TRP A 1 360 ? 4.530 5.426 17.006 1.00 93.31 360 TRP A CA 1
ATOM 2931 C C . TRP A 1 360 ? 5.432 4.529 16.147 1.00 93.31 360 TRP A C 1
ATOM 2933 O O . TRP A 1 360 ? 5.779 4.919 15.036 1.00 93.31 360 TRP A O 1
ATOM 2943 N N . GLU A 1 361 ? 5.739 3.310 16.596 1.00 93.62 361 GLU A N 1
ATOM 2944 C CA . GLU A 1 361 ? 6.516 2.323 15.835 1.00 93.62 361 GLU A CA 1
ATOM 2945 C C . GLU A 1 361 ? 5.787 1.891 14.554 1.00 93.62 361 GLU A C 1
ATOM 2947 O O . GLU A 1 361 ? 6.386 1.848 13.479 1.00 93.62 361 GLU A O 1
ATOM 2952 N N . TRP A 1 362 ? 4.473 1.649 14.625 1.00 93.06 362 TRP A N 1
ATOM 2953 C CA . TRP A 1 362 ? 3.667 1.332 13.442 1.00 93.06 362 TRP A CA 1
ATOM 2954 C C . TRP A 1 362 ? 3.579 2.509 12.458 1.00 93.06 362 TRP A C 1
ATOM 2956 O O . TRP A 1 362 ? 3.711 2.316 11.249 1.00 93.06 362 TRP A O 1
ATOM 2966 N N . MET A 1 363 ? 3.413 3.737 12.958 1.00 93.31 363 MET A N 1
ATOM 2967 C CA . MET A 1 363 ? 3.445 4.959 12.149 1.00 93.31 363 MET A CA 1
ATOM 2968 C C . MET A 1 363 ? 4.814 5.144 11.476 1.00 93.31 363 MET A C 1
ATOM 2970 O O . MET A 1 363 ? 4.871 5.455 10.289 1.00 93.31 363 MET A O 1
ATOM 2974 N N . HIS A 1 364 ? 5.907 4.883 12.198 1.00 93.44 364 HIS A N 1
ATOM 2975 C CA . HIS A 1 364 ? 7.274 4.935 11.680 1.00 93.44 364 HIS A CA 1
ATOM 2976 C C . HIS A 1 364 ? 7.520 3.873 10.596 1.00 93.44 364 HIS A C 1
ATOM 2978 O O . HIS A 1 364 ? 8.136 4.169 9.574 1.00 93.44 364 HIS A O 1
ATOM 2984 N N . GLN A 1 365 ? 7.013 2.648 10.765 1.00 94.56 365 GLN A N 1
ATOM 2985 C CA . GLN A 1 365 ? 7.098 1.611 9.733 1.00 94.56 365 GLN A CA 1
ATOM 2986 C C . GLN A 1 365 ? 6.328 2.005 8.461 1.00 94.56 365 GLN A C 1
ATOM 2988 O O . GLN A 1 365 ? 6.857 1.877 7.357 1.00 94.56 365 GLN A O 1
ATOM 2993 N N . LEU A 1 366 ? 5.108 2.533 8.596 1.00 94.75 366 LEU A N 1
ATOM 2994 C CA . LEU A 1 366 ? 4.311 2.969 7.446 1.00 94.75 366 LEU A CA 1
ATOM 2995 C C . LEU A 1 366 ? 4.942 4.157 6.706 1.00 94.75 366 LEU A C 1
ATOM 2997 O O . LEU A 1 366 ? 4.971 4.158 5.478 1.00 94.75 366 LEU A O 1
ATOM 3001 N N . GLU A 1 367 ? 5.477 5.145 7.425 1.00 94.81 367 GLU A N 1
ATOM 3002 C CA . GLU A 1 367 ? 6.152 6.300 6.819 1.00 94.81 367 GLU A CA 1
ATOM 3003 C C . GLU A 1 367 ? 7.462 5.884 6.121 1.00 94.81 367 GLU A C 1
ATOM 3005 O O . GLU A 1 367 ? 7.774 6.367 5.032 1.00 94.81 367 GLU A O 1
ATOM 3010 N N . SER A 1 368 ? 8.169 4.894 6.679 1.00 94.56 368 SER A N 1
ATOM 3011 C CA . SER A 1 368 ? 9.329 4.250 6.051 1.00 94.56 368 SER A CA 1
ATOM 3012 C C . SER A 1 368 ? 8.962 3.557 4.730 1.00 94.56 368 SER A C 1
ATOM 3014 O O . SER A 1 368 ? 9.617 3.780 3.711 1.00 94.56 368 SER A O 1
ATOM 3016 N N . GLU A 1 369 ? 7.890 2.756 4.707 1.00 95.69 369 GLU A N 1
ATOM 3017 C CA . GLU A 1 369 ? 7.368 2.143 3.472 1.00 95.69 369 GLU A CA 1
ATOM 3018 C C . GLU A 1 369 ? 6.895 3.204 2.460 1.00 95.69 369 GLU A C 1
ATOM 3020 O O . GLU A 1 369 ? 7.046 3.031 1.246 1.00 95.69 369 GLU A O 1
ATOM 3025 N N . LYS A 1 370 ? 6.349 4.329 2.942 1.00 96.12 370 LYS A N 1
ATOM 3026 C CA . LYS A 1 370 ? 5.926 5.459 2.106 1.00 96.12 370 LYS A CA 1
ATOM 3027 C C . LYS A 1 370 ? 7.122 6.114 1.410 1.00 96.12 370 LYS A C 1
ATOM 3029 O O . LYS A 1 370 ? 7.075 6.290 0.191 1.00 96.12 370 LYS A O 1
ATOM 3034 N N . TYR A 1 371 ? 8.201 6.392 2.145 1.00 95.94 371 TYR A N 1
ATOM 3035 C CA . TYR A 1 371 ? 9.462 6.899 1.594 1.00 95.94 371 TYR A CA 1
ATOM 3036 C C . TYR A 1 371 ? 10.052 5.943 0.548 1.00 95.94 371 TYR A C 1
ATOM 3038 O O . TYR A 1 371 ? 10.372 6.357 -0.566 1.00 95.94 371 TYR A O 1
ATOM 3046 N N . GLU A 1 372 ? 10.115 4.643 0.845 1.00 95.56 372 GLU A N 1
ATOM 3047 C CA . GLU A 1 372 ? 10.644 3.644 -0.093 1.00 95.56 372 GLU A CA 1
ATOM 3048 C C . GLU A 1 372 ? 9.819 3.554 -1.389 1.00 95.56 372 GLU A C 1
ATOM 3050 O O . GLU A 1 372 ? 10.387 3.419 -2.477 1.00 95.56 372 GLU A O 1
ATOM 3055 N N . HIS A 1 373 ? 8.490 3.703 -1.324 1.00 97.12 373 HIS A N 1
ATOM 3056 C CA . HIS A 1 373 ? 7.658 3.822 -2.526 1.00 97.12 373 HIS A CA 1
ATOM 3057 C C . HIS A 1 373 ? 7.883 5.143 -3.290 1.00 97.12 373 HIS A C 1
ATOM 3059 O O . HIS A 1 373 ? 7.817 5.139 -4.522 1.00 97.12 373 HIS A O 1
ATOM 3065 N N . ILE A 1 374 ? 8.163 6.259 -2.606 1.00 95.62 374 ILE A N 1
ATOM 3066 C CA . ILE A 1 374 ? 8.481 7.556 -3.234 1.00 95.62 374 ILE A CA 1
ATOM 3067 C C . ILE A 1 374 ? 9.814 7.478 -3.991 1.00 95.62 374 ILE A C 1
ATOM 3069 O O . ILE A 1 374 ? 9.852 7.798 -5.183 1.00 95.62 374 ILE A O 1
ATOM 3073 N N . GLU A 1 375 ? 10.879 6.982 -3.358 1.00 94.75 375 GLU A N 1
ATOM 3074 C CA . GLU A 1 375 ? 12.191 6.832 -4.002 1.00 94.75 375 GLU A CA 1
ATOM 3075 C C . GLU A 1 375 ? 12.161 5.802 -5.131 1.00 94.75 375 GLU A C 1
ATOM 3077 O O . GLU A 1 375 ? 12.699 6.050 -6.217 1.00 94.75 375 GLU A O 1
ATOM 3082 N N . LYS A 1 376 ? 11.446 4.682 -4.946 1.00 95.81 376 LYS A N 1
ATOM 3083 C CA . LYS A 1 376 ? 11.238 3.727 -6.038 1.00 95.81 376 LYS A CA 1
ATOM 3084 C C . LYS A 1 376 ? 10.502 4.382 -7.212 1.00 95.81 376 LYS A C 1
ATOM 3086 O O . LYS A 1 376 ? 10.923 4.186 -8.347 1.00 95.81 376 LYS A O 1
ATOM 3091 N N . LEU A 1 377 ? 9.495 5.231 -6.979 1.00 95.94 377 LEU A N 1
ATOM 3092 C CA . LEU A 1 377 ? 8.829 5.985 -8.052 1.00 95.94 377 LEU A CA 1
ATOM 3093 C C . LEU A 1 377 ? 9.741 7.008 -8.745 1.00 95.94 377 LEU A C 1
ATOM 3095 O O . LEU A 1 377 ? 9.582 7.212 -9.950 1.00 95.94 377 LEU A O 1
ATOM 3099 N N . LYS A 1 378 ? 10.694 7.647 -8.047 1.00 94.75 378 LYS A N 1
ATOM 3100 C CA . LYS A 1 378 ? 11.710 8.497 -8.700 1.00 94.75 378 LYS A CA 1
ATOM 3101 C C . LYS A 1 378 ? 12.578 7.665 -9.654 1.00 94.75 378 LYS A C 1
ATOM 3103 O O . LYS A 1 378 ? 12.691 8.007 -10.831 1.00 94.75 378 LYS A O 1
ATOM 3108 N N . ARG A 1 379 ? 13.117 6.538 -9.171 1.00 93.56 379 ARG A N 1
ATOM 3109 C CA . ARG A 1 379 ? 13.981 5.622 -9.942 1.00 93.56 379 ARG A CA 1
ATOM 3110 C C . ARG A 1 379 ? 13.241 5.000 -11.135 1.00 93.56 379 ARG A C 1
ATOM 3112 O O . ARG A 1 379 ? 13.729 5.061 -12.261 1.00 93.56 379 ARG A O 1
ATOM 3119 N N . GLN A 1 380 ? 12.015 4.515 -10.926 1.00 95.88 380 GLN A N 1
ATOM 3120 C CA . GLN A 1 380 ? 11.159 3.959 -11.981 1.00 95.88 380 GLN A CA 1
ATOM 3121 C C . GLN A 1 380 ? 10.845 4.975 -13.091 1.00 95.88 380 GLN A C 1
ATOM 3123 O O . GLN A 1 380 ? 10.871 4.612 -14.263 1.00 95.88 380 GLN A O 1
ATOM 3128 N N . LYS A 1 381 ? 10.581 6.252 -12.766 1.00 96.06 381 LYS A N 1
ATOM 3129 C CA . LYS A 1 381 ? 10.366 7.299 -13.789 1.00 96.06 381 LYS A CA 1
ATOM 3130 C C . LYS A 1 381 ? 11.582 7.455 -14.704 1.00 96.06 381 LYS A C 1
ATOM 3132 O O . LYS A 1 381 ? 11.415 7.557 -15.918 1.00 96.06 381 LYS A O 1
ATOM 3137 N N . TYR A 1 382 ? 12.787 7.463 -14.131 1.00 94.88 382 TYR A N 1
ATOM 3138 C CA . TYR A 1 382 ? 14.027 7.526 -14.905 1.00 94.88 382 TYR A CA 1
ATOM 3139 C C . TYR A 1 382 ? 14.202 6.282 -15.788 1.00 94.88 382 TYR A C 1
ATOM 3141 O O . TYR A 1 382 ? 14.490 6.416 -16.978 1.00 94.88 382 TYR A O 1
ATOM 3149 N N . GLU A 1 383 ? 13.961 5.082 -15.247 1.00 95.38 383 GLU A N 1
ATOM 3150 C CA . GLU A 1 383 ? 14.058 3.838 -16.017 1.00 95.38 383 GLU A CA 1
ATOM 3151 C C . GLU A 1 383 ? 13.048 3.787 -17.175 1.00 95.38 383 GLU A C 1
ATOM 3153 O O . GLU A 1 383 ? 13.445 3.515 -18.306 1.00 95.38 383 GLU A O 1
ATOM 3158 N N . VAL A 1 384 ? 11.778 4.140 -16.946 1.00 95.81 384 VAL A N 1
ATOM 3159 C CA . VAL A 1 384 ? 10.747 4.226 -17.998 1.00 95.81 384 VAL A CA 1
ATOM 3160 C C . VAL A 1 384 ? 11.176 5.171 -19.125 1.00 95.81 384 VAL A C 1
ATOM 3162 O O . VAL A 1 384 ? 11.088 4.811 -20.300 1.00 95.81 384 VAL A O 1
ATOM 3165 N N . ILE A 1 385 ? 11.686 6.364 -18.798 1.00 96.25 385 ILE A N 1
ATOM 3166 C CA . ILE A 1 385 ? 12.181 7.328 -19.797 1.00 96.25 385 ILE A CA 1
ATOM 3167 C C . ILE A 1 385 ? 13.388 6.754 -20.557 1.00 96.25 385 ILE A C 1
ATOM 3169 O O . ILE A 1 385 ? 13.434 6.823 -21.786 1.00 96.25 385 ILE A O 1
ATOM 3173 N N . SER A 1 386 ? 14.339 6.142 -19.847 1.00 96.12 386 SER A N 1
ATOM 3174 C CA . SER A 1 386 ? 15.536 5.523 -20.426 1.00 96.12 386 SER A CA 1
ATOM 3175 C C . SER A 1 386 ? 15.193 4.372 -21.383 1.00 96.12 386 SER A C 1
ATOM 3177 O O . SER A 1 386 ? 15.684 4.331 -22.514 1.00 96.12 386 SER A O 1
ATOM 3179 N N . LEU A 1 387 ? 14.281 3.477 -20.989 1.00 95.06 387 LEU A N 1
ATOM 3180 C CA . LEU A 1 387 ? 13.818 2.360 -21.814 1.00 95.06 387 LEU A CA 1
ATOM 3181 C C . LEU A 1 387 ? 13.031 2.834 -23.043 1.00 95.06 387 LEU A C 1
ATOM 3183 O O . LEU A 1 387 ? 13.273 2.324 -24.137 1.00 95.06 387 LEU A O 1
ATOM 3187 N N . ARG A 1 388 ? 12.146 3.833 -22.903 1.00 94.38 388 ARG A N 1
ATOM 3188 C CA . ARG A 1 388 ? 11.430 4.454 -24.035 1.00 94.38 388 ARG A CA 1
ATOM 3189 C C . ARG A 1 388 ? 12.411 5.069 -25.044 1.00 94.38 388 ARG A C 1
ATOM 3191 O O . ARG A 1 388 ? 12.371 4.715 -26.220 1.00 94.38 388 ARG A O 1
ATOM 3198 N N . ASN A 1 389 ? 13.369 5.876 -24.581 1.00 94.44 389 ASN A N 1
ATOM 3199 C CA . ASN A 1 389 ? 14.431 6.428 -25.433 1.00 94.44 389 ASN A CA 1
ATOM 3200 C C . ASN A 1 389 ? 15.232 5.316 -26.139 1.00 94.44 389 ASN A C 1
ATOM 3202 O O . ASN A 1 389 ? 15.531 5.412 -27.332 1.00 94.44 389 ASN A O 1
ATOM 3206 N N . ARG A 1 390 ? 15.539 4.222 -25.428 1.00 91.50 390 ARG A N 1
ATOM 3207 C CA . ARG A 1 390 ? 16.284 3.084 -25.979 1.00 91.50 390 ARG A CA 1
ATOM 3208 C C . ARG A 1 390 ? 15.485 2.280 -27.010 1.00 91.50 390 ARG A C 1
ATOM 3210 O O . ARG A 1 390 ? 16.078 1.757 -27.953 1.00 91.50 390 ARG A O 1
ATOM 3217 N N . ILE A 1 391 ? 14.163 2.194 -26.866 1.00 90.31 391 ILE A N 1
ATOM 3218 C CA . ILE A 1 391 ? 13.252 1.633 -27.876 1.00 90.31 391 ILE A CA 1
ATOM 3219 C C . ILE A 1 391 ? 13.309 2.475 -29.151 1.00 90.31 391 ILE A C 1
ATOM 3221 O O . ILE A 1 391 ? 13.523 1.918 -30.228 1.00 90.31 391 ILE A O 1
ATOM 3225 N N . ASP A 1 392 ? 13.206 3.800 -29.035 1.00 90.44 392 ASP A N 1
ATOM 3226 C CA . ASP A 1 392 ? 13.240 4.707 -30.186 1.00 90.44 392 ASP A CA 1
ATOM 3227 C C . ASP A 1 392 ? 14.561 4.614 -30.960 1.00 90.44 392 ASP A C 1
ATOM 3229 O O . ASP A 1 392 ? 14.562 4.603 -32.191 1.00 90.44 392 ASP A O 1
ATOM 3233 N N . GLU A 1 393 ? 15.699 4.521 -30.265 1.00 88.56 393 GLU A N 1
ATOM 3234 C CA . GLU A 1 393 ? 17.004 4.253 -30.884 1.00 88.56 393 GLU A CA 1
ATOM 3235 C C . GLU A 1 393 ? 17.005 2.937 -31.675 1.00 88.56 393 GLU A C 1
ATOM 3237 O O . GLU A 1 393 ? 17.354 2.918 -32.859 1.00 88.56 393 GLU A O 1
ATOM 3242 N N . LEU A 1 394 ? 16.585 1.833 -31.049 1.00 85.56 394 LEU A N 1
ATOM 3243 C CA . LEU A 1 394 ? 16.563 0.514 -31.687 1.00 85.56 394 LEU A CA 1
ATOM 3244 C C . LEU A 1 394 ? 15.623 0.491 -32.905 1.00 85.56 394 LEU A C 1
ATOM 3246 O O . LEU A 1 394 ? 15.985 -0.053 -33.949 1.00 85.56 394 LEU A O 1
ATOM 3250 N N . GLN A 1 395 ? 14.466 1.155 -32.830 1.00 83.44 395 GLN A N 1
ATOM 3251 C CA . GLN A 1 395 ? 13.537 1.285 -33.957 1.00 83.44 395 GLN A CA 1
ATOM 3252 C C . GLN A 1 395 ? 14.101 2.142 -35.104 1.00 83.44 395 GLN A C 1
ATOM 3254 O O . GLN A 1 395 ? 13.950 1.766 -36.272 1.00 83.44 395 GLN A O 1
ATOM 3259 N N . LYS A 1 396 ? 14.808 3.246 -34.805 1.00 81.69 396 LYS A N 1
ATOM 3260 C CA . LYS A 1 396 ? 15.507 4.076 -35.812 1.00 81.69 396 LYS A CA 1
ATOM 3261 C C . LYS A 1 396 ? 16.558 3.272 -36.587 1.00 81.69 396 LYS A C 1
ATOM 3263 O O . LYS A 1 396 ? 16.711 3.471 -37.793 1.00 81.69 396 LYS A O 1
ATOM 3268 N N . HIS A 1 397 ? 17.260 2.349 -35.925 1.00 67.25 397 HIS A N 1
ATOM 3269 C CA . HIS A 1 397 ? 18.221 1.458 -36.582 1.00 67.25 397 HIS A CA 1
ATOM 3270 C C . HIS A 1 397 ? 17.547 0.298 -37.332 1.00 67.25 397 HIS A C 1
ATOM 3272 O O . HIS A 1 397 ? 17.940 0.013 -38.464 1.00 67.25 397 HIS A O 1
ATOM 3278 N N . SER A 1 398 ? 16.497 -0.310 -36.768 1.00 62.31 398 SER A N 1
ATOM 3279 C CA . SER A 1 398 ? 15.740 -1.400 -37.403 1.00 62.31 398 SER A CA 1
ATOM 3280 C C . SER A 1 398 ? 15.170 -0.996 -38.773 1.00 62.31 398 SER A C 1
ATOM 3282 O O . SER A 1 398 ? 15.448 -1.652 -39.780 1.00 62.31 398 SER A O 1
ATOM 3284 N N . LYS A 1 399 ? 14.497 0.164 -38.865 1.00 54.38 399 LYS A N 1
ATOM 3285 C CA . LYS A 1 399 ? 13.928 0.662 -40.137 1.00 54.38 399 LYS A CA 1
ATOM 3286 C C . LYS A 1 399 ? 14.985 0.907 -41.227 1.00 54.38 399 LYS A C 1
ATOM 3288 O O . LYS A 1 399 ? 14.698 0.721 -42.409 1.00 54.38 399 LYS A O 1
ATOM 3293 N N . LYS A 1 400 ? 16.226 1.261 -40.859 1.00 49.59 400 LYS A N 1
ATOM 3294 C CA . LYS A 1 400 ? 17.343 1.383 -41.819 1.00 49.59 400 LYS A CA 1
ATOM 3295 C C . LYS A 1 400 ? 17.852 0.027 -42.322 1.00 49.59 400 LYS A C 1
ATOM 3297 O O . LYS A 1 400 ? 18.329 -0.041 -43.450 1.00 49.59 400 LYS A O 1
ATOM 3302 N N . GLY A 1 401 ? 17.709 -1.045 -41.539 1.00 45.44 401 GLY A N 1
ATOM 3303 C CA . GLY A 1 401 ? 18.043 -2.409 -41.961 1.00 45.44 401 GLY A CA 1
ATOM 3304 C C . GLY A 1 401 ? 17.179 -2.896 -43.128 1.00 45.44 401 GLY A C 1
ATOM 3305 O O . GLY A 1 401 ? 17.715 -3.402 -44.112 1.00 45.44 401 GLY A O 1
ATOM 3306 N N . ALA A 1 402 ? 15.863 -2.666 -43.068 1.00 46.03 402 ALA A N 1
ATOM 3307 C CA . ALA A 1 402 ? 14.941 -3.013 -44.153 1.00 46.03 402 ALA A CA 1
ATOM 3308 C C . ALA A 1 402 ? 15.259 -2.245 -45.453 1.00 46.03 402 ALA A C 1
ATOM 3310 O O . ALA A 1 402 ? 15.393 -2.844 -46.518 1.00 46.03 402 ALA A O 1
ATOM 3311 N N . ALA A 1 403 ? 15.471 -0.926 -45.359 1.00 44.28 403 ALA A N 1
ATOM 3312 C CA . ALA A 1 403 ? 15.809 -0.087 -46.513 1.00 44.28 403 ALA A CA 1
ATOM 3313 C C . ALA A 1 403 ? 17.167 -0.435 -47.160 1.00 44.28 403 ALA A C 1
ATOM 3315 O O . ALA A 1 403 ? 17.340 -0.230 -48.360 1.00 44.28 403 ALA A O 1
ATOM 3316 N N . ALA A 1 404 ? 18.122 -0.965 -46.385 1.00 44.75 404 ALA A N 1
ATOM 3317 C CA . ALA A 1 404 ? 19.417 -1.416 -46.892 1.00 44.75 404 ALA A CA 1
ATOM 3318 C C . ALA A 1 404 ? 19.351 -2.795 -47.574 1.00 44.75 404 ALA A C 1
ATOM 3320 O O . ALA A 1 404 ? 20.051 -3.008 -48.559 1.00 44.75 404 ALA A O 1
ATOM 3321 N N . ARG A 1 405 ? 18.500 -3.716 -47.090 1.00 48.91 405 ARG A N 1
ATOM 3322 C CA . ARG A 1 405 ? 18.271 -5.020 -47.744 1.00 48.91 405 ARG A CA 1
ATOM 3323 C C . ARG A 1 405 ? 17.535 -4.879 -49.077 1.00 48.91 405 ARG A C 1
ATOM 3325 O O . ARG A 1 405 ? 17.837 -5.604 -50.009 1.00 48.91 405 ARG A O 1
ATOM 3332 N N . ARG A 1 406 ? 16.642 -3.894 -49.210 1.00 49.09 406 ARG A N 1
ATOM 3333 C CA . ARG A 1 406 ? 15.860 -3.619 -50.435 1.00 49.09 406 ARG A CA 1
ATOM 3334 C C . ARG A 1 406 ? 16.649 -2.910 -51.561 1.00 49.09 406 ARG A C 1
ATOM 3336 O O . ARG A 1 406 ? 16.049 -2.220 -52.383 1.00 49.09 406 ARG A O 1
ATOM 3343 N N . ARG A 1 407 ? 17.987 -2.991 -51.545 1.00 49.00 407 ARG A N 1
ATOM 3344 C CA . ARG A 1 407 ? 18.922 -2.251 -52.423 1.00 49.00 407 ARG A CA 1
ATOM 3345 C C . ARG A 1 407 ? 20.194 -3.043 -52.783 1.00 49.00 407 ARG A C 1
ATOM 3347 O O . ARG A 1 407 ? 21.226 -2.434 -53.075 1.00 49.00 407 ARG A O 1
ATOM 3354 N N . LYS A 1 408 ? 20.145 -4.373 -52.741 1.00 37.53 408 LYS A N 1
ATOM 3355 C CA . LYS A 1 408 ? 21.241 -5.247 -53.167 1.00 37.53 408 LYS A CA 1
ATOM 3356 C C . LYS A 1 408 ? 20.688 -6.467 -53.893 1.00 37.53 408 LYS A C 1
ATOM 3358 O O . LYS A 1 408 ? 19.552 -6.841 -53.539 1.00 37.53 408 LYS A O 1
#

Mean predicted aligned error: 21.81 Å

Sequence (408 aa):
MSEKKMSSSRKHHLKSLMLQIAQELIAEEEAQSLEDRKQYMSENITPLQLTGSIAELQDLCKKMHQKIDVIDEERYDLGSKVGKSDKEIEDLQIKVQDLKGKFKKPVLKKVCMSADAMLQALLGSKHKVSMDLRSNLKQVKKEVKEEVVEVEVAPEAAPEEEVEEEEVEEEAEPEPEPEPEVVEEEEAYEEEEEKPKFKVPKVPDGEKVDFDDLHKKRQNKDLIELQGLIDVHFENRKKEEEELIALKSRIEKRRSERAEIQRVRTEKDKERQARREEERLKKEEMDQRRKADDDAKKKSALTNMGSSYSSSLQKADTKRGGKKQTEREKKKKILAERRKPLNIDHLNEDKLKDKAKDLWEWMHQLESEKYEHIEKLKRQKYEVISLRNRIDELQKHSKKGAAARRRK

Secondary structure (DSSP, 8-state):
-------HHHHHHHHHHHHHHHHHHHHHHHHHHHHHHHHHHHHHS------S-HHHHHHHHHHHHHHHHHHHHHHHHHHHHHHHHHHHHHHHHHHHHHHT-S---------PPPHHHHHHHHHGGGG-----TTTS----------------------------------------------------------------------S---HHHHHHHHHHHHHHHHHHHHHHHHHHHHHHHHHHHHHHHHHHHHHHHHHHHHHHHHHHHHHHHHHHHHHHHHHHHHHHHHHHHHHHHHHHHHHHS------SSTTSSTT-SS----HHHHHHHHHHHH-PPP--TT--HHHHHHHHHHHHHHHHHHHHHHHHHHHHHHHHHHHHHHHHHHHHHHHHHHHHHHHHHTT-

pLDDT: mean 73.14, std 23.08, range [24.88, 97.44]

Solvent-accessible surface area (backbone atoms only — not comparable to full-atom values): 25782 Å² total; per-residue (Å²): 135,82,81,81,74,78,54,69,66,62,54,52,52,51,50,50,53,53,52,49,54,49,52,54,51,49,55,48,52,52,52,48,54,53,48,54,49,50,50,52,49,58,74,74,48,76,80,89,76,89,78,72,52,65,66,54,45,50,50,48,42,54,54,48,54,56,47,39,62,51,48,49,53,52,30,49,56,37,46,59,47,38,71,46,50,52,51,52,41,51,55,43,50,52,52,45,43,52,64,68,41,82,65,73,71,72,79,83,68,85,76,68,78,51,69,66,59,52,47,44,71,76,59,42,87,83,65,82,71,72,87,51,80,75,78,77,62,80,93,67,93,83,81,91,86,88,88,92,85,88,92,90,85,90,82,92,82,87,90,83,91,82,92,91,90,90,91,90,90,91,89,92,90,88,89,88,89,95,90,92,90,94,92,94,94,90,93,90,92,89,90,95,90,92,88,90,88,89,88,84,90,87,86,85,89,91,72,91,77,52,64,68,58,56,47,50,54,46,54,54,47,54,50,52,51,49,50,51,52,50,52,51,50,52,59,49,52,49,49,54,49,54,52,52,48,54,50,50,53,58,52,49,52,56,47,52,51,51,53,48,53,52,46,56,47,54,50,52,53,49,48,57,48,51,50,54,52,48,53,49,50,51,50,53,45,51,52,49,48,50,51,48,54,51,50,47,50,49,44,56,53,34,74,75,56,70,96,73,92,85,87,87,70,93,78,69,74,96,69,83,86,62,86,77,75,46,72,68,56,48,50,54,48,56,50,58,74,67,57,73,84,88,85,60,96,86,57,55,64,67,59,41,50,50,53,39,46,57,49,50,53,52,40,51,50,40,53,51,54,31,50,54,31,50,54,48,45,54,53,47,54,53,49,47,53,52,43,52,55,51,40,54,53,41,51,62,52,50,60,51,52,57,62,56,60,79,71,116

InterPro domains:
  IPR001978 Troponin [PF00992] (11-141)
  IPR001978 Troponin [PF00992] (217-353)
  IPR027707 Troponin T [PTHR11521] (142-403)
  IPR038077 Troponin domain superfamily [G3DSA:1.20.5.350] (1-124)
  IPR038077 Troponin domain superfamily [G3DSA:1.20.5.350] (305-408)
  IPR038077 Troponin domain superfamily [SSF90250] (5-149)
  IPR038077 Troponin domain superfamily [SSF90250] (287-407)